Protein AF-A0A521TYH7-F1 (afdb_monomer)

Structure (mmCIF, N/CA/C/O backbone):
data_AF-A0A521TYH7-F1
#
_entry.id   AF-A0A521TYH7-F1
#
loop_
_atom_site.group_PDB
_atom_site.id
_atom_site.type_symbol
_atom_site.label_atom_id
_atom_site.label_alt_id
_atom_site.label_comp_id
_atom_site.label_asym_id
_atom_site.label_entity_id
_atom_site.label_seq_id
_atom_site.pdbx_PDB_ins_code
_atom_site.Cartn_x
_atom_site.Cartn_y
_atom_site.Cartn_z
_atom_site.occupancy
_atom_site.B_iso_or_equiv
_atom_site.auth_seq_id
_atom_site.auth_comp_id
_atom_site.auth_asym_id
_atom_site.auth_atom_id
_atom_site.pdbx_PDB_model_num
ATOM 1 N N . MET A 1 1 ? 21.053 -5.038 -30.350 1.00 89.00 1 MET A N 1
ATOM 2 C CA . MET A 1 1 ? 20.537 -4.756 -28.993 1.00 89.00 1 MET A CA 1
ATOM 3 C C . MET A 1 1 ? 21.560 -4.036 -28.115 1.00 89.00 1 MET A C 1
ATOM 5 O O . MET A 1 1 ? 21.349 -2.858 -27.889 1.00 89.00 1 MET A O 1
ATOM 9 N N . ILE A 1 2 ? 22.668 -4.653 -27.664 1.00 93.81 2 ILE A N 1
ATOM 10 C CA . ILE A 1 2 ? 23.619 -4.005 -26.720 1.00 93.81 2 ILE A CA 1
ATOM 11 C C . ILE A 1 2 ? 24.100 -2.621 -27.196 1.00 93.81 2 ILE A C 1
ATOM 13 O O . ILE A 1 2 ? 23.927 -1.645 -26.471 1.00 93.81 2 ILE A O 1
ATOM 17 N N . ASP A 1 3 ? 24.627 -2.496 -28.419 1.00 93.81 3 ASP A N 1
ATOM 18 C CA . ASP A 1 3 ? 25.134 -1.204 -28.923 1.00 93.81 3 ASP A CA 1
ATOM 19 C C . ASP A 1 3 ? 24.031 -0.153 -29.112 1.00 93.81 3 ASP A C 1
ATOM 21 O O . ASP A 1 3 ? 24.254 1.043 -28.933 1.00 93.81 3 ASP A O 1
ATOM 25 N N . GLU A 1 4 ? 22.816 -0.601 -29.428 1.00 92.62 4 GLU A N 1
ATOM 26 C CA . GLU A 1 4 ? 21.646 0.260 -29.566 1.00 92.62 4 GLU A CA 1
ATOM 27 C C . GLU A 1 4 ? 21.206 0.809 -28.204 1.00 92.62 4 GLU A C 1
ATOM 29 O O . GLU A 1 4 ? 21.008 2.014 -28.060 1.00 92.62 4 GLU A O 1
ATOM 34 N N . VAL A 1 5 ? 21.134 -0.052 -27.188 1.00 94.62 5 VAL A N 1
ATOM 35 C CA . VAL A 1 5 ? 20.897 0.322 -25.788 1.00 94.62 5 VAL A CA 1
ATOM 36 C C . VAL A 1 5 ? 21.992 1.272 -25.296 1.00 94.62 5 VAL A C 1
ATOM 38 O O . VAL A 1 5 ? 21.667 2.321 -24.740 1.00 94.62 5 VAL A O 1
ATOM 41 N N . ARG A 1 6 ? 23.273 0.993 -25.589 1.00 96.69 6 ARG A N 1
ATOM 42 C CA . ARG A 1 6 ? 24.395 1.895 -25.271 1.00 96.69 6 ARG A CA 1
ATOM 43 C C . ARG A 1 6 ? 24.182 3.276 -25.896 1.00 96.69 6 ARG A C 1
ATOM 45 O O . ARG A 1 6 ? 24.292 4.283 -25.205 1.00 96.69 6 ARG A O 1
ATOM 52 N N . ALA A 1 7 ? 23.801 3.338 -27.174 1.00 95.38 7 ALA A N 1
ATOM 53 C CA . ALA A 1 7 ? 23.529 4.596 -27.869 1.00 95.38 7 ALA A CA 1
ATOM 54 C C . ALA A 1 7 ? 22.283 5.334 -27.333 1.00 95.38 7 ALA A C 1
ATOM 56 O O . ALA A 1 7 ? 22.276 6.565 -27.278 1.00 95.38 7 ALA A O 1
ATOM 57 N N . ARG A 1 8 ? 21.228 4.612 -26.927 1.00 95.12 8 ARG A N 1
ATOM 58 C CA . ARG A 1 8 ? 20.015 5.178 -26.302 1.00 95.12 8 ARG A CA 1
ATOM 59 C C . ARG A 1 8 ? 20.307 5.787 -24.925 1.00 95.12 8 ARG A C 1
ATOM 61 O O . ARG A 1 8 ? 19.745 6.838 -24.617 1.00 95.12 8 ARG A O 1
ATOM 68 N N . LEU A 1 9 ? 21.176 5.159 -24.132 1.00 95.94 9 LEU A N 1
ATOM 69 C CA . LEU A 1 9 ? 21.595 5.644 -22.811 1.00 95.94 9 LEU A CA 1
ATOM 70 C C . LEU A 1 9 ? 22.594 6.802 -22.904 1.00 95.94 9 LEU A C 1
ATOM 72 O O . LEU A 1 9 ? 22.399 7.825 -22.251 1.00 95.94 9 LEU A O 1
ATOM 76 N N . ALA A 1 10 ? 23.582 6.713 -23.799 1.00 95.06 10 ALA A N 1
ATOM 77 C CA . ALA A 1 10 ? 24.561 7.778 -24.016 1.00 95.06 10 ALA A CA 1
ATOM 78 C C . ALA A 1 10 ? 23.905 9.108 -24.435 1.00 95.06 10 ALA A C 1
ATOM 80 O O . ALA A 1 10 ? 24.299 10.167 -23.953 1.00 95.06 10 ALA A O 1
ATOM 81 N N . ARG A 1 11 ? 22.840 9.068 -25.256 1.00 94.38 11 ARG A N 1
ATOM 82 C CA . ARG A 1 11 ? 22.033 10.259 -25.608 1.00 94.38 11 ARG A CA 1
ATOM 83 C C . ARG A 1 11 ? 21.328 10.925 -24.419 1.00 94.38 11 ARG A C 1
ATOM 85 O O . ARG A 1 11 ? 20.872 12.052 -24.560 1.00 94.38 11 ARG A O 1
ATOM 92 N N . ARG A 1 12 ? 21.225 10.238 -23.280 1.00 93.25 12 ARG A N 1
ATOM 93 C CA . ARG A 1 12 ? 20.620 10.718 -22.028 1.00 93.25 12 ARG A CA 1
ATOM 94 C C . ARG A 1 12 ? 21.669 10.991 -20.938 1.00 93.25 12 ARG A C 1
ATOM 96 O O . ARG A 1 12 ? 21.305 11.178 -19.788 1.00 93.25 12 ARG A O 1
ATOM 103 N N . GLY A 1 13 ? 22.963 10.983 -21.280 1.00 94.31 13 GLY A N 1
ATOM 104 C CA . GLY A 1 13 ? 24.061 11.168 -20.320 1.00 94.31 13 GLY A CA 1
ATOM 105 C C . GLY A 1 13 ? 24.359 9.946 -19.441 1.00 94.31 13 GLY A C 1
ATOM 106 O O . GLY A 1 13 ? 25.149 10.046 -18.511 1.00 94.31 13 GLY A O 1
ATOM 107 N N . ILE A 1 14 ? 23.759 8.786 -19.727 1.00 95.31 14 ILE A N 1
ATOM 108 C CA . ILE A 1 14 ? 23.849 7.588 -18.884 1.00 95.31 14 ILE A CA 1
ATOM 109 C C . ILE A 1 14 ? 24.878 6.615 -19.476 1.00 95.31 14 ILE A C 1
ATOM 111 O O . ILE A 1 14 ? 24.758 6.188 -20.625 1.00 95.31 14 ILE A O 1
ATOM 115 N N . ALA A 1 15 ? 25.869 6.222 -18.672 1.00 94.19 15 ALA A N 1
ATOM 116 C CA . ALA A 1 15 ? 26.915 5.269 -19.047 1.00 94.19 15 ALA A CA 1
ATOM 117 C C . ALA A 1 15 ? 27.086 4.185 -17.958 1.00 94.19 15 ALA A C 1
ATOM 119 O O . ALA A 1 15 ? 27.878 4.359 -17.028 1.00 94.19 15 ALA A O 1
ATOM 120 N N . PRO A 1 16 ? 26.329 3.071 -18.015 1.00 92.81 16 PRO A N 1
ATOM 121 C CA . PRO A 1 16 ? 26.476 1.977 -17.060 1.00 92.81 16 PRO A CA 1
ATOM 122 C C . PRO A 1 16 ? 27.714 1.116 -17.390 1.00 92.81 16 PRO A C 1
ATOM 124 O O . PRO A 1 16 ? 28.105 1.032 -18.555 1.00 92.81 16 PRO A O 1
ATOM 127 N N . PRO A 1 17 ? 28.306 0.409 -16.407 1.00 92.19 17 PRO A N 1
ATOM 128 C CA . PRO A 1 17 ? 29.342 -0.592 -16.672 1.00 92.19 17 PRO A CA 1
ATOM 129 C C . PRO A 1 17 ? 28.834 -1.718 -17.590 1.00 92.19 17 PRO A C 1
ATOM 131 O O . PRO A 1 17 ? 27.669 -2.107 -17.497 1.00 92.19 17 PRO A O 1
ATOM 134 N N . GLU A 1 18 ? 29.710 -2.294 -18.419 1.00 91.00 18 GLU A N 1
ATOM 135 C CA . GLU A 1 18 ? 29.356 -3.302 -19.445 1.00 91.00 18 GLU A CA 1
ATOM 136 C C . GLU A 1 18 ? 28.600 -4.532 -18.897 1.00 91.00 18 GLU A C 1
ATOM 138 O O . GLU A 1 18 ? 27.664 -5.033 -19.526 1.00 91.00 18 GLU A O 1
ATOM 143 N N . GLU A 1 19 ? 28.929 -4.983 -17.682 1.00 89.88 19 GLU A N 1
ATOM 144 C CA . GLU A 1 19 ? 28.220 -6.079 -17.003 1.00 89.88 19 GLU A CA 1
ATOM 145 C C . GLU A 1 19 ? 26.733 -5.749 -16.758 1.00 89.88 19 GLU A C 1
ATOM 147 O O . GLU A 1 19 ? 25.850 -6.598 -16.909 1.00 89.88 19 GLU A O 1
ATOM 152 N N . ARG A 1 20 ? 26.428 -4.490 -16.421 1.00 92.25 20 ARG A N 1
ATOM 153 C CA . ARG A 1 20 ? 25.047 -4.030 -16.250 1.00 92.25 20 ARG A CA 1
ATOM 154 C C . ARG A 1 20 ? 24.402 -3.691 -17.590 1.00 92.25 20 ARG A C 1
ATOM 156 O O . ARG A 1 20 ? 23.243 -4.036 -17.780 1.00 92.25 20 ARG A O 1
ATOM 163 N N . LEU A 1 21 ? 25.144 -3.112 -18.538 1.00 93.62 21 LEU A N 1
ATOM 164 C CA . LEU A 1 21 ? 24.663 -2.866 -19.903 1.00 93.62 21 LEU A CA 1
ATOM 165 C C . LEU A 1 21 ? 24.142 -4.155 -20.560 1.00 93.62 21 LEU A C 1
ATOM 167 O O . LEU A 1 21 ? 23.082 -4.144 -21.183 1.00 93.62 21 LEU A O 1
ATOM 171 N N . THR A 1 22 ? 24.841 -5.274 -20.358 1.00 93.06 22 THR A N 1
ATOM 172 C CA . THR A 1 22 ? 24.425 -6.602 -20.838 1.00 93.06 22 THR A CA 1
ATOM 173 C C . THR A 1 22 ? 23.082 -7.029 -20.234 1.00 93.06 22 THR A C 1
ATOM 175 O O . THR A 1 22 ? 22.192 -7.474 -20.960 1.00 93.06 22 THR A O 1
ATOM 178 N N . ARG A 1 23 ? 22.892 -6.838 -18.919 1.00 92.12 23 ARG A N 1
ATOM 179 C CA . ARG A 1 23 ? 21.622 -7.133 -18.227 1.00 92.12 23 ARG A CA 1
ATOM 180 C C . ARG A 1 23 ? 20.486 -6.213 -18.676 1.00 92.12 23 ARG A C 1
ATOM 182 O O . ARG A 1 23 ? 19.398 -6.700 -18.966 1.00 92.12 23 ARG A O 1
ATOM 189 N N . ILE A 1 24 ? 20.749 -4.911 -18.800 1.00 94.31 24 ILE A N 1
ATOM 190 C CA . ILE A 1 24 ? 19.788 -3.922 -19.310 1.00 94.31 24 ILE A CA 1
ATOM 191 C C . ILE A 1 24 ? 19.338 -4.305 -20.725 1.00 94.31 24 ILE A C 1
ATOM 193 O O . ILE A 1 24 ? 18.144 -4.332 -21.003 1.00 94.31 24 ILE A O 1
ATOM 197 N N . ALA A 1 25 ? 20.268 -4.663 -21.613 1.00 93.75 25 ALA A N 1
ATOM 198 C CA . ALA A 1 25 ? 19.945 -5.053 -22.983 1.00 93.75 25 ALA A CA 1
ATOM 199 C C . ALA A 1 25 ? 19.078 -6.323 -23.067 1.00 93.75 25 ALA A C 1
ATOM 201 O O . ALA A 1 25 ? 18.212 -6.407 -23.939 1.00 93.75 25 ALA A O 1
ATOM 202 N N . ALA A 1 26 ? 19.275 -7.282 -22.157 1.00 92.06 26 ALA A N 1
ATOM 203 C CA . ALA A 1 26 ? 18.425 -8.465 -22.049 1.00 92.06 26 ALA A CA 1
ATOM 204 C C . ALA A 1 26 ? 17.014 -8.126 -21.528 1.00 92.06 26 ALA A C 1
ATOM 206 O O . ALA A 1 26 ? 16.029 -8.618 -22.076 1.00 92.06 26 ALA A O 1
ATOM 207 N N . GLU A 1 27 ? 16.892 -7.257 -20.517 1.00 91.44 27 GLU A N 1
ATOM 208 C CA . GLU A 1 27 ? 15.585 -6.828 -19.995 1.00 91.44 27 GLU A CA 1
ATOM 209 C C . GLU A 1 27 ? 14.809 -5.957 -20.995 1.00 91.44 27 GLU A C 1
ATOM 211 O O . GLU A 1 27 ? 13.615 -6.179 -21.181 1.00 91.44 27 GLU A O 1
ATOM 216 N N . VAL A 1 28 ? 15.471 -5.040 -21.710 1.00 92.50 28 VAL A N 1
ATOM 217 C CA . VAL A 1 28 ? 14.858 -4.251 -22.796 1.00 92.50 28 VAL A CA 1
ATOM 218 C C . VAL A 1 28 ? 14.318 -5.164 -23.898 1.00 92.50 28 VAL A C 1
ATOM 220 O O . VAL A 1 28 ? 13.176 -4.986 -24.316 1.00 92.50 28 VAL A O 1
ATOM 223 N N . ALA A 1 29 ? 15.082 -6.176 -24.325 1.00 91.81 29 ALA A N 1
ATOM 224 C CA . ALA A 1 29 ? 14.604 -7.162 -25.297 1.00 91.81 29 ALA A CA 1
ATOM 225 C C . ALA A 1 29 ? 13.386 -7.945 -24.771 1.00 91.81 29 ALA A C 1
ATOM 227 O O . ALA A 1 29 ? 12.379 -8.061 -25.465 1.00 91.81 29 ALA A O 1
ATOM 228 N N . ALA A 1 30 ? 13.426 -8.413 -23.519 1.00 89.25 30 ALA A N 1
ATOM 229 C CA . ALA A 1 30 ? 12.314 -9.144 -22.910 1.00 89.25 30 ALA A CA 1
ATOM 230 C C . ALA A 1 30 ? 11.033 -8.294 -22.773 1.00 89.25 30 ALA A C 1
ATOM 232 O O . ALA A 1 30 ? 9.929 -8.812 -22.977 1.00 89.25 30 ALA A O 1
ATOM 233 N N . ILE A 1 31 ? 11.169 -6.999 -22.462 1.00 89.38 31 ILE A N 1
ATOM 234 C CA . ILE A 1 31 ? 10.062 -6.032 -22.437 1.00 89.38 31 ILE A CA 1
ATOM 235 C C . ILE A 1 31 ? 9.525 -5.810 -23.855 1.00 89.38 31 ILE A C 1
ATOM 237 O O . ILE A 1 31 ? 8.318 -5.940 -24.061 1.00 89.38 31 ILE A O 1
ATOM 241 N N . HIS A 1 32 ? 10.396 -5.545 -24.834 1.00 89.56 32 HIS A N 1
ATOM 242 C CA . HIS A 1 32 ? 10.025 -5.334 -26.236 1.00 89.56 32 HIS A CA 1
ATOM 243 C C . HIS A 1 32 ? 9.246 -6.525 -26.805 1.00 89.56 32 HIS A C 1
ATOM 245 O O . HIS A 1 32 ? 8.130 -6.362 -27.304 1.00 89.56 32 HIS A O 1
ATOM 251 N N . ASP A 1 33 ? 9.787 -7.735 -26.658 1.00 87.94 33 ASP A N 1
ATOM 252 C CA . ASP A 1 33 ? 9.161 -8.967 -27.134 1.00 87.94 33 ASP A CA 1
ATOM 253 C C . ASP A 1 33 ? 7.862 -9.268 -26.374 1.00 87.94 33 ASP A C 1
ATOM 255 O O . ASP A 1 33 ? 6.897 -9.762 -26.956 1.00 87.94 33 ASP A O 1
ATOM 259 N N . GLY A 1 34 ? 7.806 -8.967 -25.073 1.00 84.81 34 GLY A N 1
ATOM 260 C CA . GLY A 1 34 ? 6.601 -9.120 -24.260 1.00 84.81 34 GLY A CA 1
ATOM 261 C C . GLY A 1 34 ? 5.471 -8.185 -24.692 1.00 84.81 34 GLY A C 1
ATOM 262 O O . GLY A 1 34 ? 4.345 -8.637 -24.889 1.00 84.81 34 GLY A O 1
ATOM 263 N N . VAL A 1 35 ? 5.779 -6.906 -24.918 1.00 83.19 35 VAL A N 1
ATOM 264 C CA . VAL A 1 35 ? 4.847 -5.912 -25.470 1.00 83.19 35 VAL A CA 1
ATOM 265 C C . VAL A 1 35 ? 4.423 -6.297 -26.894 1.00 83.19 35 VAL A C 1
ATOM 267 O O . VAL A 1 35 ? 3.245 -6.192 -27.232 1.00 83.19 35 VAL A O 1
ATOM 270 N N . ALA A 1 36 ? 5.334 -6.808 -27.727 1.00 83.44 36 ALA A N 1
ATOM 271 C CA . ALA A 1 36 ? 5.003 -7.285 -29.070 1.00 83.44 36 ALA A CA 1
ATOM 272 C C . ALA A 1 36 ? 4.045 -8.493 -29.046 1.00 83.44 36 ALA A C 1
ATOM 274 O O . ALA A 1 36 ? 3.024 -8.467 -29.737 1.00 83.44 36 ALA A O 1
ATOM 275 N N . ARG A 1 37 ? 4.314 -9.511 -28.210 1.00 81.56 37 ARG A N 1
ATOM 276 C CA . ARG A 1 37 ? 3.433 -10.682 -28.026 1.00 81.56 37 ARG A CA 1
ATOM 277 C C . ARG A 1 37 ? 2.049 -10.281 -27.520 1.00 81.56 37 ARG A C 1
ATOM 279 O O . ARG A 1 37 ? 1.054 -10.665 -28.128 1.00 81.56 37 ARG A O 1
ATOM 286 N N . ALA A 1 38 ? 1.981 -9.449 -26.482 1.00 75.62 38 ALA A N 1
ATOM 287 C CA . ALA A 1 38 ? 0.718 -8.935 -25.955 1.00 75.62 38 ALA A CA 1
ATOM 288 C C . ALA A 1 38 ? -0.077 -8.139 -27.012 1.00 75.62 38 ALA A C 1
ATOM 290 O O . ALA A 1 38 ? -1.307 -8.153 -27.014 1.00 75.62 38 ALA A O 1
ATOM 291 N N . GLY A 1 39 ? 0.611 -7.484 -27.955 1.00 70.56 39 GLY A N 1
ATOM 292 C CA . GLY A 1 39 ? -0.008 -6.818 -29.101 1.00 70.56 39 GLY A CA 1
ATOM 293 C C . GLY A 1 39 ? -0.657 -7.754 -30.119 1.00 70.56 39 GLY A C 1
ATOM 294 O O . GLY A 1 39 ? -1.685 -7.385 -30.683 1.00 70.56 39 GLY A O 1
ATOM 295 N N . ALA A 1 40 ? -0.112 -8.955 -30.325 1.00 69.81 40 ALA A N 1
ATOM 296 C CA . ALA A 1 40 ? -0.669 -9.948 -31.246 1.00 69.81 40 ALA A CA 1
ATOM 297 C C . ALA A 1 40 ? -1.965 -10.606 -30.724 1.00 69.81 40 ALA A C 1
ATOM 299 O O . ALA A 1 40 ? -2.751 -11.113 -31.514 1.00 69.81 40 ALA A O 1
ATOM 300 N N . LEU A 1 41 ? -2.219 -10.559 -29.411 1.00 64.06 41 LEU A N 1
ATOM 301 C CA . LEU A 1 41 ? -3.408 -11.133 -28.755 1.00 64.06 41 LEU A CA 1
ATOM 302 C C . LEU A 1 41 ? -4.645 -10.206 -28.776 1.00 64.06 41 LEU A C 1
ATOM 304 O O . LEU A 1 41 ? -5.696 -10.520 -28.198 1.00 64.06 41 LEU A O 1
ATOM 308 N N . LEU A 1 42 ? -4.525 -9.033 -29.405 1.00 60.59 42 LEU A N 1
ATOM 309 C CA . LEU A 1 42 ? -5.556 -7.999 -29.442 1.00 60.59 42 LEU A CA 1
ATOM 310 C C . LEU A 1 42 ? -5.990 -7.705 -30.881 1.00 60.59 42 LEU A C 1
ATOM 312 O O . LEU A 1 42 ? -5.474 -6.776 -31.511 1.00 60.59 42 LEU A O 1
ATOM 316 N N . GLU A 1 43 ? -6.995 -8.455 -31.335 1.00 54.38 43 GLU A N 1
ATOM 317 C CA . GLU A 1 43 ? -7.735 -8.220 -32.581 1.00 54.38 43 GLU A CA 1
ATOM 318 C C . GLU A 1 43 ? -8.009 -6.722 -32.849 1.00 54.38 43 GLU A C 1
ATOM 320 O O . GLU A 1 43 ? -8.282 -5.949 -31.915 1.00 54.38 43 GLU A O 1
ATOM 325 N N . PRO A 1 44 ? -7.964 -6.274 -34.115 1.00 46.56 44 PRO A N 1
ATOM 326 C CA . PRO A 1 44 ? -8.404 -4.942 -34.492 1.00 46.56 44 PRO A CA 1
ATOM 327 C C . PRO A 1 44 ? -9.940 -4.894 -34.508 1.00 46.56 44 PRO A C 1
ATOM 329 O O . PRO A 1 44 ? -10.556 -5.133 -35.538 1.00 46.56 44 PRO A O 1
ATOM 332 N N . SER A 1 45 ? -10.563 -4.579 -33.369 1.00 50.78 45 SER A N 1
ATOM 333 C CA . SER A 1 45 ? -12.013 -4.353 -33.296 1.00 50.78 45 SER A CA 1
ATOM 334 C C . SER A 1 45 ? -12.372 -2.869 -33.221 1.00 50.78 45 SER A C 1
ATOM 336 O O . SER A 1 45 ? -11.792 -2.114 -32.431 1.00 50.78 45 SER A O 1
ATOM 338 N N . ASP A 1 46 ? -13.374 -2.489 -34.008 1.00 41.06 46 ASP A N 1
ATOM 339 C CA . ASP A 1 46 ? -14.014 -1.177 -34.018 1.00 41.06 46 ASP A CA 1
ATOM 340 C C . ASP A 1 46 ? -14.605 -0.775 -32.658 1.00 41.06 46 ASP A C 1
ATOM 342 O O . ASP A 1 46 ? -14.872 -1.607 -31.788 1.00 41.06 46 ASP A O 1
ATOM 346 N N . SER A 1 47 ? -14.854 0.525 -32.488 1.00 35.75 47 SER A N 1
ATOM 347 C CA . SER A 1 47 ? -15.589 1.055 -31.340 1.00 35.75 47 SER A CA 1
ATOM 348 C C . SER A 1 47 ? -16.461 2.242 -31.737 1.00 35.75 47 SER A C 1
ATOM 350 O O . SER A 1 47 ? -15.942 3.297 -32.111 1.00 35.75 47 SER A O 1
ATOM 352 N N . PRO A 1 48 ? -17.783 2.097 -31.584 1.00 43.94 48 PRO A N 1
ATOM 353 C CA . PRO A 1 48 ? -18.673 3.203 -31.292 1.00 43.94 48 PRO A CA 1
ATOM 354 C C . PRO A 1 48 ? -19.402 2.942 -29.963 1.00 43.94 48 PRO A C 1
ATOM 356 O O . PRO A 1 48 ? -20.294 2.101 -29.882 1.00 43.94 48 PRO A O 1
ATOM 359 N N . TRP A 1 49 ? -19.058 3.702 -28.921 1.00 33.22 49 TRP A N 1
ATOM 360 C CA . TRP A 1 49 ? -19.855 3.784 -27.693 1.00 33.22 49 TRP A CA 1
ATOM 361 C C . TRP A 1 49 ? -20.289 5.228 -27.440 1.00 33.22 49 TRP A C 1
ATOM 363 O O . TRP A 1 49 ? -19.530 6.165 -27.690 1.00 33.22 49 TRP A O 1
ATOM 373 N N . THR A 1 50 ? -21.516 5.407 -26.956 1.00 31.64 50 THR A N 1
ATOM 374 C CA . THR A 1 50 ? -22.155 6.709 -26.706 1.00 31.64 50 THR A CA 1
ATOM 375 C C . THR A 1 50 ? -22.707 6.731 -25.272 1.00 31.64 50 THR A C 1
ATOM 377 O O . THR A 1 50 ? -23.275 5.725 -24.846 1.00 31.64 50 THR A O 1
ATOM 380 N N . PRO A 1 51 ? -22.551 7.830 -24.506 1.00 31.33 51 PRO A N 1
ATOM 381 C CA . PRO A 1 51 ? -22.889 7.846 -23.082 1.00 31.33 51 PRO A CA 1
ATOM 382 C C . PRO A 1 51 ? -24.376 8.143 -22.793 1.00 31.33 51 PRO A C 1
ATOM 384 O O . PRO A 1 51 ? -24.991 8.932 -23.516 1.00 31.33 51 PRO A O 1
ATOM 387 N N . PRO A 1 52 ? -24.942 7.602 -21.696 1.00 31.89 52 PRO A N 1
ATOM 388 C CA . PRO A 1 52 ? -26.199 8.074 -21.115 1.00 31.89 52 PRO A CA 1
ATOM 389 C C . PRO A 1 52 ? -26.009 9.329 -20.232 1.00 31.89 52 PRO A C 1
ATOM 391 O O . PRO A 1 52 ? -24.891 9.666 -19.844 1.00 31.89 52 PRO A O 1
ATOM 394 N N . ARG A 1 53 ? -27.115 10.034 -19.944 1.00 34.56 53 ARG A N 1
ATOM 395 C CA . ARG A 1 53 ? -27.172 11.317 -19.207 1.00 34.56 53 ARG A CA 1
ATOM 396 C C . ARG A 1 53 ? -27.574 11.153 -17.730 1.00 34.56 53 ARG A C 1
ATOM 398 O O . ARG A 1 53 ? -28.159 10.142 -17.357 1.00 34.56 53 ARG A O 1
ATOM 405 N N . GLU A 1 54 ? -27.275 12.178 -16.930 1.00 33.81 54 GLU A N 1
ATOM 406 C CA . GLU A 1 54 ? -27.653 12.345 -15.513 1.00 33.81 54 GLU A CA 1
ATOM 407 C C . GLU A 1 54 ? -29.125 12.767 -15.319 1.00 33.81 54 GLU A C 1
ATOM 409 O O . GLU A 1 54 ? -29.695 13.352 -16.236 1.00 33.81 54 GLU A O 1
ATOM 414 N N . GLU A 1 55 ? -29.679 12.589 -14.102 1.00 31.55 55 GLU A N 1
ATOM 415 C CA . GLU A 1 55 ? -30.455 13.641 -13.398 1.00 31.55 55 GLU A CA 1
ATOM 416 C C . GLU A 1 55 ? -30.749 13.337 -11.895 1.00 31.55 55 GLU A C 1
ATOM 418 O O . GLU A 1 55 ? -31.357 12.329 -11.559 1.00 31.55 55 GLU A O 1
ATOM 423 N N . ASN A 1 56 ? -30.314 14.265 -11.023 1.00 30.19 56 ASN A N 1
ATOM 424 C CA . ASN A 1 56 ? -30.872 14.798 -9.751 1.00 30.19 56 ASN A CA 1
ATOM 425 C C . ASN A 1 56 ? -31.468 13.952 -8.581 1.00 30.19 56 ASN A C 1
ATOM 427 O O . ASN A 1 56 ? -32.196 12.980 -8.737 1.00 30.19 56 ASN A O 1
ATOM 431 N N . ALA A 1 57 ? -31.244 14.478 -7.360 1.00 30.50 57 ALA A N 1
ATOM 432 C CA . ALA A 1 57 ? -31.810 14.068 -6.056 1.00 30.50 57 ALA A CA 1
ATOM 433 C C . ALA A 1 57 ? -32.719 15.167 -5.435 1.00 30.50 57 ALA A C 1
ATOM 435 O O . ALA A 1 57 ? -32.776 16.273 -5.977 1.00 30.50 57 ALA A O 1
ATOM 436 N N . PRO A 1 58 ? -33.424 14.909 -4.304 1.00 34.69 58 PRO A N 1
ATOM 437 C CA . PRO A 1 58 ? -33.148 15.676 -3.062 1.00 34.69 58 PRO A CA 1
ATOM 438 C C . PRO A 1 58 ? -33.344 14.891 -1.723 1.00 34.69 58 PRO A C 1
ATOM 440 O O . PRO A 1 58 ? -33.561 13.683 -1.732 1.00 34.69 58 PRO A O 1
ATOM 443 N N . ALA A 1 59 ? -33.234 15.568 -0.560 1.00 29.44 59 ALA A N 1
ATOM 444 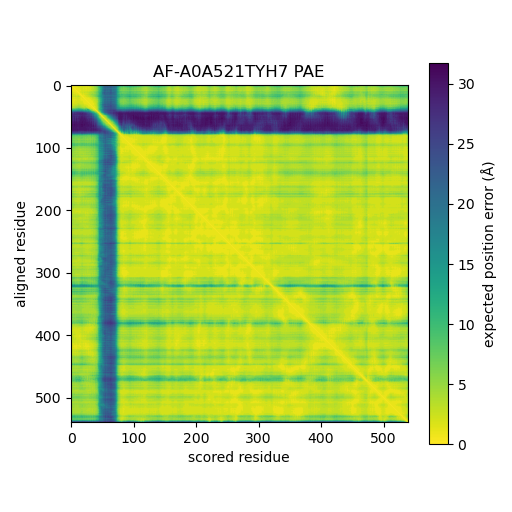C CA . ALA A 1 59 ? -33.044 14.985 0.795 1.00 29.44 59 ALA A CA 1
ATOM 445 C C . ALA A 1 59 ? -33.917 15.606 1.930 1.00 29.44 59 ALA A C 1
ATOM 447 O O . ALA A 1 59 ? -34.452 16.691 1.721 1.00 29.44 59 ALA A O 1
ATOM 448 N N . ALA A 1 60 ? -33.991 14.977 3.133 1.00 28.41 60 ALA A N 1
ATOM 449 C CA . ALA A 1 60 ? -34.257 15.588 4.476 1.00 28.41 60 ALA A CA 1
ATOM 450 C C . ALA A 1 60 ? -34.202 14.569 5.673 1.00 28.41 60 ALA A C 1
ATOM 452 O O . ALA A 1 60 ? -34.172 13.364 5.442 1.00 28.41 60 ALA A O 1
ATOM 453 N N . ALA A 1 61 ? -34.188 15.045 6.940 1.00 27.38 61 ALA A N 1
ATOM 454 C CA . ALA A 1 61 ? -34.025 14.295 8.230 1.00 27.38 61 ALA A CA 1
ATOM 455 C C . ALA 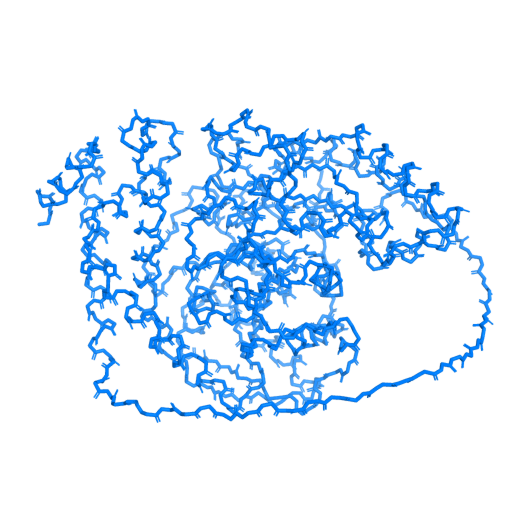A 1 61 ? -35.117 14.709 9.291 1.00 27.38 61 ALA A C 1
ATOM 457 O O . ALA A 1 61 ? -36.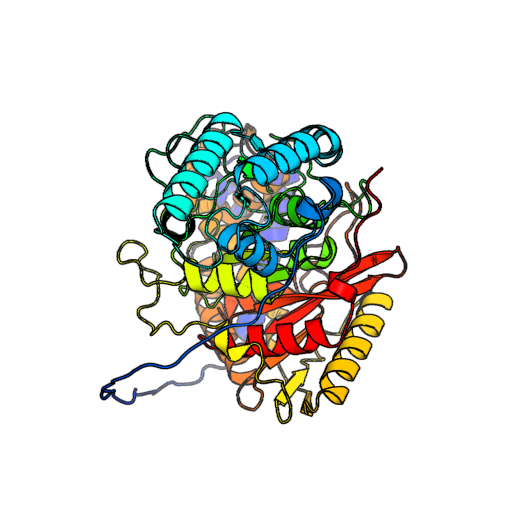121 15.241 8.814 1.00 27.38 61 ALA A O 1
ATOM 458 N N . PRO A 1 62 ? -35.012 14.630 10.664 1.00 44.25 62 PRO A N 1
ATOM 459 C CA . PRO A 1 62 ? -34.120 13.917 11.635 1.00 44.25 62 PRO A CA 1
ATOM 460 C C . PRO A 1 62 ? -34.795 13.353 12.964 1.00 44.25 62 PRO A C 1
ATOM 462 O O . PRO A 1 62 ? -35.999 13.471 13.163 1.00 44.25 62 PRO A O 1
ATOM 465 N N . THR A 1 63 ? -33.971 12.884 13.941 1.00 28.59 63 THR A N 1
ATOM 466 C CA . THR A 1 63 ? -34.132 12.842 15.451 1.00 28.59 63 THR A CA 1
ATOM 467 C C . THR A 1 63 ? -34.592 11.571 16.233 1.00 28.59 63 THR A C 1
ATOM 469 O O . THR A 1 63 ? -35.508 10.870 15.822 1.00 28.59 63 THR A O 1
ATOM 472 N N . GLY A 1 64 ? -33.979 11.321 17.420 1.00 25.45 64 GLY A N 1
ATOM 473 C CA . GLY A 1 64 ? -34.396 10.339 18.466 1.00 25.45 64 GLY A CA 1
ATOM 474 C C . GLY A 1 64 ? -33.244 9.741 19.330 1.00 25.45 64 GLY A C 1
ATOM 475 O O . GLY A 1 64 ? -32.150 9.554 18.814 1.00 25.45 64 GLY A O 1
ATOM 476 N N . THR A 1 65 ? -33.442 9.448 20.632 1.00 27.88 65 THR A N 1
ATOM 477 C CA . THR A 1 65 ? -32.386 9.078 21.640 1.00 27.88 65 THR A CA 1
ATOM 478 C C . THR A 1 65 ? -32.754 7.801 22.464 1.00 27.88 65 THR A C 1
ATOM 480 O O . THR A 1 65 ? -33.802 7.227 22.194 1.00 27.88 65 THR A O 1
ATOM 483 N N . ALA A 1 66 ? -32.006 7.217 23.435 1.00 26.84 66 ALA A N 1
ATOM 484 C CA . ALA A 1 66 ? -30.886 7.668 24.298 1.00 26.84 66 ALA A CA 1
ATOM 485 C C . ALA A 1 66 ? -29.867 6.548 24.729 1.00 26.84 66 ALA A C 1
ATOM 487 O O . ALA A 1 66 ? -29.238 5.953 23.861 1.00 26.84 66 ALA A O 1
ATOM 488 N N . ARG A 1 67 ? -29.621 6.317 26.044 1.00 30.78 67 ARG A N 1
ATOM 489 C CA . ARG A 1 67 ? -28.529 5.483 26.646 1.00 30.78 67 ARG A CA 1
ATOM 490 C C . ARG A 1 67 ? -29.018 4.249 27.443 1.00 30.78 67 ARG A C 1
ATOM 492 O O . ARG A 1 67 ? -30.168 4.233 27.877 1.00 30.78 67 ARG A O 1
ATOM 499 N N . PRO A 1 68 ? -28.120 3.286 27.747 1.00 30.31 68 PRO A N 1
ATOM 500 C CA . PRO A 1 68 ? -27.773 3.030 29.161 1.00 30.31 68 PRO A CA 1
ATOM 501 C C . PRO A 1 68 ? -26.248 2.993 29.449 1.00 30.31 68 PRO A C 1
ATOM 503 O O . PRO A 1 68 ? -25.438 3.334 28.593 1.00 30.31 68 PRO A O 1
ATOM 506 N N . ASP A 1 69 ? -25.877 2.640 30.685 1.00 25.61 69 ASP A N 1
ATOM 507 C CA . ASP A 1 69 ? -24.587 2.902 31.352 1.00 25.61 69 ASP A CA 1
ATOM 508 C C . ASP A 1 69 ? -23.965 1.622 31.964 1.00 25.61 69 ASP A C 1
ATOM 510 O O . ASP A 1 69 ? -24.712 0.811 32.521 1.00 25.61 69 ASP A O 1
ATOM 514 N N . ARG A 1 70 ? -22.624 1.455 31.896 1.00 29.91 70 ARG A N 1
ATOM 515 C CA . ARG A 1 70 ? -21.802 0.801 32.947 1.00 29.91 70 ARG A CA 1
ATOM 516 C C . ARG A 1 70 ? -20.276 0.824 32.710 1.00 29.91 70 ARG A C 1
ATOM 518 O O . ARG A 1 70 ? -19.775 0.210 31.777 1.00 29.91 70 ARG A O 1
ATOM 525 N N . ALA A 1 71 ? -19.572 1.424 33.675 1.00 29.70 71 ALA A N 1
ATOM 526 C CA . ALA A 1 71 ? -18.225 1.123 34.201 1.00 29.70 71 ALA A CA 1
ATOM 527 C C . ALA A 1 71 ? -17.174 0.419 33.302 1.00 29.70 71 ALA A C 1
ATOM 529 O O . ALA A 1 71 ? -17.196 -0.800 33.122 1.00 29.70 71 ALA A O 1
ATOM 530 N N . ALA A 1 72 ? -16.135 1.168 32.915 1.00 33.81 72 ALA A N 1
ATOM 531 C CA . ALA A 1 72 ? -14.881 0.623 32.393 1.00 33.81 72 ALA A CA 1
ATOM 532 C C . ALA A 1 72 ? -13.929 0.165 33.521 1.00 33.81 72 ALA A C 1
ATOM 534 O O . ALA A 1 72 ? -13.855 0.781 34.585 1.00 33.81 72 ALA A O 1
ATOM 535 N N . ARG A 1 73 ? -13.156 -0.898 33.263 1.00 40.97 73 ARG A N 1
ATOM 536 C CA . ARG A 1 73 ? -11.909 -1.196 33.990 1.00 40.97 73 ARG A CA 1
ATOM 537 C C . ARG A 1 73 ? -10.749 -0.479 33.299 1.00 40.97 73 ARG A C 1
ATOM 539 O O . ARG A 1 73 ? -10.799 -0.290 32.086 1.00 40.97 73 ARG A O 1
ATOM 546 N N . ALA A 1 74 ? -9.708 -0.138 34.059 1.00 45.22 74 ALA A N 1
ATOM 547 C CA . ALA A 1 74 ? -8.458 0.364 33.495 1.00 45.22 74 ALA A CA 1
ATOM 548 C C . ALA A 1 74 ? -7.891 -0.639 32.475 1.00 45.22 74 ALA A C 1
ATOM 550 O O . ALA A 1 74 ? -7.864 -1.844 32.738 1.00 45.22 74 ALA A O 1
ATOM 551 N N . VAL A 1 75 ? -7.479 -0.127 31.317 1.00 52.34 75 VAL A N 1
ATOM 552 C CA . VAL A 1 75 ? -6.896 -0.898 30.213 1.00 52.34 75 VAL A CA 1
ATOM 553 C C . VAL A 1 75 ? -5.390 -0.976 30.435 1.00 52.34 75 VAL A C 1
ATOM 555 O O . VAL A 1 75 ? -4.770 0.037 30.757 1.00 52.34 75 VAL A O 1
ATOM 558 N N . ASP A 1 76 ? -4.792 -2.156 30.270 1.00 68.88 76 ASP A N 1
ATOM 559 C CA . ASP A 1 76 ? -3.336 -2.270 30.338 1.00 68.88 76 ASP A CA 1
ATOM 560 C C . ASP A 1 76 ? -2.687 -1.540 29.149 1.00 68.88 76 ASP A C 1
ATOM 562 O O . ASP A 1 76 ? -3.139 -1.624 28.005 1.00 68.88 76 ASP A O 1
ATOM 566 N N . SER A 1 77 ? -1.586 -0.842 29.418 1.00 64.19 77 SER A N 1
ATOM 567 C CA . SER A 1 77 ? -0.806 -0.098 28.427 1.00 64.19 77 SER A CA 1
ATOM 568 C C . SER A 1 77 ? -0.380 -0.950 27.224 1.00 64.19 77 SER A C 1
ATOM 570 O O . SER A 1 77 ? -0.298 -0.423 26.111 1.00 64.19 77 SER A O 1
ATOM 572 N N . SER A 1 78 ? -0.187 -2.263 27.420 1.00 66.94 78 SER A N 1
ATOM 573 C CA . SER A 1 78 ? 0.150 -3.213 26.355 1.00 66.94 78 SER A CA 1
ATOM 574 C C . SER A 1 78 ? -1.019 -3.515 25.404 1.00 66.94 78 SER A C 1
ATOM 576 O O . SER A 1 78 ? -0.786 -3.812 24.230 1.00 66.94 78 SER A O 1
ATOM 578 N N . GLU A 1 79 ? -2.273 -3.393 25.856 1.00 85.06 79 GLU A N 1
ATOM 579 C CA . GLU A 1 79 ? -3.466 -3.642 25.036 1.00 85.06 79 GLU A CA 1
ATOM 580 C C . GLU A 1 79 ? -3.773 -2.482 24.080 1.00 85.06 79 GLU A C 1
ATOM 582 O O . GLU A 1 79 ? -4.286 -2.714 22.983 1.00 85.06 79 GLU A O 1
ATOM 587 N N . ILE A 1 80 ? -3.421 -1.244 24.454 1.00 91.75 80 ILE A N 1
ATOM 588 C CA . ILE A 1 80 ? -3.696 -0.020 23.674 1.00 91.75 80 ILE A CA 1
ATOM 589 C C . ILE A 1 80 ? -3.140 -0.122 22.245 1.00 91.75 80 ILE A C 1
ATOM 591 O O . ILE A 1 80 ? -3.827 0.226 21.280 1.00 91.75 80 ILE A O 1
ATOM 595 N N . ALA A 1 81 ? -1.924 -0.655 22.097 1.00 93.81 81 ALA A N 1
ATOM 596 C CA . ALA A 1 81 ? -1.252 -0.862 20.812 1.00 93.81 81 ALA A CA 1
ATOM 597 C C . ALA A 1 81 ? -2.020 -1.795 19.852 1.00 93.81 81 ALA A C 1
ATOM 599 O O . ALA A 1 81 ? -1.850 -1.715 18.634 1.00 93.81 81 ALA A O 1
ATOM 600 N N . TRP A 1 82 ? -2.878 -2.666 20.391 1.00 95.00 82 TRP A N 1
ATOM 601 C CA . TRP A 1 82 ? -3.591 -3.706 19.649 1.00 95.00 82 TRP A CA 1
ATOM 602 C C . TRP A 1 82 ? -5.074 -3.423 19.421 1.00 95.00 82 TRP A C 1
ATOM 604 O O . TRP A 1 82 ? -5.729 -4.195 18.719 1.00 95.00 82 TRP A O 1
ATOM 614 N N . LEU A 1 83 ? -5.604 -2.323 19.958 1.00 95.81 83 LEU A N 1
ATOM 615 C CA . LEU A 1 83 ? -6.931 -1.844 19.584 1.00 95.81 83 LEU A CA 1
ATOM 616 C C . LEU A 1 83 ? -6.979 -1.579 18.064 1.00 95.81 83 LEU A C 1
ATOM 618 O O . LEU A 1 83 ? -5.997 -1.137 17.458 1.00 95.81 83 LEU A O 1
ATOM 622 N N . SER A 1 84 ? -8.125 -1.850 17.440 1.00 96.81 84 SER A N 1
ATOM 623 C CA . SER A 1 84 ? -8.477 -1.278 16.129 1.00 96.81 84 SER A CA 1
ATOM 624 C C . SER A 1 84 ? -8.620 0.240 16.257 1.00 96.81 84 SER A C 1
ATOM 626 O O . SER A 1 84 ? -9.023 0.713 17.324 1.00 96.81 84 SER A O 1
ATOM 628 N N . ALA A 1 85 ? -8.381 0.996 15.190 1.00 97.62 85 ALA A N 1
ATOM 629 C CA . ALA A 1 85 ? -8.611 2.442 15.177 1.00 97.62 85 ALA A CA 1
ATOM 630 C C . ALA A 1 85 ? -10.073 2.803 15.500 1.00 97.62 85 ALA A C 1
ATOM 632 O O . ALA A 1 85 ? -10.310 3.719 16.284 1.00 97.62 85 ALA A O 1
ATOM 633 N N . ALA A 1 86 ? -11.041 2.032 14.994 1.00 97.06 86 ALA A N 1
ATOM 634 C CA . ALA A 1 86 ? -12.464 2.195 15.290 1.00 97.06 86 ALA A CA 1
ATOM 635 C C . ALA A 1 86 ? -12.775 2.087 16.797 1.00 97.06 86 ALA A C 1
ATOM 637 O O . ALA A 1 86 ? -13.469 2.931 17.364 1.00 97.06 86 ALA A O 1
ATOM 638 N N . GLU A 1 87 ? -12.242 1.059 17.464 1.00 97.06 87 GLU A N 1
ATOM 639 C CA . GLU A 1 87 ? -12.378 0.871 18.917 1.00 97.06 87 GLU A CA 1
ATOM 640 C C . GLU A 1 87 ? -11.626 1.929 19.722 1.00 97.06 87 GLU A C 1
ATOM 642 O O . GLU A 1 87 ? -12.159 2.441 20.706 1.00 97.06 87 GLU A O 1
ATOM 647 N N . LEU A 1 88 ? -10.412 2.288 19.301 1.00 97.69 88 LEU A N 1
ATOM 648 C CA . LEU A 1 88 ? -9.634 3.332 19.955 1.00 97.69 88 LEU A CA 1
ATOM 649 C C . LEU A 1 88 ? -10.375 4.675 19.909 1.00 97.69 88 LEU A C 1
ATOM 651 O O . LEU A 1 88 ? -10.539 5.308 20.947 1.00 97.69 88 LEU A O 1
ATOM 655 N N . GLY A 1 89 ? -10.887 5.071 18.741 1.00 97.44 89 GLY A N 1
ATOM 656 C CA . GLY A 1 89 ? -11.679 6.289 18.577 1.00 97.44 89 GLY A CA 1
ATOM 657 C C . GLY A 1 89 ? -12.934 6.299 19.454 1.00 97.44 89 GLY A C 1
ATOM 658 O O . GLY A 1 89 ? -13.242 7.319 20.068 1.00 97.44 89 GLY A O 1
ATOM 659 N N . ARG A 1 90 ? -13.629 5.159 19.600 1.00 97.12 90 ARG A N 1
ATOM 660 C CA . ARG A 1 90 ? -14.746 5.024 20.558 1.00 97.12 90 ARG A CA 1
ATOM 661 C C . ARG A 1 90 ? -14.289 5.249 22.002 1.00 97.12 90 ARG A C 1
ATOM 663 O O . ARG A 1 90 ? -14.896 6.055 22.699 1.00 97.12 90 ARG A O 1
ATOM 670 N N . ARG A 1 91 ? -13.207 4.595 22.441 1.00 96.94 91 ARG A N 1
ATOM 671 C CA . ARG A 1 91 ? -12.682 4.734 23.814 1.00 96.94 91 ARG A CA 1
ATOM 672 C C . ARG A 1 91 ? -12.177 6.140 24.121 1.00 96.94 91 ARG A C 1
ATOM 674 O O . ARG A 1 91 ? -12.413 6.614 25.227 1.00 96.94 91 ARG A O 1
ATOM 681 N N . ILE A 1 92 ? -11.546 6.806 23.154 1.00 96.81 92 ILE A N 1
ATOM 682 C CA . ILE A 1 92 ? -11.149 8.214 23.259 1.00 96.81 92 ILE A CA 1
ATOM 683 C C . ILE A 1 92 ? -12.392 9.088 23.422 1.00 96.81 92 ILE A C 1
ATOM 685 O O . ILE A 1 92 ? -12.505 9.787 24.423 1.00 96.81 92 ILE A O 1
ATOM 689 N N . ARG A 1 93 ? -13.362 9.000 22.499 1.00 96.88 93 ARG A N 1
ATOM 690 C CA . ARG A 1 93 ? -14.617 9.774 22.546 1.00 96.88 93 ARG A CA 1
ATOM 691 C C . ARG A 1 93 ? -15.356 9.625 23.877 1.00 96.88 93 ARG A C 1
ATOM 693 O O . ARG A 1 93 ? -15.904 10.596 24.388 1.00 96.88 93 ARG A O 1
ATOM 700 N N . ASP A 1 94 ? -15.379 8.408 24.412 1.00 95.00 94 ASP A N 1
ATOM 701 C CA . ASP A 1 94 ? -16.104 8.063 25.636 1.00 95.00 94 ASP A CA 1
ATOM 702 C C . ASP A 1 94 ? -15.282 8.340 26.917 1.00 95.00 94 ASP A C 1
ATOM 704 O O . ASP A 1 94 ? -15.755 8.068 28.020 1.00 95.00 94 ASP A O 1
ATOM 708 N N . GLY A 1 95 ? -14.068 8.899 26.792 1.00 92.25 95 GLY A N 1
ATOM 709 C CA . GLY A 1 95 ? -13.194 9.280 27.909 1.00 92.25 95 GLY A CA 1
ATOM 710 C C . GLY A 1 95 ? -12.539 8.104 28.643 1.00 92.25 95 GLY A C 1
ATOM 711 O O . GLY A 1 95 ? -12.040 8.276 29.751 1.00 92.25 95 GLY A O 1
ATOM 712 N N . ALA A 1 96 ? -12.555 6.907 28.053 1.00 93.38 96 ALA A N 1
ATOM 713 C CA . ALA A 1 96 ? -12.013 5.685 28.648 1.00 93.38 96 ALA A CA 1
ATOM 714 C C . ALA A 1 96 ? -10.497 5.510 28.433 1.00 93.38 96 ALA A C 1
ATOM 716 O O . ALA A 1 96 ? -9.888 4.673 29.097 1.00 93.38 96 ALA A O 1
ATOM 717 N N . VAL A 1 97 ? -9.909 6.252 27.487 1.00 93.56 97 VAL A N 1
ATOM 718 C CA . VAL A 1 97 ? -8.470 6.278 27.169 1.00 93.56 97 VAL A CA 1
ATOM 719 C C . VAL A 1 97 ? -8.105 7.687 26.683 1.00 93.56 97 VAL A C 1
ATOM 721 O O . VAL A 1 97 ? -8.786 8.212 25.802 1.00 93.56 97 VAL A O 1
ATOM 724 N N . SER A 1 98 ? -7.032 8.295 27.196 1.00 95.69 98 SER A N 1
ATOM 725 C CA . SER A 1 98 ? -6.542 9.592 26.704 1.00 95.69 98 SER A CA 1
ATOM 726 C C . SER A 1 98 ? -5.735 9.448 25.401 1.00 95.69 98 SER A C 1
ATOM 728 O O . SER A 1 98 ? -4.879 8.563 25.311 1.00 95.69 98 SER A O 1
ATOM 730 N N . PRO A 1 99 ? -5.885 10.351 24.408 1.00 97.50 99 PRO A N 1
ATOM 731 C CA . PRO A 1 99 ? -4.962 10.433 23.272 1.00 97.50 99 PRO A CA 1
ATOM 732 C C . PRO A 1 99 ? -3.490 10.571 23.700 1.00 97.50 99 PRO A C 1
ATOM 734 O O . PRO A 1 99 ? -2.602 10.032 23.040 1.00 97.50 99 PRO A O 1
ATOM 737 N N . VAL A 1 100 ? -3.217 11.261 24.814 1.00 98.06 100 VAL A N 1
ATOM 738 C CA . VAL A 1 100 ? -1.856 11.486 25.331 1.00 98.06 100 VAL A CA 1
ATOM 739 C C . VAL A 1 100 ? -1.265 10.187 25.883 1.00 98.06 100 VAL A C 1
ATOM 741 O O . VAL A 1 100 ? -0.108 9.871 25.609 1.00 98.06 100 VAL A O 1
ATOM 744 N N . GLU A 1 101 ? -2.060 9.392 26.606 1.00 96.56 101 GLU A N 1
ATOM 745 C CA . GLU A 1 101 ? -1.665 8.051 27.066 1.00 96.56 101 GLU A CA 1
ATOM 746 C C . GLU A 1 101 ? -1.350 7.122 25.887 1.00 96.56 101 GLU A C 1
ATOM 748 O O . GLU A 1 101 ? -0.363 6.385 25.920 1.00 96.56 101 GLU A O 1
ATOM 753 N N . VAL A 1 102 ? -2.150 7.192 24.819 1.00 97.81 102 VAL A N 1
ATOM 754 C CA . VAL A 1 102 ? -1.969 6.379 23.607 1.00 97.81 102 VAL A CA 1
ATOM 755 C C . VAL A 1 102 ? -0.666 6.730 22.901 1.00 97.81 102 VAL A C 1
ATOM 757 O O . VAL A 1 102 ? 0.110 5.828 22.582 1.00 97.81 102 VAL A O 1
ATOM 760 N N . VAL A 1 103 ? -0.399 8.021 22.671 1.00 98.56 103 VAL A N 1
ATOM 761 C CA . VAL A 1 103 ? 0.846 8.454 22.021 1.00 98.56 103 VAL A CA 1
ATOM 762 C C . VAL A 1 103 ? 2.058 8.096 22.882 1.00 98.56 103 VAL A C 1
ATOM 764 O O . VAL A 1 103 ? 3.013 7.535 22.351 1.00 98.56 103 VAL A O 1
ATOM 767 N N . ARG A 1 104 ? 2.015 8.304 24.207 1.00 98.06 104 ARG A N 1
ATOM 768 C CA . ARG A 1 104 ? 3.103 7.881 25.113 1.00 98.06 104 ARG A CA 1
ATOM 769 C C . ARG A 1 104 ? 3.346 6.368 25.070 1.00 98.06 104 ARG A C 1
ATOM 771 O O . ARG A 1 104 ? 4.499 5.954 24.976 1.00 98.06 104 ARG A O 1
ATOM 778 N N . SER A 1 105 ? 2.285 5.556 25.090 1.00 97.00 105 SER A N 1
ATOM 779 C CA . SER A 1 105 ? 2.387 4.092 24.985 1.00 97.00 105 SER A CA 1
ATOM 780 C C . SER A 1 105 ? 3.024 3.660 23.659 1.00 97.00 105 SER A C 1
ATOM 782 O O . SER A 1 105 ? 3.952 2.849 23.654 1.00 97.00 105 SER A O 1
ATOM 784 N N . LEU A 1 106 ? 2.604 4.247 22.532 1.00 98.12 106 LEU A N 1
ATOM 785 C CA . LEU A 1 106 ? 3.202 3.932 21.235 1.00 98.12 106 LEU A CA 1
ATOM 786 C C . LEU A 1 106 ? 4.649 4.404 21.106 1.00 98.12 106 LEU A C 1
ATOM 788 O O . LEU A 1 106 ? 5.455 3.644 20.584 1.00 98.12 106 LEU A O 1
ATOM 792 N N . LEU A 1 107 ? 5.007 5.597 21.586 1.00 98.44 107 LEU A N 1
ATOM 793 C CA . LEU A 1 107 ? 6.393 6.079 21.531 1.00 98.44 107 LEU A CA 1
ATOM 794 C C . LEU A 1 107 ? 7.333 5.165 22.333 1.00 98.44 107 LEU A C 1
ATOM 796 O O . LEU A 1 107 ? 8.363 4.752 21.807 1.00 98.44 107 LEU A O 1
ATOM 800 N N . ALA A 1 108 ? 6.938 4.754 23.543 1.00 97.31 108 ALA A N 1
ATOM 801 C CA . ALA A 1 108 ? 7.693 3.778 24.335 1.00 97.31 108 ALA A CA 1
ATOM 802 C C . ALA A 1 108 ? 7.783 2.398 23.650 1.00 97.31 108 ALA A C 1
ATOM 804 O O . ALA A 1 108 ? 8.803 1.715 23.724 1.00 97.31 108 ALA A O 1
ATOM 805 N N . ARG A 1 109 ? 6.725 1.981 22.944 1.00 96.50 109 ARG A N 1
ATOM 806 C CA . ARG A 1 109 ? 6.707 0.728 22.178 1.00 96.50 109 ARG A CA 1
ATOM 807 C C . ARG A 1 109 ? 7.573 0.784 20.914 1.00 96.50 109 ARG A C 1
ATOM 809 O O . ARG A 1 109 ? 8.162 -0.230 20.549 1.00 96.50 109 ARG A O 1
ATOM 816 N N . ILE A 1 110 ? 7.642 1.938 20.251 1.00 98.31 110 ILE A N 1
ATOM 817 C CA . ILE A 1 110 ? 8.516 2.187 19.098 1.00 98.31 110 ILE A CA 1
ATOM 818 C C . ILE A 1 110 ? 9.980 2.142 19.542 1.00 98.31 110 ILE A C 1
ATOM 820 O O . ILE A 1 110 ? 10.757 1.425 18.923 1.00 98.31 110 ILE A O 1
ATOM 824 N N . ASP A 1 111 ? 10.332 2.813 20.643 1.00 97.69 111 ASP A N 1
ATOM 825 C CA . ASP A 1 111 ? 11.679 2.769 21.234 1.00 97.69 111 ASP A CA 1
ATOM 826 C C . ASP A 1 111 ? 12.127 1.326 21.539 1.00 97.69 111 ASP A C 1
ATOM 828 O O . ASP A 1 111 ? 13.204 0.895 21.128 1.00 97.69 111 ASP A O 1
ATOM 832 N N . ALA A 1 112 ? 11.246 0.528 22.152 1.00 96.88 112 ALA A N 1
ATOM 833 C CA . ALA A 1 112 ? 11.537 -0.861 22.507 1.00 96.88 112 ALA A CA 1
ATOM 834 C C . ALA A 1 112 ? 11.680 -1.826 21.310 1.00 96.88 112 ALA A C 1
ATOM 836 O O . ALA A 1 112 ? 12.395 -2.821 21.422 1.00 96.88 112 ALA A O 1
ATOM 837 N N . LEU A 1 113 ? 10.979 -1.592 20.191 1.00 97.69 113 LEU A N 1
ATOM 838 C CA . LEU A 1 113 ? 10.835 -2.588 19.113 1.00 97.69 113 LEU A CA 1
ATOM 839 C C . LEU A 1 113 ? 11.398 -2.157 17.757 1.00 97.69 113 LEU A C 1
ATOM 841 O O . LEU A 1 113 ? 11.785 -3.018 16.963 1.00 97.69 113 LEU A O 1
ATOM 845 N N . ASP A 1 114 ? 11.442 -0.864 17.437 1.00 98.12 114 ASP A N 1
ATOM 846 C CA . ASP A 1 114 ? 11.758 -0.453 16.069 1.00 98.12 114 ASP A CA 1
ATOM 847 C C . ASP A 1 114 ? 13.252 -0.523 15.749 1.00 98.12 114 ASP A C 1
ATOM 849 O O . ASP A 1 114 ? 13.603 -0.829 14.616 1.00 98.12 114 ASP A O 1
ATOM 853 N N . GLY A 1 115 ? 14.145 -0.434 16.740 1.00 97.44 115 GLY A N 1
ATOM 854 C CA . GLY A 1 115 ? 15.567 -0.758 16.540 1.00 97.44 115 GLY A CA 1
ATOM 855 C C . GLY A 1 115 ? 15.805 -2.195 16.035 1.00 97.44 115 GLY A C 1
ATOM 856 O O . GLY A 1 115 ? 16.833 -2.488 15.426 1.00 97.44 115 GLY A O 1
ATOM 857 N N . ALA A 1 116 ? 14.837 -3.096 16.240 1.00 97.50 116 ALA A N 1
ATOM 858 C CA . ALA A 1 116 ? 14.860 -4.472 15.758 1.00 97.50 116 ALA A CA 1
ATOM 859 C C . ALA A 1 116 ? 14.173 -4.681 14.389 1.00 97.50 116 ALA A C 1
ATOM 861 O O . ALA A 1 116 ? 14.478 -5.673 13.710 1.00 97.50 116 ALA A O 1
ATOM 862 N N . LEU A 1 117 ? 13.262 -3.785 13.990 1.00 98.38 117 LEU A N 1
ATOM 863 C CA . LEU A 1 117 ? 12.390 -3.927 12.814 1.00 98.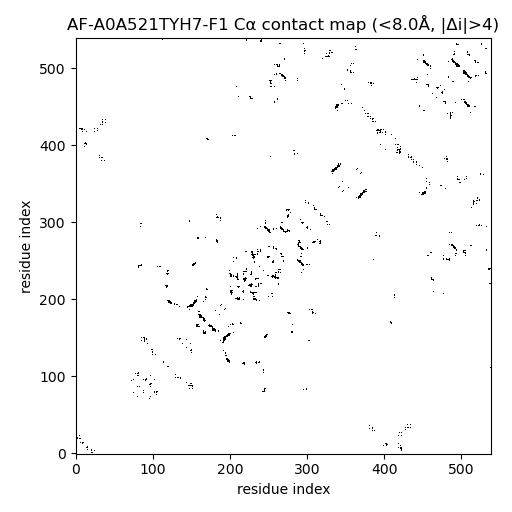38 117 LEU A CA 1
ATOM 864 C C . LEU A 1 117 ? 12.649 -2.889 11.713 1.00 98.38 117 LEU A C 1
ATOM 866 O O . LEU A 1 117 ? 12.422 -3.190 10.542 1.00 98.38 117 LEU A O 1
ATOM 870 N N . ASN A 1 118 ? 13.155 -1.711 12.070 1.00 98.62 118 ASN A N 1
ATOM 871 C CA . ASN A 1 118 ? 13.492 -0.592 11.196 1.00 98.62 118 ASN A CA 1
ATOM 872 C C . ASN A 1 118 ? 12.310 -0.148 10.307 1.00 98.62 118 ASN A C 1
ATOM 874 O O . ASN A 1 118 ? 12.413 -0.067 9.073 1.00 98.62 118 ASN A O 1
ATOM 878 N N . CYS A 1 119 ? 11.148 0.067 10.936 1.00 98.75 119 CYS A N 1
ATOM 879 C CA . CYS A 1 119 ? 9.917 0.500 10.281 1.00 98.75 119 CYS A CA 1
ATOM 880 C C . CYS A 1 119 ? 9.849 2.016 10.106 1.00 98.75 119 CYS A C 1
ATOM 882 O O . CYS A 1 119 ? 9.216 2.449 9.147 1.00 98.75 119 CYS A O 1
ATOM 884 N N . TYR A 1 120 ? 10.453 2.816 10.988 1.00 98.75 120 TYR A N 1
ATOM 885 C CA . TYR A 1 120 ? 10.472 4.279 10.907 1.00 98.75 120 TYR A CA 1
ATOM 886 C C . TYR A 1 120 ? 11.791 4.805 10.320 1.00 98.75 120 TYR A C 1
ATOM 888 O O . TYR A 1 120 ? 12.862 4.266 10.569 1.00 98.75 120 TYR A O 1
ATOM 896 N N . VAL A 1 121 ? 11.712 5.895 9.549 1.00 97.75 121 VAL A N 1
ATOM 897 C CA . VAL A 1 121 ? 12.881 6.709 9.135 1.00 97.75 121 VAL A CA 1
ATOM 898 C C . VAL A 1 121 ? 12.956 8.043 9.876 1.00 97.75 121 VAL A C 1
ATOM 900 O O . VAL A 1 121 ? 14.019 8.654 9.938 1.00 97.75 121 VAL A O 1
ATOM 903 N N . ALA A 1 122 ? 11.835 8.492 10.448 1.00 97.44 122 ALA A N 1
ATOM 904 C CA . ALA A 1 122 ? 11.750 9.663 11.310 1.00 97.44 122 ALA A CA 1
ATOM 905 C C . ALA A 1 122 ? 10.558 9.517 12.265 1.00 97.44 122 ALA A C 1
ATOM 907 O O . ALA A 1 122 ? 9.490 9.061 11.854 1.00 97.44 122 ALA A O 1
ATOM 908 N N . ILE A 1 123 ? 10.729 9.941 13.515 1.00 98.19 123 ILE A N 1
ATOM 909 C CA . ILE A 1 123 ? 9.695 9.997 14.558 1.00 98.19 123 ILE A CA 1
ATOM 910 C C . ILE A 1 123 ? 9.724 11.417 15.126 1.00 98.19 123 ILE A C 1
ATOM 912 O O . ILE A 1 123 ? 10.803 11.981 15.298 1.00 98.19 123 ILE A O 1
ATOM 916 N N . ASP A 1 124 ? 8.560 11.991 15.411 1.00 95.44 124 ASP A N 1
ATOM 917 C CA . ASP A 1 124 ? 8.423 13.344 15.962 1.00 95.44 124 ASP A CA 1
ATOM 918 C C . ASP A 1 124 ? 7.495 13.281 17.176 1.00 95.44 124 ASP A C 1
ATOM 920 O O . ASP A 1 124 ? 6.303 13.590 17.121 1.00 95.44 124 ASP A O 1
ATOM 924 N N . GLY A 1 125 ? 8.053 12.736 18.261 1.00 97.50 125 GLY A N 1
ATOM 925 C CA . GLY A 1 125 ? 7.318 12.452 19.490 1.00 97.50 125 GLY A CA 1
ATOM 926 C C . GLY A 1 125 ? 6.751 13.710 20.140 1.00 97.50 125 GLY A C 1
ATOM 927 O O . GLY A 1 125 ? 5.623 13.677 20.624 1.00 97.50 125 GLY A O 1
ATOM 928 N N . ASP A 1 126 ? 7.482 14.823 20.079 1.00 98.00 126 ASP A N 1
ATOM 929 C CA . ASP A 1 126 ? 7.065 16.091 20.676 1.00 98.00 126 ASP A CA 1
ATOM 930 C C . ASP A 1 126 ? 5.823 16.647 19.964 1.00 98.00 126 ASP A C 1
ATOM 932 O O . ASP A 1 126 ? 4.791 16.846 20.608 1.00 98.00 126 ASP A O 1
ATOM 936 N N . ARG A 1 127 ? 5.831 16.776 18.624 1.00 97.38 127 ARG A N 1
ATOM 937 C CA . ARG A 1 127 ? 4.629 17.221 17.885 1.00 97.38 127 ARG A CA 1
ATOM 938 C C . ARG A 1 127 ? 3.486 16.210 17.959 1.00 97.38 127 ARG A C 1
ATOM 940 O O . ARG A 1 127 ? 2.323 16.612 17.899 1.00 97.38 127 ARG A O 1
ATOM 947 N N . ALA A 1 128 ? 3.778 14.914 18.090 1.00 98.56 128 ALA A N 1
ATOM 948 C CA . ALA A 1 128 ? 2.750 13.899 18.314 1.00 98.56 128 ALA A CA 1
ATOM 949 C C . ALA A 1 128 ? 2.059 14.080 19.679 1.00 98.56 128 ALA A C 1
ATOM 951 O O . ALA A 1 128 ? 0.835 13.964 19.766 1.00 98.56 128 ALA A O 1
ATOM 952 N N . LEU A 1 129 ? 2.815 14.412 20.732 1.00 98.75 129 LEU A N 1
ATOM 953 C CA . LEU A 1 129 ? 2.285 14.708 22.065 1.00 98.75 129 LEU A CA 1
ATOM 954 C C . LEU A 1 129 ? 1.510 16.033 22.090 1.00 98.75 129 LEU A C 1
ATOM 956 O O . LEU A 1 129 ? 0.380 16.052 22.572 1.00 98.75 129 LEU A O 1
ATOM 960 N N . GLU A 1 130 ? 2.030 17.103 21.483 1.00 98.62 130 GLU A N 1
ATOM 961 C CA . GLU A 1 130 ? 1.309 18.380 21.328 1.00 98.62 130 GLU A CA 1
ATOM 962 C C . GLU A 1 130 ? -0.029 18.201 20.585 1.00 98.62 130 GLU A C 1
ATOM 964 O O . GLU A 1 130 ? -1.058 18.785 20.952 1.00 98.62 130 GLU A O 1
ATOM 969 N N . ALA A 1 131 ? -0.048 17.364 19.542 1.00 98.44 131 ALA A N 1
ATOM 970 C CA . ALA A 1 131 ? -1.262 17.016 18.811 1.00 98.44 131 ALA A CA 1
ATOM 971 C C . ALA A 1 131 ? -2.234 16.177 19.662 1.00 98.44 131 ALA A C 1
ATOM 973 O O . ALA A 1 131 ? -3.446 16.383 19.574 1.00 98.44 131 ALA A O 1
ATOM 974 N N . ALA A 1 132 ? -1.732 15.289 20.524 1.00 98.69 132 ALA A N 1
ATOM 975 C CA . ALA A 1 132 ? -2.543 14.523 21.469 1.00 98.69 132 ALA A CA 1
ATOM 976 C C . ALA A 1 132 ? -3.193 15.411 22.543 1.00 98.69 132 ALA A C 1
ATOM 978 O O . ALA A 1 132 ? -4.401 15.324 22.767 1.00 98.69 132 ALA A O 1
ATOM 979 N N . GLU A 1 133 ? -2.430 16.330 23.135 1.00 98.62 133 GLU A N 1
ATOM 980 C CA . GLU A 1 133 ? -2.927 17.328 24.093 1.00 98.62 133 GLU A CA 1
ATOM 981 C C . GLU A 1 133 ? -3.919 18.304 23.440 1.00 98.62 133 GLU A C 1
ATOM 983 O O . GLU A 1 133 ? -4.853 18.793 24.077 1.00 98.62 133 GLU A O 1
ATOM 988 N N . THR A 1 134 ? -3.748 18.594 22.148 1.00 98.50 134 THR A N 1
ATOM 989 C CA . THR A 1 134 ? -4.724 19.362 21.360 1.00 98.50 134 THR A CA 1
ATOM 990 C C . THR A 1 134 ? -6.009 18.563 21.139 1.00 98.50 134 THR A C 1
ATOM 992 O O . THR A 1 134 ? -7.093 19.078 21.403 1.00 98.50 134 THR A O 1
ATOM 995 N N . SER A 1 135 ? -5.902 17.292 20.746 1.00 98.00 135 SER A N 1
ATOM 996 C CA . SER A 1 135 ? -7.039 16.378 20.572 1.00 98.00 135 SER A CA 1
ATOM 997 C C . SER A 1 135 ? -7.866 16.218 21.856 1.00 98.00 135 SER A C 1
ATOM 999 O O . SER A 1 135 ? -9.097 16.199 21.800 1.00 98.00 135 SER A O 1
ATOM 1001 N N . GLU A 1 136 ? -7.219 16.128 23.019 1.00 97.31 136 GLU A N 1
ATOM 1002 C CA . GLU A 1 136 ? -7.883 16.020 24.325 1.00 97.31 136 GLU A CA 1
ATOM 1003 C C . GLU A 1 136 ? -8.585 17.327 24.748 1.00 97.31 136 GLU A C 1
ATOM 1005 O O . GLU A 1 136 ? -9.731 17.308 25.213 1.00 97.31 136 GLU A O 1
ATOM 1010 N N . ARG A 1 137 ? -7.956 18.487 24.506 1.00 98.06 137 ARG A N 1
ATOM 1011 C CA . ARG A 1 137 ? -8.594 19.803 24.707 1.00 98.06 137 ARG A CA 1
ATOM 1012 C C . ARG A 1 137 ? -9.791 20.018 23.783 1.00 98.06 137 ARG A C 1
ATOM 1014 O O . ARG A 1 137 ? -10.799 20.577 24.201 1.00 98.06 137 ARG A O 1
ATOM 1021 N N . GLU A 1 138 ? -9.714 19.554 22.541 1.00 97.44 138 GLU A N 1
ATOM 1022 C CA . GLU A 1 138 ? -10.840 19.617 21.608 1.00 97.44 138 GLU A CA 1
ATOM 1023 C C . GLU A 1 138 ? -11.994 18.713 22.040 1.00 97.44 138 GLU A C 1
ATOM 1025 O O . GLU A 1 138 ? -13.138 19.166 22.065 1.00 97.44 138 GLU A O 1
ATOM 1030 N N . LEU A 1 139 ? -11.703 17.473 22.445 1.00 95.31 139 LEU A N 1
ATOM 1031 C CA . LEU A 1 139 ? -12.713 16.536 22.935 1.00 95.31 139 LEU A CA 1
ATOM 1032 C C . LEU A 1 139 ? -13.433 17.074 24.181 1.00 95.31 139 LEU A C 1
ATOM 1034 O O . LEU A 1 139 ? -14.661 17.056 24.231 1.00 95.31 139 LEU A O 1
ATOM 1038 N N . SER A 1 140 ? -12.690 17.597 25.160 1.00 94.44 140 SER A N 1
ATOM 1039 C CA . SER A 1 140 ? -13.269 18.184 26.380 1.00 94.44 140 SER A CA 1
ATOM 1040 C C . SER A 1 140 ? -14.064 19.473 26.122 1.00 94.44 140 SER A C 1
ATOM 1042 O O . SER A 1 140 ? -15.005 19.764 26.858 1.00 94.44 140 SER A O 1
ATOM 1044 N N . ALA A 1 141 ? -13.768 20.194 25.036 1.00 96.81 141 ALA A N 1
ATOM 1045 C CA . ALA A 1 141 ? -14.583 21.298 24.523 1.00 96.81 141 ALA A CA 1
ATOM 1046 C C . ALA A 1 141 ? -15.782 20.852 23.650 1.00 96.81 141 ALA A C 1
ATOM 1048 O O . ALA A 1 141 ? -16.516 21.702 23.148 1.00 96.81 141 ALA A O 1
ATOM 1049 N N . GLY A 1 142 ? -15.993 19.545 23.448 1.00 95.50 142 GLY A N 1
ATOM 1050 C CA . GLY A 1 142 ? -17.074 18.985 22.625 1.00 95.50 142 GLY A CA 1
ATOM 1051 C C . GLY A 1 142 ? -16.795 18.938 21.115 1.00 95.50 142 GLY A C 1
ATOM 1052 O O . GLY A 1 142 ? -17.661 18.522 20.346 1.00 95.50 142 GLY A O 1
ATOM 1053 N N . ASN A 1 143 ? -15.592 19.313 20.673 1.00 96.81 143 ASN A N 1
ATOM 1054 C CA . ASN A 1 143 ? -15.189 19.398 19.265 1.00 96.81 143 ASN A CA 1
ATOM 1055 C C . ASN A 1 143 ? -14.707 18.041 18.715 1.00 96.81 143 ASN A C 1
ATOM 1057 O O . ASN A 1 143 ? -13.578 17.900 18.250 1.00 96.81 143 ASN A O 1
ATOM 1061 N N . TRP A 1 144 ? -15.565 17.023 18.781 1.00 96.25 144 TRP A N 1
ATOM 1062 C CA . TRP A 1 144 ? -15.278 15.690 18.243 1.00 96.25 144 TRP A CA 1
ATOM 1063 C C . TRP A 1 144 ? -15.248 15.688 16.704 1.00 96.25 144 TRP A C 1
ATOM 1065 O O . TRP A 1 144 ? -16.265 15.959 16.064 1.00 96.25 144 TRP A O 1
ATOM 1075 N N . ARG A 1 145 ? -14.106 15.330 16.096 1.00 97.00 145 ARG A N 1
ATOM 1076 C CA . ARG A 1 145 ? -13.917 15.343 14.627 1.00 97.00 145 ARG A CA 1
ATOM 1077 C C . ARG A 1 145 ? -14.337 14.056 13.901 1.00 97.00 145 ARG A C 1
ATOM 1079 O O . ARG A 1 145 ? -14.282 14.008 12.674 1.00 97.00 145 ARG A O 1
ATOM 1086 N N . GLY A 1 146 ? -14.770 13.023 14.624 1.00 97.06 146 GLY A N 1
ATOM 1087 C CA . GLY A 1 146 ? -15.137 11.717 14.059 1.00 97.06 146 GLY A CA 1
ATOM 1088 C C . GLY A 1 146 ? -14.178 10.587 14.462 1.00 97.06 146 GLY A C 1
ATOM 1089 O O . GLY A 1 146 ? -13.252 10.824 15.228 1.00 97.06 146 GLY A O 1
ATOM 1090 N N . PRO A 1 147 ? -14.382 9.345 13.979 1.00 97.75 147 PRO A N 1
ATOM 1091 C CA . PRO A 1 147 ? -13.753 8.140 14.547 1.00 97.75 147 PRO A CA 1
ATOM 1092 C C . PRO A 1 147 ? -12.218 8.073 14.544 1.00 97.75 147 PRO A C 1
ATOM 1094 O O . PRO A 1 147 ? -11.671 7.212 15.222 1.00 97.75 147 PRO A O 1
ATOM 1097 N N . LEU A 1 148 ? -11.529 8.939 13.792 1.00 98.62 148 LEU A N 1
ATOM 1098 C CA . LEU A 1 148 ? -10.063 9.015 13.759 1.00 98.62 148 LEU A CA 1
ATOM 1099 C C . LEU A 1 148 ? -9.484 10.094 14.694 1.00 98.62 148 LEU A C 1
ATOM 1101 O O . LEU A 1 148 ? -8.266 10.238 14.782 1.00 98.62 148 LEU A O 1
ATOM 1105 N N . HIS A 1 149 ? -10.329 10.840 15.408 1.00 98.62 149 HIS A N 1
ATOM 1106 C CA . HIS A 1 149 ? -9.912 11.892 16.333 1.00 98.62 149 HIS A CA 1
ATOM 1107 C C . HIS A 1 149 ? -9.135 11.298 17.512 1.00 98.62 149 HIS A C 1
ATOM 1109 O O . HIS A 1 149 ? -9.656 10.484 18.275 1.00 98.62 149 HIS A O 1
ATOM 1115 N N . GLY A 1 150 ? -7.872 11.700 17.643 1.00 98.38 150 GLY A N 1
ATOM 1116 C CA . GLY A 1 150 ? -6.935 11.167 18.630 1.00 98.38 150 GLY A CA 1
ATOM 1117 C C . GLY A 1 150 ? -6.297 9.824 18.252 1.00 98.38 150 GLY A C 1
ATOM 1118 O O . GLY A 1 150 ? -5.516 9.291 19.036 1.00 98.38 150 GLY A O 1
ATOM 1119 N N . VAL A 1 151 ? -6.595 9.264 17.073 1.00 98.69 151 VAL A N 1
ATOM 1120 C CA . VAL A 1 151 ? -6.031 7.980 16.623 1.00 98.69 151 VAL A CA 1
ATOM 1121 C C . VAL A 1 151 ? -4.639 8.202 16.003 1.00 98.69 151 VAL A C 1
ATOM 1123 O O . VAL A 1 151 ? -4.510 8.998 15.068 1.00 98.69 151 VAL A O 1
ATOM 1126 N N . PRO A 1 152 ? -3.589 7.494 16.464 1.00 98.69 152 PRO A N 1
ATOM 1127 C CA . PRO A 1 152 ? -2.253 7.602 15.889 1.00 98.69 152 PRO A CA 1
ATOM 1128 C C . PRO A 1 152 ? -2.123 6.992 14.487 1.00 98.69 152 PRO A C 1
ATOM 1130 O O . PRO A 1 152 ? -2.481 5.835 14.240 1.00 98.69 152 PRO A O 1
ATOM 1133 N N . MET A 1 153 ? -1.501 7.754 13.594 1.00 98.62 153 MET A N 1
ATOM 1134 C CA . MET A 1 153 ? -1.100 7.352 12.253 1.00 98.62 153 MET A CA 1
ATOM 1135 C C . MET A 1 153 ? 0.415 7.443 12.066 1.00 98.62 153 MET A C 1
ATOM 1137 O O . MET A 1 153 ? 1.082 8.304 12.640 1.00 98.62 153 MET A O 1
ATOM 1141 N N . ALA A 1 154 ? 0.952 6.605 11.188 1.00 98.75 154 ALA A N 1
ATOM 1142 C CA . ALA A 1 154 ? 2.303 6.756 10.658 1.00 98.75 154 ALA A CA 1
ATOM 1143 C C . ALA A 1 154 ? 2.271 6.610 9.130 1.00 98.75 154 ALA A C 1
ATOM 1145 O O . ALA A 1 154 ? 1.443 5.885 8.581 1.00 98.75 154 ALA A O 1
ATOM 1146 N N . LEU A 1 155 ? 3.111 7.354 8.414 1.00 98.81 155 LEU A N 1
ATOM 1147 C CA . LEU A 1 155 ? 2.962 7.544 6.966 1.00 98.81 155 LEU A CA 1
ATOM 1148 C C . LEU A 1 155 ? 4.184 7.037 6.218 1.00 98.81 155 LEU A C 1
ATOM 1150 O O . LEU A 1 155 ? 5.293 7.429 6.559 1.00 98.81 155 LEU A O 1
ATOM 1154 N N . LYS A 1 156 ? 4.002 6.251 5.151 1.00 98.94 156 LYS A N 1
ATOM 1155 C CA . LYS A 1 156 ? 5.088 5.940 4.205 1.00 98.94 156 LYS A CA 1
ATOM 1156 C C . LYS A 1 156 ? 5.834 7.218 3.807 1.00 98.94 156 LYS A C 1
ATOM 1158 O O . LYS A 1 156 ? 5.200 8.225 3.499 1.00 98.94 156 LYS A O 1
ATOM 1163 N N . ASP A 1 157 ? 7.160 7.180 3.741 1.00 98.81 157 ASP A N 1
ATOM 1164 C CA . ASP A 1 157 ? 7.990 8.371 3.501 1.00 98.81 157 ASP A CA 1
ATOM 1165 C C . ASP A 1 157 ? 7.912 8.981 2.075 1.00 98.81 157 ASP A C 1
ATOM 1167 O O . ASP A 1 157 ? 8.730 9.800 1.670 1.00 98.81 157 ASP A O 1
ATOM 1171 N N . ILE A 1 158 ? 6.886 8.606 1.310 1.00 98.69 158 ILE A N 1
ATOM 1172 C CA . ILE A 1 158 ? 6.517 9.162 0.002 1.00 98.69 158 ILE A CA 1
ATOM 1173 C C . ILE A 1 158 ? 5.522 10.330 0.106 1.00 98.69 158 ILE A C 1
ATOM 1175 O O . ILE A 1 158 ? 5.352 11.072 -0.859 1.00 98.69 158 ILE A O 1
ATOM 1179 N N . TYR A 1 159 ? 4.841 10.459 1.250 1.00 98.81 159 TYR A N 1
ATOM 1180 C CA . TYR A 1 159 ? 3.868 11.517 1.519 1.00 98.81 159 TYR A CA 1
ATOM 1181 C C . TYR A 1 159 ? 4.572 12.754 2.072 1.00 98.81 159 TYR A C 1
ATOM 1183 O O . TYR A 1 159 ? 5.259 12.661 3.096 1.00 98.81 159 TYR A O 1
ATOM 1191 N N . ASP A 1 160 ? 4.369 13.897 1.417 1.00 98.81 160 ASP A N 1
ATOM 1192 C CA . ASP A 1 160 ? 4.814 15.195 1.909 1.00 98.81 160 ASP A CA 1
ATOM 1193 C C . ASP A 1 160 ? 4.107 15.541 3.224 1.00 98.81 160 ASP A C 1
ATOM 1195 O O . ASP A 1 160 ? 2.892 15.365 3.374 1.00 98.81 160 ASP A O 1
ATOM 1199 N N . THR A 1 161 ? 4.889 16.041 4.178 1.00 98.38 161 THR A N 1
ATOM 1200 C CA . THR A 1 161 ? 4.433 16.399 5.522 1.00 98.38 161 THR A CA 1
ATOM 1201 C C . THR A 1 161 ? 5.044 17.741 5.921 1.00 98.38 161 THR A C 1
ATOM 1203 O O . THR A 1 161 ? 6.265 17.878 5.979 1.00 98.38 161 THR A O 1
ATOM 1206 N N . ALA A 1 162 ? 4.209 18.725 6.250 1.00 97.88 162 ALA A N 1
ATOM 1207 C CA . ALA A 1 162 ? 4.631 20.083 6.571 1.00 97.88 162 ALA A CA 1
ATOM 1208 C C . ALA A 1 162 ? 5.551 20.130 7.807 1.00 97.88 162 ALA A C 1
ATOM 1210 O O . ALA A 1 162 ? 5.151 19.798 8.937 1.00 97.88 162 ALA A O 1
ATOM 1211 N N . GLY A 1 163 ? 6.790 20.577 7.596 1.00 95.06 163 GLY A N 1
ATOM 1212 C CA . GLY A 1 163 ? 7.805 20.679 8.647 1.00 95.06 163 GLY A CA 1
ATOM 1213 C C . GLY A 1 163 ? 8.369 19.333 9.117 1.00 95.06 163 GLY A C 1
ATOM 1214 O O . GLY A 1 163 ? 8.840 19.247 10.243 1.00 95.06 163 GLY A O 1
ATOM 1215 N N . MET A 1 164 ? 8.284 18.273 8.308 1.00 96.69 164 MET A N 1
ATOM 1216 C CA . MET A 1 164 ? 8.907 16.971 8.575 1.00 96.69 164 MET A CA 1
ATOM 1217 C C . MET A 1 164 ? 9.580 16.454 7.299 1.00 96.69 164 MET A C 1
ATOM 1219 O O . MET A 1 164 ? 9.029 16.583 6.207 1.00 96.69 164 MET A O 1
ATOM 1223 N N . ALA A 1 165 ? 10.776 15.872 7.413 1.00 97.19 165 ALA A N 1
ATOM 1224 C CA . ALA A 1 165 ? 11.505 15.379 6.246 1.00 97.19 165 ALA A CA 1
ATOM 1225 C C . ALA A 1 165 ? 10.672 14.363 5.436 1.00 97.19 165 ALA A C 1
ATOM 1227 O O . ALA A 1 165 ? 9.886 13.586 5.985 1.00 97.19 165 ALA A O 1
ATOM 1228 N N . THR A 1 166 ? 10.805 14.407 4.112 1.00 98.50 166 THR A N 1
ATOM 1229 C CA . THR A 1 166 ? 10.160 13.465 3.189 1.00 98.50 166 THR A CA 1
ATOM 1230 C C . THR A 1 166 ? 11.180 13.015 2.153 1.00 98.50 166 THR A C 1
ATOM 1232 O O . THR A 1 166 ? 11.335 13.627 1.087 1.00 98.50 166 THR A O 1
ATOM 1235 N N . CYS A 1 167 ? 11.907 11.961 2.521 1.00 98.19 167 CYS A N 1
ATOM 1236 C CA . CYS A 1 167 ? 13.110 11.478 1.851 1.00 98.19 167 CYS A CA 1
ATOM 1237 C C . CYS A 1 167 ? 12.817 10.449 0.757 1.00 98.19 167 CYS A C 1
ATOM 1239 O O . CYS A 1 167 ? 13.699 10.135 -0.040 1.00 98.19 167 CYS A O 1
ATOM 1241 N N . VAL A 1 168 ? 11.593 9.915 0.701 1.00 98.12 168 VAL A N 1
ATOM 1242 C CA . VAL A 1 168 ? 11.154 8.897 -0.268 1.00 98.12 168 VAL A CA 1
ATOM 1243 C C . VAL A 1 168 ? 12.029 7.631 -0.207 1.00 98.12 168 VAL A C 1
ATOM 1245 O O . VAL A 1 168 ? 12.240 6.925 -1.196 1.00 98.12 168 VAL A O 1
ATOM 1248 N N . GLY A 1 169 ? 12.585 7.355 0.979 1.00 97.81 169 GLY A N 1
ATOM 1249 C CA . GLY A 1 169 ? 13.568 6.294 1.187 1.00 97.81 169 GLY A CA 1
ATOM 1250 C C . GLY A 1 169 ? 14.859 6.457 0.369 1.00 97.81 169 GLY A C 1
ATOM 1251 O O . GLY A 1 169 ? 15.523 5.455 0.124 1.00 97.81 169 GLY A O 1
ATOM 1252 N N . SER A 1 170 ? 15.213 7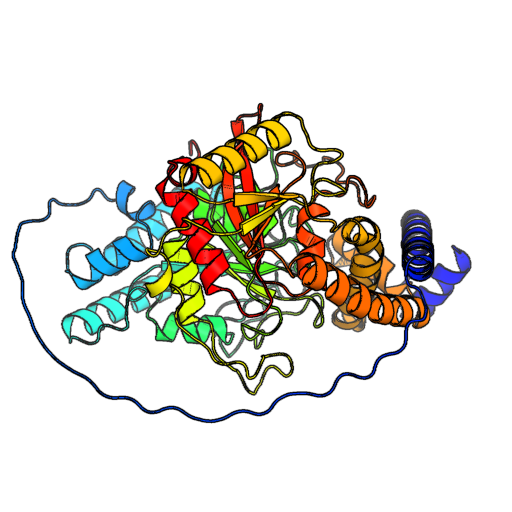.665 -0.079 1.00 98.12 170 SER A N 1
ATOM 1253 C CA . SER A 1 170 ? 16.412 7.936 -0.882 1.00 98.12 170 SER A CA 1
ATOM 1254 C C . SER A 1 170 ? 17.359 8.933 -0.217 1.00 98.12 170 SER A C 1
ATOM 1256 O O . SER A 1 170 ? 16.941 9.844 0.502 1.00 98.12 170 SER A O 1
ATOM 1258 N N . ASP A 1 171 ? 18.650 8.808 -0.523 1.00 94.06 171 ASP A N 1
ATOM 1259 C CA . ASP A 1 171 ? 19.658 9.799 -0.157 1.00 94.06 171 ASP A CA 1
ATOM 1260 C C . ASP A 1 171 ? 19.440 11.161 -0.848 1.00 94.06 171 ASP A C 1
ATOM 1262 O O . ASP A 1 171 ? 19.690 12.209 -0.251 1.00 94.06 171 ASP A O 1
ATOM 1266 N N . PHE A 1 172 ? 18.903 11.174 -2.077 1.00 96.81 172 PHE A N 1
ATOM 1267 C CA . PHE A 1 172 ? 18.650 12.403 -2.846 1.00 96.81 172 PHE A CA 1
ATOM 1268 C C . PHE A 1 172 ? 17.813 13.435 -2.089 1.00 96.81 172 PHE A C 1
ATOM 1270 O O . PHE A 1 172 ? 18.083 14.632 -2.184 1.00 96.81 172 PHE A O 1
ATOM 1277 N N . LEU A 1 173 ? 16.817 12.969 -1.333 1.00 96.50 173 LEU A N 1
ATOM 1278 C CA . LEU A 1 173 ? 15.834 13.804 -0.644 1.00 96.50 173 LEU A CA 1
ATOM 1279 C C . LEU A 1 173 ? 15.964 13.730 0.886 1.00 96.50 173 LEU A C 1
ATOM 1281 O O . LEU A 1 173 ? 15.081 14.213 1.594 1.00 96.50 173 LEU A O 1
ATOM 1285 N N . ARG A 1 174 ? 17.077 13.189 1.410 1.00 93.88 174 ARG A N 1
ATOM 1286 C CA . ARG A 1 174 ? 17.337 12.961 2.849 1.00 93.88 174 ARG A CA 1
ATOM 1287 C C . ARG A 1 174 ? 17.072 14.175 3.752 1.00 93.88 174 ARG A C 1
ATOM 1289 O O . ARG A 1 174 ? 16.733 14.011 4.918 1.00 93.88 174 ARG A O 1
ATOM 1296 N N . HIS A 1 175 ? 17.197 15.387 3.214 1.00 91.88 175 HIS A N 1
ATOM 1297 C CA . HIS A 1 175 ? 16.986 16.642 3.943 1.00 91.88 175 HIS A CA 1
ATOM 1298 C C . HIS A 1 175 ? 15.855 17.516 3.369 1.00 91.88 175 HIS A C 1
ATOM 1300 O O . HIS A 1 175 ? 15.716 18.670 3.769 1.00 91.88 175 HIS A O 1
ATOM 1306 N N . ARG A 1 176 ? 15.032 17.002 2.441 1.00 97.56 176 ARG A N 1
ATOM 1307 C CA . ARG A 1 176 ? 13.892 17.760 1.906 1.00 97.56 176 ARG A CA 1
ATOM 1308 C C . ARG A 1 176 ? 12.766 17.796 2.938 1.00 97.56 176 ARG A C 1
ATOM 1310 O O . ARG A 1 176 ? 12.125 16.778 3.194 1.00 97.56 176 ARG A O 1
ATOM 1317 N N . VAL A 1 177 ? 12.496 18.981 3.471 1.00 97.88 177 VAL A N 1
ATOM 1318 C CA . VAL A 1 177 ? 11.341 19.270 4.328 1.00 97.88 177 VAL A CA 1
ATOM 1319 C C . VAL A 1 177 ? 10.293 20.014 3.490 1.00 97.88 177 VAL A C 1
ATOM 1321 O O . VAL A 1 177 ? 10.593 21.105 3.012 1.00 97.88 177 VAL A O 1
ATOM 1324 N N . PRO A 1 178 ? 9.095 19.448 3.254 1.00 97.19 178 PRO A N 1
ATOM 1325 C CA . PRO A 1 178 ? 8.014 20.143 2.561 1.00 97.19 178 PRO A CA 1
ATOM 1326 C C . PRO A 1 178 ? 7.380 21.246 3.421 1.00 97.19 178 PRO A C 1
ATOM 1328 O O . PRO A 1 178 ? 7.213 21.089 4.633 1.00 97.19 178 PRO A O 1
ATOM 1331 N N . ASP A 1 179 ? 6.921 22.316 2.769 1.00 96.38 179 ASP A N 1
ATOM 1332 C CA . ASP A 1 179 ? 6.144 23.397 3.401 1.00 96.38 179 ASP A CA 1
ATOM 1333 C C . ASP A 1 179 ? 4.644 23.070 3.538 1.00 96.38 179 ASP A C 1
ATOM 1335 O O . ASP A 1 179 ? 3.881 23.827 4.140 1.00 96.38 179 ASP A O 1
ATOM 1339 N N . ARG A 1 180 ? 4.183 21.970 2.928 1.00 97.50 180 ARG A N 1
ATOM 1340 C CA . ARG A 1 180 ? 2.769 21.573 2.866 1.00 97.50 180 ARG A CA 1
ATOM 1341 C C . ARG A 1 180 ? 2.616 20.071 3.069 1.00 97.50 180 ARG A C 1
ATOM 1343 O O . ARG A 1 180 ? 3.468 19.294 2.651 1.00 97.50 180 ARG A O 1
ATOM 1350 N N . ASP A 1 181 ? 1.505 19.686 3.685 1.00 98.62 181 ASP A N 1
ATOM 1351 C CA . ASP A 1 181 ? 1.063 18.296 3.739 1.00 98.62 181 ASP A CA 1
ATOM 1352 C C . ASP A 1 181 ? 0.544 17.850 2.361 1.00 98.62 181 ASP A C 1
ATOM 1354 O O . ASP A 1 181 ? -0.087 18.627 1.637 1.00 98.62 181 ASP A O 1
ATOM 1358 N N . ALA A 1 182 ? 0.724 16.572 2.034 1.00 98.69 182 ALA A N 1
ATOM 1359 C CA . ALA A 1 182 ? 0.001 15.920 0.949 1.00 98.69 182 ALA A CA 1
ATOM 1360 C C . ALA A 1 182 ? -1.521 16.000 1.172 1.00 98.69 182 ALA A C 1
ATOM 1362 O O . ALA A 1 182 ? -2.000 16.143 2.305 1.00 98.69 182 ALA A O 1
ATOM 1363 N N . PHE A 1 183 ? -2.311 15.860 0.104 1.00 98.56 183 PHE A N 1
ATOM 1364 C CA . PHE A 1 183 ? -3.770 15.984 0.195 1.00 98.56 183 PHE A CA 1
ATOM 1365 C C . PHE A 1 183 ? -4.367 14.983 1.197 1.00 98.56 183 PHE A C 1
ATOM 1367 O O . PHE A 1 183 ? -5.076 15.373 2.123 1.00 98.56 183 PHE A O 1
ATOM 1374 N N . SER A 1 184 ? -4.014 13.701 1.083 1.00 98.38 184 SER A N 1
ATOM 1375 C CA . SER A 1 184 ? -4.464 12.644 2.002 1.00 98.38 184 SER A CA 1
ATOM 1376 C C . SER A 1 184 ? -4.031 12.882 3.457 1.00 98.38 184 SER A C 1
ATOM 1378 O O . SER A 1 184 ? -4.793 12.596 4.380 1.00 98.38 184 SER A O 1
ATOM 1380 N N . VAL A 1 185 ? -2.849 13.464 3.680 1.00 98.69 185 VAL A N 1
ATOM 1381 C CA . VAL A 1 185 ? -2.335 13.807 5.017 1.00 98.69 185 VAL A CA 1
ATOM 1382 C C . VAL A 1 185 ? -3.138 14.957 5.625 1.00 98.69 185 VAL A C 1
ATOM 1384 O O . VAL A 1 185 ? -3.601 14.849 6.761 1.00 98.69 185 VAL A O 1
ATOM 1387 N N . THR A 1 186 ? -3.405 16.005 4.841 1.00 98.69 186 THR A N 1
ATOM 1388 C CA . THR A 1 186 ? -4.289 17.117 5.227 1.00 98.69 186 THR A CA 1
ATOM 1389 C C . THR A 1 186 ? -5.664 16.598 5.657 1.00 98.69 186 THR A C 1
ATOM 1391 O O . THR A 1 186 ? -6.181 16.988 6.705 1.00 98.69 186 THR A O 1
ATOM 1394 N N . ARG A 1 187 ? -6.244 15.668 4.885 1.00 98.50 187 ARG A N 1
ATOM 1395 C CA . ARG A 1 187 ? -7.543 15.039 5.177 1.00 98.50 187 ARG A CA 1
ATOM 1396 C C . ARG A 1 187 ? -7.543 14.247 6.489 1.00 98.50 187 ARG A C 1
ATOM 1398 O O . ARG A 1 187 ? -8.484 14.379 7.270 1.00 98.50 187 ARG A O 1
ATOM 1405 N N . LEU A 1 188 ? -6.491 13.479 6.782 1.00 98.69 188 LEU A N 1
ATOM 1406 C CA . LEU A 1 188 ? -6.395 12.727 8.042 1.00 98.69 188 LEU A CA 1
ATOM 1407 C C . LEU A 1 188 ? -6.213 13.637 9.264 1.00 98.69 188 LEU A C 1
ATOM 1409 O O . LEU A 1 188 ? -6.847 13.406 10.292 1.00 98.69 188 LEU A O 1
ATOM 1413 N N . ARG A 1 189 ? -5.442 14.725 9.144 1.00 98.38 189 ARG A N 1
ATOM 1414 C CA . ARG A 1 189 ? -5.327 15.738 10.212 1.00 98.38 189 ARG A CA 1
ATOM 1415 C C . ARG A 1 189 ? -6.647 16.484 10.436 1.00 98.38 189 ARG A C 1
ATOM 1417 O O . ARG A 1 189 ? -7.003 16.768 11.577 1.00 98.38 189 ARG A O 1
ATOM 1424 N N . GLN A 1 190 ? -7.419 16.748 9.377 1.00 98.31 190 GLN A N 1
ATOM 1425 C CA . GLN A 1 190 ? -8.787 17.276 9.491 1.00 98.31 190 GLN A CA 1
ATOM 1426 C C . GLN A 1 190 ? -9.714 16.308 10.244 1.00 98.31 190 GLN A C 1
ATOM 1428 O O . GLN A 1 190 ? -10.465 16.759 11.103 1.00 98.31 190 GLN A O 1
ATOM 1433 N N . ALA A 1 191 ? -9.598 14.997 10.009 1.00 98.38 191 ALA A N 1
ATOM 1434 C CA . ALA A 1 191 ? -10.307 13.957 10.766 1.00 98.38 191 ALA A CA 1
ATOM 1435 C C . ALA A 1 191 ? -9.790 13.756 12.212 1.00 98.38 191 ALA A C 1
ATOM 1437 O O . ALA A 1 191 ? -10.366 12.974 12.965 1.00 98.38 191 ALA A O 1
ATOM 1438 N N . GLY A 1 192 ? -8.724 14.464 12.609 1.00 98.38 192 GLY A N 1
ATOM 1439 C CA . GLY A 1 192 ? -8.154 14.447 13.958 1.00 98.38 192 GLY A CA 1
ATOM 1440 C C . GLY A 1 192 ? -7.117 13.349 14.221 1.00 98.38 192 GLY A C 1
ATOM 1441 O O . GLY A 1 192 ? -6.770 13.132 15.381 1.00 98.38 192 GLY A O 1
ATOM 1442 N N . ALA A 1 193 ? -6.612 12.671 13.185 1.00 98.69 193 ALA A N 1
ATOM 1443 C CA . ALA A 1 193 ? -5.551 11.676 13.337 1.00 98.69 193 ALA A CA 1
ATOM 1444 C C . ALA A 1 193 ? -4.206 12.333 13.703 1.00 98.69 193 ALA A C 1
ATOM 1446 O O . ALA A 1 193 ? -3.841 13.385 13.165 1.00 98.69 193 ALA A O 1
ATOM 1447 N N . ILE A 1 194 ? -3.448 11.689 14.592 1.00 98.81 194 ILE A N 1
ATOM 1448 C CA . ILE A 1 194 ? -2.178 12.196 15.132 1.00 98.81 194 ILE A CA 1
ATOM 1449 C C . ILE A 1 194 ? -1.008 11.536 14.405 1.00 98.81 194 ILE A C 1
ATOM 1451 O O . ILE A 1 194 ? -0.883 10.317 14.424 1.00 98.81 194 ILE A O 1
ATOM 1455 N N . LEU A 1 195 ? -0.126 12.319 13.783 1.00 98.75 195 LEU A N 1
ATOM 1456 C CA . LEU A 1 195 ? 1.058 11.777 13.116 1.00 98.75 195 LEU A CA 1
ATOM 1457 C C . LEU A 1 195 ? 2.171 11.454 14.122 1.00 98.75 195 LEU A C 1
ATOM 1459 O O . LEU A 1 195 ? 2.623 12.350 14.824 1.00 98.75 195 LEU A O 1
ATOM 1463 N N . LEU A 1 196 ? 2.649 10.208 14.124 1.00 98.75 196 LEU A N 1
ATOM 1464 C CA . LEU A 1 196 ? 3.823 9.769 14.893 1.00 98.75 196 LEU A CA 1
ATOM 1465 C C . LEU A 1 196 ? 5.145 10.006 14.148 1.00 98.75 196 LEU A C 1
ATOM 1467 O O . LEU A 1 196 ? 6.162 10.327 14.759 1.00 98.75 196 LEU A O 1
ATOM 1471 N N . GLY A 1 197 ? 5.151 9.804 12.827 1.00 98.56 197 GLY A N 1
ATOM 1472 C CA . GLY A 1 197 ? 6.380 9.831 12.037 1.00 98.56 197 GLY A CA 1
ATOM 1473 C C . GLY A 1 197 ? 6.252 9.261 10.624 1.00 98.56 197 GLY A C 1
ATOM 1474 O O . GLY A 1 197 ? 5.158 8.928 10.149 1.00 98.56 197 GLY A O 1
ATOM 1475 N N . LYS A 1 198 ? 7.403 9.152 9.955 1.00 98.88 198 LYS A N 1
ATOM 1476 C CA . LYS A 1 198 ? 7.557 8.633 8.591 1.00 98.88 198 LYS A CA 1
ATOM 1477 C C . LYS A 1 198 ? 8.082 7.200 8.620 1.00 98.88 198 LYS A C 1
ATOM 1479 O O . LYS A 1 198 ? 9.032 6.890 9.337 1.00 98.88 198 LYS A O 1
ATOM 1484 N N . LEU A 1 199 ? 7.481 6.345 7.804 1.00 98.94 199 LEU A N 1
ATOM 1485 C CA . LEU A 1 199 ? 7.766 4.921 7.702 1.00 98.94 199 LEU A CA 1
ATOM 1486 C C . LEU A 1 199 ? 8.667 4.616 6.507 1.00 98.94 199 LEU A C 1
ATOM 1488 O O . LEU A 1 199 ? 8.461 5.122 5.399 1.00 98.94 199 LEU A O 1
ATOM 1492 N N . ASN A 1 200 ? 9.625 3.731 6.749 1.00 98.81 200 ASN A N 1
ATOM 1493 C CA . ASN A 1 200 ? 10.590 3.224 5.795 1.00 98.81 200 ASN A CA 1
ATOM 1494 C C . ASN A 1 200 ? 9.898 2.518 4.617 1.00 98.81 200 ASN A C 1
ATOM 1496 O O . ASN A 1 200 ? 8.808 1.940 4.7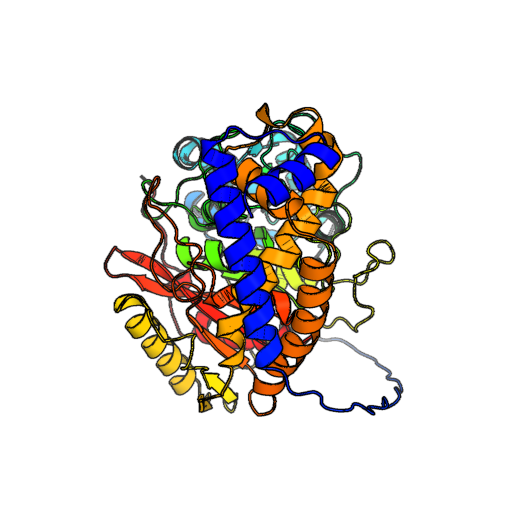07 1.00 98.81 200 ASN A O 1
ATOM 1500 N N . MET A 1 201 ? 10.540 2.600 3.464 1.00 98.75 201 MET A N 1
ATOM 1501 C CA . MET A 1 201 ? 10.010 2.163 2.187 1.00 98.75 201 MET A CA 1
ATOM 1502 C C . MET A 1 201 ? 11.147 1.739 1.275 1.00 98.75 201 MET A C 1
ATOM 1504 O O . MET A 1 201 ? 12.291 2.144 1.454 1.00 98.75 201 MET A O 1
ATOM 1508 N N . HIS A 1 202 ? 10.832 0.952 0.254 1.00 98.62 202 HIS A N 1
ATOM 1509 C CA . HIS A 1 202 ? 11.795 0.747 -0.820 1.00 98.62 202 HIS A CA 1
ATOM 1510 C C . HIS A 1 202 ? 12.032 2.079 -1.556 1.00 98.62 202 HIS A C 1
ATOM 1512 O O . HIS A 1 202 ? 11.063 2.810 -1.794 1.00 98.62 202 HIS A O 1
ATOM 1518 N N . GLU A 1 203 ? 13.289 2.390 -1.886 1.00 98.69 203 GLU A N 1
ATOM 1519 C CA . GLU A 1 203 ? 13.703 3.672 -2.481 1.00 98.69 203 GLU A CA 1
ATOM 1520 C C . GLU A 1 203 ? 12.832 4.048 -3.696 1.00 98.69 203 GLU A C 1
ATOM 1522 O O . GLU A 1 203 ? 12.540 3.203 -4.547 1.00 98.69 203 GLU A O 1
ATOM 1527 N N . PHE A 1 204 ? 12.368 5.305 -3.741 1.00 98.62 204 PHE A N 1
ATOM 1528 C CA . PHE A 1 204 ? 11.479 5.849 -4.785 1.00 98.62 204 PHE A CA 1
ATOM 1529 C C . PHE A 1 204 ? 10.245 4.986 -5.083 1.00 98.62 204 PHE A C 1
ATOM 1531 O O . PHE A 1 204 ? 9.703 4.978 -6.182 1.00 98.62 204 PHE A O 1
ATOM 1538 N N . ALA A 1 205 ? 9.802 4.218 -4.086 1.00 98.38 205 ALA A N 1
ATOM 1539 C CA . ALA A 1 205 ? 8.767 3.201 -4.194 1.00 98.38 205 ALA A CA 1
ATOM 1540 C C . ALA A 1 205 ? 9.053 2.064 -5.202 1.00 98.38 205 ALA A C 1
ATOM 1542 O O . ALA A 1 205 ? 8.180 1.206 -5.381 1.00 98.38 205 ALA A O 1
ATOM 1543 N N . TYR A 1 206 ? 10.246 1.988 -5.806 1.00 97.75 206 TYR A N 1
ATOM 1544 C CA . TYR A 1 206 ? 10.509 1.190 -7.008 1.00 97.75 206 TYR A CA 1
ATOM 1545 C C . TYR A 1 206 ? 11.039 -0.230 -6.740 1.00 97.75 206 TYR A C 1
ATOM 1547 O O . TYR A 1 206 ? 11.901 -0.743 -7.450 1.00 97.75 206 TYR A O 1
ATOM 1555 N N . GLY A 1 207 ? 10.478 -0.929 -5.755 1.00 95.50 207 GLY A N 1
ATOM 1556 C CA . GLY A 1 207 ? 10.835 -2.325 -5.503 1.00 95.50 207 GLY A CA 1
ATOM 1557 C C . GLY A 1 207 ? 9.903 -3.045 -4.540 1.00 95.50 207 GLY A C 1
ATOM 1558 O O . GLY A 1 207 ? 9.017 -2.450 -3.929 1.00 95.50 207 GLY A O 1
ATOM 1559 N N . LEU A 1 208 ? 10.087 -4.363 -4.452 1.00 96.06 208 LEU A N 1
ATOM 1560 C CA . LEU A 1 208 ? 9.132 -5.287 -3.830 1.00 96.06 208 LEU A CA 1
ATOM 1561 C C . LEU A 1 208 ? 9.556 -5.776 -2.438 1.00 96.06 208 LEU A C 1
ATOM 1563 O O . LEU A 1 208 ? 8.858 -6.606 -1.874 1.00 96.06 208 LEU A O 1
ATOM 1567 N N . THR A 1 209 ? 10.675 -5.307 -1.880 1.00 97.38 209 THR A N 1
ATOM 1568 C CA . THR A 1 209 ? 11.262 -5.878 -0.649 1.00 97.38 209 THR A CA 1
ATOM 1569 C C . THR A 1 209 ? 11.310 -4.934 0.548 1.00 97.38 209 THR A C 1
ATOM 1571 O O . THR A 1 209 ? 11.405 -5.415 1.669 1.00 97.38 209 THR A O 1
ATOM 1574 N N . SER A 1 210 ? 11.324 -3.612 0.329 1.00 98.00 210 SER A N 1
ATOM 1575 C CA . SER A 1 210 ? 11.746 -2.634 1.354 1.00 98.00 210 SER A CA 1
ATOM 1576 C C . SER A 1 210 ? 13.119 -2.933 1.992 1.00 98.00 210 SER A C 1
ATOM 1578 O O . SER A 1 210 ? 13.429 -2.455 3.081 1.00 98.00 210 SER A O 1
ATOM 1580 N N . ASP A 1 211 ? 13.972 -3.663 1.269 1.00 96.94 211 ASP A N 1
ATOM 1581 C CA . ASP A 1 211 ? 15.416 -3.691 1.497 1.00 96.94 211 ASP A CA 1
ATOM 1582 C C . ASP A 1 211 ? 15.989 -2.358 0.991 1.00 96.94 211 ASP A C 1
ATOM 1584 O O . ASP A 1 211 ? 16.030 -2.124 -0.218 1.00 96.94 211 ASP A O 1
ATOM 1588 N N . ASN A 1 212 ? 16.266 -1.428 1.908 1.00 97.75 212 ASN A N 1
ATOM 1589 C CA . ASN A 1 212 ? 16.632 -0.050 1.592 1.00 97.75 212 ASN A CA 1
ATOM 1590 C C . ASN A 1 212 ? 18.111 0.202 1.957 1.00 97.75 212 ASN A C 1
ATOM 1592 O O . ASN A 1 212 ? 18.464 0.092 3.132 1.00 97.75 212 ASN A O 1
ATOM 1596 N N . PRO A 1 213 ? 18.985 0.580 1.005 1.00 96.94 213 PRO A N 1
ATOM 1597 C CA . PRO A 1 213 ? 20.411 0.777 1.282 1.00 96.94 213 PRO A CA 1
ATOM 1598 C C . PRO A 1 213 ? 20.728 2.088 2.025 1.00 96.94 213 PRO A C 1
ATOM 1600 O O . PRO A 1 213 ? 21.807 2.220 2.594 1.00 96.94 213 PRO A O 1
ATOM 1603 N N . HIS A 1 214 ? 19.803 3.053 2.036 1.00 97.88 214 HIS A N 1
ATOM 1604 C CA . HIS A 1 214 ? 19.999 4.421 2.542 1.00 97.88 214 HIS A CA 1
ATOM 1605 C C . HIS A 1 214 ? 19.505 4.635 3.973 1.00 97.88 214 HIS A C 1
ATOM 1607 O O . HIS A 1 214 ? 19.954 5.573 4.640 1.00 97.88 214 HIS A O 1
ATOM 1613 N N . PHE A 1 215 ? 18.558 3.799 4.402 1.00 97.81 215 PHE A N 1
ATOM 1614 C CA . PHE A 1 215 ? 17.914 3.807 5.721 1.00 97.81 215 PHE A CA 1
ATOM 1615 C C . PHE A 1 215 ? 17.928 2.422 6.394 1.00 97.81 215 PHE A C 1
ATOM 1617 O O . PHE A 1 215 ? 17.389 2.259 7.483 1.00 97.81 215 PHE A O 1
ATOM 1624 N N . GLY A 1 216 ? 18.542 1.418 5.762 1.00 98.00 216 GLY A N 1
ATOM 1625 C CA . GLY A 1 216 ? 18.546 0.027 6.213 1.00 98.00 216 GLY A CA 1
ATOM 1626 C C . GLY A 1 216 ? 17.262 -0.740 5.846 1.00 98.00 216 GLY A C 1
ATOM 1627 O O . GLY A 1 216 ? 16.203 -0.138 5.640 1.00 98.00 216 GLY A O 1
ATOM 1628 N N . PRO A 1 217 ? 17.316 -2.081 5.776 1.00 97.88 217 PRO A N 1
ATOM 1629 C CA . PRO A 1 217 ? 16.150 -2.912 5.487 1.00 97.88 217 PRO A CA 1
ATOM 1630 C C . PRO A 1 217 ? 15.126 -2.863 6.623 1.00 97.88 217 PRO A C 1
ATOM 1632 O O . PRO A 1 217 ? 15.477 -3.096 7.780 1.00 97.88 217 PRO A O 1
ATOM 1635 N N . THR A 1 218 ? 13.849 -2.653 6.303 1.00 98.75 218 THR A N 1
ATOM 1636 C CA . THR A 1 218 ? 12.761 -3.012 7.229 1.00 98.75 218 THR A CA 1
ATOM 1637 C C . THR A 1 218 ? 12.663 -4.535 7.303 1.00 98.75 218 THR A C 1
ATOM 1639 O O . THR A 1 218 ? 12.711 -5.197 6.268 1.00 98.75 218 THR A O 1
ATOM 1642 N N . ARG A 1 219 ? 12.504 -5.110 8.497 1.00 98.62 219 ARG A N 1
ATOM 1643 C CA . ARG A 1 219 ? 12.355 -6.557 8.731 1.00 98.62 219 ARG A CA 1
ATOM 1644 C C . ARG A 1 219 ? 10.881 -6.951 8.836 1.00 98.62 219 ARG A C 1
ATOM 1646 O O . ARG A 1 219 ? 10.075 -6.188 9.364 1.00 98.62 219 ARG A O 1
ATOM 1653 N N . ASN A 1 220 ? 10.515 -8.146 8.370 1.00 98.62 220 ASN A N 1
ATOM 1654 C CA . ASN A 1 220 ? 9.167 -8.672 8.588 1.00 98.62 220 ASN A CA 1
ATOM 1655 C C . ASN A 1 220 ? 8.981 -9.047 10.077 1.00 98.62 220 ASN A C 1
ATOM 1657 O O . ASN A 1 220 ? 9.787 -9.819 10.600 1.00 98.62 220 ASN A O 1
ATOM 1661 N N . PRO A 1 221 ? 7.938 -8.554 10.774 1.00 98.38 221 PRO A N 1
ATOM 1662 C CA . PRO A 1 221 ? 7.706 -8.894 12.179 1.00 98.38 221 PRO A CA 1
ATOM 1663 C C . PRO A 1 221 ? 7.467 -10.386 12.460 1.00 98.38 221 PRO A C 1
ATOM 1665 O O . PRO A 1 221 ? 7.653 -10.812 13.595 1.00 98.38 221 PRO A O 1
ATOM 1668 N N . TRP A 1 222 ? 7.061 -11.178 11.460 1.00 98.19 222 TRP A N 1
ATOM 1669 C CA . TRP A 1 222 ? 6.802 -12.618 11.610 1.00 98.19 222 TRP A CA 1
ATOM 1670 C C . TRP A 1 222 ? 8.054 -13.497 11.473 1.00 98.19 222 TRP A C 1
ATOM 1672 O O . TRP A 1 222 ? 8.121 -14.560 12.080 1.00 98.19 222 TRP A O 1
ATOM 1682 N N . ASP A 1 223 ? 9.042 -13.059 10.692 1.00 97.62 223 ASP A N 1
ATOM 1683 C CA . ASP A 1 223 ? 10.362 -13.687 10.552 1.00 97.62 223 ASP A CA 1
ATOM 1684 C C . ASP A 1 223 ? 11.340 -12.589 10.118 1.00 97.62 223 ASP A C 1
ATOM 1686 O O . ASP A 1 223 ? 11.290 -12.107 8.983 1.00 97.62 223 ASP A O 1
ATOM 1690 N N . ARG A 1 224 ? 12.225 -12.168 11.027 1.00 97.44 224 ARG A N 1
ATOM 1691 C CA . ARG A 1 224 ? 13.123 -11.023 10.799 1.00 97.44 224 ARG A CA 1
ATOM 1692 C C . ARG A 1 224 ? 14.163 -11.284 9.703 1.00 97.44 224 ARG A C 1
ATOM 1694 O O . ARG A 1 224 ? 14.714 -10.328 9.166 1.00 97.44 224 ARG A O 1
ATOM 1701 N N . GLU A 1 225 ? 14.361 -12.537 9.295 1.00 97.00 225 GLU A N 1
ATOM 1702 C CA . GLU A 1 225 ? 15.208 -12.914 8.158 1.00 97.00 225 GLU A CA 1
ATOM 1703 C C . GLU A 1 225 ? 14.487 -12.800 6.800 1.00 97.00 225 GLU A C 1
ATOM 1705 O O . GLU A 1 225 ? 15.059 -13.127 5.754 1.00 97.00 225 GLU A O 1
ATOM 1710 N N . ARG A 1 226 ? 13.233 -12.326 6.788 1.00 98.00 226 ARG A N 1
ATOM 1711 C CA . ARG A 1 226 ? 12.413 -12.143 5.585 1.00 98.00 226 ARG A CA 1
ATOM 1712 C C . ARG A 1 226 ? 12.028 -10.699 5.337 1.00 98.00 226 ARG A C 1
ATOM 1714 O O . ARG A 1 226 ? 11.892 -9.879 6.249 1.00 98.00 226 ARG A O 1
ATOM 1721 N N . VAL A 1 227 ? 11.790 -10.414 4.062 1.00 98.38 227 VAL A N 1
ATOM 1722 C CA . VAL A 1 227 ? 11.324 -9.103 3.620 1.00 98.38 227 VAL A CA 1
ATOM 1723 C C . VAL A 1 227 ? 9.867 -8.866 4.073 1.00 98.38 227 VAL A C 1
ATOM 1725 O O . VAL A 1 227 ? 9.039 -9.779 3.994 1.00 98.38 227 VAL A O 1
ATOM 1728 N N . PRO A 1 228 ? 9.492 -7.647 4.496 1.00 98.50 228 PRO A N 1
ATOM 1729 C CA . PRO A 1 228 ? 8.103 -7.261 4.787 1.00 98.50 228 PRO A CA 1
ATOM 1730 C C . PRO A 1 228 ? 7.276 -7.005 3.512 1.00 98.50 228 PRO A C 1
ATOM 1732 O O . PRO A 1 228 ? 6.191 -6.427 3.564 1.00 98.50 228 PRO A O 1
ATOM 1735 N N . GLY A 1 229 ? 7.811 -7.369 2.343 1.00 98.25 229 GLY A N 1
ATOM 1736 C CA . GLY A 1 229 ? 7.316 -6.899 1.059 1.00 98.25 229 GLY A CA 1
ATOM 1737 C C . GLY A 1 229 ? 7.618 -5.417 0.829 1.00 98.25 229 GLY A C 1
ATOM 1738 O O . GLY A 1 229 ? 8.170 -4.715 1.673 1.00 98.25 229 GLY A O 1
ATOM 1739 N N . GLY A 1 230 ? 7.252 -4.920 -0.346 1.00 97.38 230 GLY A N 1
ATOM 1740 C CA . GLY A 1 230 ? 7.516 -3.545 -0.735 1.00 97.38 230 GLY A CA 1
ATOM 1741 C C . GLY A 1 230 ? 6.574 -3.037 -1.825 1.00 97.38 230 GLY A C 1
ATOM 1742 O O . GLY A 1 230 ? 5.832 -3.804 -2.432 1.00 97.38 230 GLY A O 1
ATOM 1743 N N . SER A 1 231 ? 6.565 -1.731 -2.078 1.00 98.50 231 SER A N 1
ATOM 1744 C CA . SER A 1 231 ? 7.460 -0.741 -1.454 1.00 98.50 231 SER A CA 1
ATOM 1745 C C . SER A 1 231 ? 6.974 -0.134 -0.135 1.00 98.50 231 SER A C 1
ATOM 1747 O O . SER A 1 231 ? 7.721 0.626 0.471 1.00 98.50 231 SER A O 1
ATOM 1749 N N . SER A 1 232 ? 5.765 -0.453 0.339 1.00 98.88 232 SER A N 1
ATOM 1750 C CA . SER A 1 232 ? 5.227 0.049 1.623 1.00 98.88 232 SER A CA 1
ATOM 1751 C C . SER A 1 232 ? 5.524 -0.905 2.797 1.00 98.88 232 SER A C 1
ATOM 1753 O O . SER A 1 232 ? 4.655 -1.159 3.628 1.00 98.88 232 SER A O 1
ATOM 1755 N N . GLY A 1 233 ? 6.736 -1.473 2.847 1.00 98.75 233 GLY A N 1
ATOM 1756 C CA . GLY A 1 233 ? 7.138 -2.461 3.857 1.00 98.75 233 GLY A CA 1
ATOM 1757 C C . GLY A 1 233 ? 7.106 -1.929 5.293 1.00 98.75 233 GLY A C 1
ATOM 1758 O O . GLY A 1 233 ? 6.548 -2.598 6.158 1.00 98.75 233 GLY A O 1
ATOM 1759 N N . GLY A 1 234 ? 7.594 -0.705 5.544 1.00 98.88 234 GLY A N 1
ATOM 1760 C CA . GLY A 1 234 ? 7.498 -0.054 6.859 1.00 98.88 234 GLY A CA 1
ATOM 1761 C C . GLY A 1 234 ? 6.053 0.171 7.305 1.00 98.88 234 GLY A C 1
ATOM 1762 O O . GLY A 1 234 ? 5.730 -0.106 8.455 1.00 98.88 234 GLY A O 1
ATOM 1763 N N . SER A 1 235 ? 5.154 0.554 6.386 1.00 98.94 235 SER A N 1
ATOM 1764 C CA . SER A 1 235 ? 3.704 0.640 6.643 1.00 98.94 235 SER A CA 1
ATOM 1765 C C . SER A 1 235 ? 3.120 -0.686 7.131 1.00 98.94 235 SER A C 1
ATOM 1767 O O . SER A 1 235 ? 2.401 -0.720 8.128 1.00 98.94 235 SER A O 1
ATOM 1769 N N . ALA A 1 236 ? 3.452 -1.794 6.464 1.00 98.88 236 ALA A N 1
ATOM 1770 C CA . ALA A 1 236 ? 2.946 -3.112 6.836 1.00 98.88 236 ALA A CA 1
ATOM 1771 C C . ALA A 1 236 ? 3.573 -3.646 8.137 1.00 98.88 236 ALA A C 1
ATOM 1773 O O . ALA A 1 236 ? 2.858 -4.160 8.998 1.00 98.88 236 ALA A O 1
ATOM 1774 N N . ALA A 1 237 ? 4.890 -3.495 8.300 1.00 98.88 237 ALA A N 1
ATOM 1775 C CA . ALA A 1 237 ? 5.626 -3.957 9.472 1.00 98.88 237 ALA A CA 1
ATOM 1776 C C . ALA A 1 237 ? 5.229 -3.189 10.746 1.00 98.88 237 ALA A C 1
ATOM 1778 O O . ALA A 1 237 ? 4.931 -3.815 11.763 1.00 98.88 237 ALA A O 1
ATOM 1779 N N . ALA A 1 238 ? 5.110 -1.857 10.680 1.00 98.81 238 ALA A N 1
ATOM 1780 C CA . ALA A 1 238 ? 4.666 -1.039 11.810 1.00 98.81 238 ALA A CA 1
ATOM 1781 C C . ALA A 1 238 ? 3.252 -1.420 12.276 1.00 98.81 238 ALA A C 1
ATOM 1783 O O . ALA A 1 238 ? 3.001 -1.518 13.476 1.00 98.81 238 ALA A O 1
ATOM 1784 N N . LEU A 1 239 ? 2.324 -1.681 11.348 1.00 98.75 239 LEU A N 1
ATOM 1785 C CA . LEU A 1 239 ? 0.970 -2.129 11.688 1.00 98.75 239 LEU A CA 1
ATOM 1786 C C . LEU A 1 239 ? 0.955 -3.516 12.340 1.00 98.75 239 LEU A C 1
ATOM 1788 O O . LEU A 1 239 ? 0.266 -3.695 13.349 1.00 98.75 239 LEU A O 1
ATOM 1792 N N . ALA A 1 240 ? 1.713 -4.467 11.785 1.00 98.50 240 ALA A N 1
ATOM 1793 C CA . ALA A 1 240 ? 1.804 -5.844 12.271 1.00 98.50 240 ALA A CA 1
ATOM 1794 C C . ALA A 1 240 ? 2.478 -5.939 13.650 1.00 98.50 240 ALA A C 1
ATOM 1796 O O . ALA A 1 240 ? 2.068 -6.746 14.481 1.00 98.50 240 ALA A O 1
ATOM 1797 N N . ALA A 1 241 ? 3.466 -5.084 13.926 1.00 98.19 241 ALA A N 1
ATOM 1798 C CA . ALA A 1 241 ? 4.127 -4.994 15.227 1.00 98.19 241 ALA A CA 1
ATOM 1799 C C . ALA A 1 241 ? 3.365 -4.133 16.264 1.00 98.19 241 ALA A C 1
ATOM 1801 O O . ALA A 1 241 ? 3.751 -4.080 17.436 1.00 98.19 241 ALA A O 1
ATOM 1802 N N . GLY A 1 242 ? 2.269 -3.474 15.866 1.00 97.50 242 GLY A N 1
ATOM 1803 C CA . GLY A 1 242 ? 1.475 -2.612 16.748 1.00 97.50 242 GLY A CA 1
ATOM 1804 C C . GLY A 1 242 ? 2.158 -1.280 17.083 1.00 97.50 242 GLY A C 1
ATOM 1805 O O . GLY A 1 242 ? 2.026 -0.797 18.200 1.00 97.50 242 GLY A O 1
ATOM 1806 N N . LEU A 1 243 ? 2.927 -0.712 16.150 1.00 98.50 243 LEU A N 1
ATOM 1807 C CA . LEU A 1 243 ? 3.669 0.552 16.307 1.00 98.50 243 LEU A CA 1
ATOM 1808 C C . LEU A 1 243 ? 2.895 1.786 15.800 1.00 98.50 243 LEU A C 1
ATOM 1810 O O . LEU A 1 243 ? 3.370 2.910 15.921 1.00 98.50 243 LEU A O 1
ATOM 1814 N N . CYS A 1 244 ? 1.727 1.580 15.193 1.00 98.56 244 CYS A N 1
ATOM 1815 C CA . CYS A 1 244 ? 0.736 2.596 14.820 1.00 98.56 244 CYS A CA 1
ATOM 1816 C C . CYS A 1 244 ? -0.646 1.925 14.704 1.00 98.56 244 CYS A C 1
ATOM 1818 O O . CYS A 1 244 ? -0.727 0.691 14.659 1.00 98.56 244 CYS A O 1
ATOM 1820 N N . HIS A 1 245 ? -1.739 2.692 14.646 1.00 98.69 245 HIS A N 1
ATOM 1821 C CA . HIS A 1 245 ? -3.093 2.135 14.463 1.00 98.69 245 HIS A CA 1
ATOM 1822 C C . HIS A 1 245 ? -3.524 2.121 12.997 1.00 98.69 245 HIS A C 1
ATOM 1824 O O . HIS A 1 245 ? -4.162 1.165 12.558 1.00 98.69 245 HIS A O 1
ATOM 1830 N N . ILE A 1 246 ? -3.124 3.141 12.238 1.00 98.81 246 ILE A N 1
ATOM 1831 C CA . ILE A 1 246 ? -3.382 3.278 10.799 1.00 98.81 246 ILE A CA 1
ATOM 1832 C C . ILE A 1 246 ? -2.128 3.762 10.065 1.00 98.81 246 ILE A C 1
ATOM 1834 O O . ILE A 1 246 ? -1.286 4.461 10.634 1.00 98.81 246 ILE A O 1
ATOM 1838 N N . SER A 1 247 ? -2.012 3.433 8.780 1.00 98.88 247 SER A N 1
ATOM 1839 C CA . SER A 1 247 ? -1.007 4.033 7.903 1.00 98.88 247 SER A CA 1
ATOM 1840 C C . SER A 1 247 ? -1.517 4.239 6.479 1.00 98.88 247 SER A C 1
ATOM 1842 O O . SER A 1 247 ? -2.558 3.714 6.076 1.00 98.88 247 SER A O 1
ATOM 1844 N N . LEU A 1 248 ? -0.771 5.026 5.704 1.00 98.88 248 LEU A N 1
ATOM 1845 C CA . LEU A 1 248 ? -0.929 5.104 4.254 1.00 98.88 248 LEU A CA 1
ATOM 1846 C C . LEU A 1 248 ? 0.253 4.414 3.564 1.00 98.88 248 LEU A C 1
ATOM 1848 O O . LEU A 1 248 ? 1.407 4.552 3.986 1.00 98.88 248 LEU A O 1
ATOM 1852 N N . GLY A 1 249 ? -0.038 3.711 2.473 1.00 98.69 249 GLY A N 1
ATOM 1853 C CA . GLY A 1 249 ? 0.944 3.187 1.523 1.00 98.69 249 GLY A CA 1
ATOM 1854 C C . GLY A 1 249 ? 0.683 3.732 0.119 1.00 98.69 249 GLY A C 1
ATOM 1855 O O . GLY A 1 249 ? -0.256 4.498 -0.087 1.00 98.69 249 GLY A O 1
ATOM 1856 N N . THR A 1 250 ? 1.493 3.340 -0.861 1.00 98.81 250 THR A N 1
ATOM 1857 C CA . THR A 1 250 ? 1.207 3.596 -2.289 1.00 98.81 250 THR A CA 1
ATOM 1858 C C . THR A 1 250 ? 1.352 2.313 -3.088 1.00 98.81 250 THR A C 1
ATOM 1860 O O . THR A 1 250 ? 2.152 1.459 -2.705 1.00 98.81 250 THR A O 1
ATOM 1863 N N . ASP A 1 251 ? 0.572 2.149 -4.160 1.00 98.69 251 ASP A N 1
ATOM 1864 C CA . ASP A 1 251 ? 0.489 0.913 -4.949 1.00 98.69 251 ASP A CA 1
ATOM 1865 C C . ASP A 1 251 ? 0.487 1.186 -6.462 1.00 98.69 251 ASP A C 1
ATOM 1867 O O . ASP A 1 251 ? -0.541 1.491 -7.062 1.00 98.69 251 ASP A O 1
ATOM 1871 N N . THR A 1 252 ? 1.665 1.050 -7.069 1.00 97.19 252 THR A N 1
ATOM 1872 C CA . THR A 1 252 ? 1.900 1.214 -8.517 1.00 97.19 252 THR A CA 1
ATOM 1873 C C . THR A 1 252 ? 1.812 -0.110 -9.281 1.00 97.19 252 THR A C 1
ATOM 1875 O O . THR A 1 252 ? 1.413 -0.154 -10.439 1.00 97.19 252 THR A O 1
ATOM 1878 N N . GLY A 1 253 ? 2.166 -1.219 -8.623 1.00 91.81 253 GLY A N 1
ATOM 1879 C CA . GLY A 1 253 ? 2.162 -2.562 -9.216 1.00 91.81 253 GLY A CA 1
ATOM 1880 C C . GLY A 1 253 ? 2.020 -3.713 -8.213 1.00 91.81 253 GLY A C 1
ATOM 1881 O O . GLY A 1 253 ? 2.156 -4.866 -8.620 1.00 91.81 253 GLY A O 1
ATOM 1882 N N . ALA A 1 254 ? 1.840 -3.407 -6.920 1.00 93.75 254 ALA A N 1
ATOM 1883 C CA . ALA A 1 254 ? 1.827 -4.342 -5.781 1.00 93.75 254 ALA A CA 1
ATOM 1884 C C . ALA A 1 254 ? 1.756 -3.628 -4.417 1.00 93.75 254 ALA A C 1
ATOM 1886 O O . ALA A 1 254 ? 1.345 -4.219 -3.419 1.00 93.75 254 ALA A O 1
ATOM 1887 N N . SER A 1 255 ? 2.280 -2.401 -4.360 1.00 97.94 255 SER A N 1
ATOM 1888 C CA . SER A 1 255 ? 3.005 -1.885 -3.197 1.00 97.94 255 SER A CA 1
ATOM 1889 C C . SER A 1 255 ? 2.188 -1.546 -1.939 1.00 97.94 255 SER A C 1
ATOM 1891 O O . SER A 1 255 ? 2.806 -1.191 -0.939 1.00 97.94 255 SER A O 1
ATOM 1893 N N . ILE A 1 256 ? 0.857 -1.696 -1.926 1.00 98.88 256 ILE A N 1
ATOM 1894 C CA . ILE A 1 256 ? 0.037 -1.758 -0.694 1.00 98.88 256 ILE A CA 1
ATOM 1895 C C . ILE A 1 256 ? -0.301 -3.215 -0.368 1.00 98.88 256 ILE A C 1
ATOM 1897 O O . ILE A 1 256 ? -0.067 -3.686 0.745 1.00 98.88 256 ILE A O 1
ATOM 1901 N N . ARG A 1 257 ? -0.848 -3.937 -1.351 1.00 98.81 257 ARG A N 1
ATOM 1902 C CA . ARG A 1 257 ? -1.447 -5.267 -1.163 1.00 98.81 257 ARG A CA 1
ATOM 1903 C C . ARG A 1 257 ? -0.420 -6.354 -0.858 1.00 98.81 257 ARG A C 1
ATOM 1905 O O . ARG A 1 257 ? -0.682 -7.194 -0.001 1.00 98.81 257 ARG A O 1
ATOM 1912 N N . LEU A 1 258 ? 0.737 -6.329 -1.524 1.00 98.56 258 LEU A N 1
ATOM 1913 C CA . LEU A 1 258 ? 1.806 -7.313 -1.328 1.00 98.56 258 LEU A CA 1
ATOM 1914 C C . LEU A 1 258 ? 2.431 -7.203 0.076 1.00 98.56 258 LEU A C 1
ATOM 1916 O O . LEU A 1 258 ? 2.432 -8.223 0.762 1.00 98.56 258 LEU A O 1
ATOM 1920 N N . PRO A 1 259 ? 2.867 -6.019 0.569 1.00 98.81 259 PRO A N 1
ATOM 1921 C CA . PRO A 1 259 ? 3.279 -5.868 1.968 1.00 98.81 259 PRO A CA 1
ATOM 1922 C C . PRO A 1 259 ? 2.198 -6.297 2.965 1.00 98.81 259 PRO A C 1
ATOM 1924 O O . PRO A 1 259 ? 2.482 -7.007 3.926 1.00 98.81 259 PRO A O 1
ATOM 1927 N N . ALA A 1 260 ? 0.940 -5.914 2.715 1.00 98.88 260 ALA A N 1
ATOM 1928 C CA . ALA A 1 260 ? -0.170 -6.273 3.590 1.00 98.88 260 ALA A CA 1
ATOM 1929 C C . ALA A 1 260 ? -0.355 -7.797 3.709 1.00 98.88 260 ALA A C 1
ATOM 1931 O O . ALA A 1 260 ? -0.450 -8.321 4.818 1.00 98.88 260 ALA A O 1
ATOM 1932 N N . ALA A 1 261 ? -0.307 -8.515 2.581 1.00 98.75 261 ALA A N 1
ATOM 1933 C CA . ALA A 1 261 ? -0.429 -9.970 2.546 1.00 98.75 261 ALA A CA 1
ATOM 1934 C C . ALA A 1 261 ? 0.637 -10.685 3.387 1.00 98.75 261 ALA A C 1
ATOM 1936 O O . ALA A 1 261 ? 0.305 -11.632 4.093 1.00 98.75 261 ALA A O 1
ATOM 1937 N N . VAL A 1 262 ? 1.895 -10.237 3.317 1.00 98.56 262 VAL A N 1
ATOM 1938 C CA . VAL A 1 262 ? 3.042 -10.973 3.884 1.00 98.56 262 VAL A CA 1
ATOM 1939 C C . VAL A 1 262 ? 3.462 -10.515 5.281 1.00 98.56 262 VAL A C 1
ATOM 1941 O O . VAL A 1 262 ? 4.210 -11.219 5.954 1.00 98.56 262 VAL A O 1
ATOM 1944 N N . CYS A 1 263 ? 2.951 -9.373 5.744 1.00 98.75 263 CYS A N 1
ATOM 1945 C CA . CYS A 1 263 ? 3.001 -8.963 7.151 1.00 98.75 263 CYS A CA 1
ATOM 1946 C C . CYS A 1 263 ? 1.706 -9.293 7.915 1.00 98.75 263 CYS A C 1
ATOM 1948 O O . CYS A 1 263 ? 1.636 -9.046 9.118 1.00 98.75 263 CYS A O 1
ATOM 1950 N N . GLY A 1 264 ? 0.683 -9.849 7.255 1.00 98.38 264 GLY A N 1
ATOM 1951 C CA . GLY A 1 264 ? -0.565 -10.254 7.906 1.00 98.38 264 GLY A CA 1
ATOM 1952 C C . GLY A 1 264 ? -1.435 -9.078 8.351 1.00 98.38 264 GLY A C 1
ATOM 1953 O O . GLY A 1 264 ? -2.026 -9.125 9.425 1.00 98.38 264 GLY A O 1
ATOM 1954 N N . VAL A 1 265 ? -1.526 -8.031 7.529 1.00 98.81 265 VAL A N 1
ATOM 1955 C CA . VAL A 1 265 ? -2.363 -6.844 7.777 1.00 98.81 265 VAL A CA 1
ATOM 1956 C C . VAL A 1 265 ? -3.301 -6.572 6.597 1.00 98.81 265 VAL A C 1
ATOM 1958 O O . VAL A 1 265 ? -3.243 -7.244 5.567 1.00 98.81 265 VAL A O 1
ATOM 1961 N N . VAL A 1 266 ? -4.190 -5.593 6.741 1.00 98.88 266 VAL A N 1
ATOM 1962 C CA . VAL A 1 266 ? -5.118 -5.166 5.692 1.00 98.88 266 VAL A CA 1
ATOM 1963 C C . VAL A 1 266 ? -4.497 -4.031 4.880 1.00 98.88 266 VAL A C 1
ATOM 1965 O O . VAL A 1 266 ? -3.987 -3.055 5.432 1.00 98.88 266 VAL A O 1
ATOM 1968 N N . GLY A 1 267 ? -4.554 -4.140 3.554 1.00 98.88 267 GLY A N 1
ATOM 1969 C CA . GLY A 1 267 ? -4.085 -3.109 2.630 1.00 98.88 267 GLY A CA 1
ATOM 1970 C C . GLY A 1 267 ? -5.072 -2.913 1.492 1.00 98.88 267 GLY A C 1
ATOM 1971 O O . GLY A 1 267 ? -5.321 -3.840 0.720 1.00 98.88 267 GLY A O 1
ATOM 1972 N N . PHE A 1 268 ? -5.619 -1.706 1.369 1.00 98.88 268 PHE A N 1
ATOM 1973 C CA . PHE A 1 268 ? -6.616 -1.374 0.360 1.00 98.88 268 PHE A CA 1
ATOM 1974 C C . PHE A 1 268 ? -6.041 -0.428 -0.694 1.00 98.88 268 PHE A C 1
ATOM 1976 O O . PHE A 1 268 ? -5.545 0.652 -0.379 1.00 98.88 268 PHE A O 1
ATOM 1983 N N . LYS A 1 269 ? -6.136 -0.825 -1.963 1.00 98.81 269 LYS A N 1
ATOM 1984 C CA . LYS A 1 269 ? -5.876 0.027 -3.122 1.00 98.81 269 LYS A CA 1
ATOM 1985 C C . LYS A 1 269 ? -7.226 0.456 -3.717 1.00 98.81 269 LYS A C 1
ATOM 1987 O O . LYS A 1 269 ? -7.880 -0.392 -4.321 1.00 98.81 269 LYS A O 1
ATOM 1992 N N . PRO A 1 270 ? -7.642 1.728 -3.604 1.00 98.25 270 PRO A N 1
ATOM 1993 C CA . PRO A 1 270 ? -8.851 2.245 -4.253 1.00 98.25 270 PRO A CA 1
ATOM 1994 C C . PRO A 1 270 ? -8.822 2.147 -5.789 1.00 98.25 270 PRO A C 1
ATOM 1996 O O . PRO A 1 270 ? -7.840 1.683 -6.385 1.00 98.25 270 PRO A O 1
ATOM 1999 N N . THR A 1 271 ? -9.891 2.613 -6.444 1.00 98.06 271 THR A N 1
ATOM 2000 C CA . THR A 1 271 ? -9.892 2.811 -7.904 1.00 98.06 271 THR A CA 1
ATOM 2001 C C . THR A 1 271 ? -8.820 3.834 -8.302 1.00 98.06 271 THR A C 1
ATOM 2003 O O . THR A 1 271 ? -8.523 4.763 -7.545 1.00 98.06 271 THR A O 1
ATOM 2006 N N . PHE A 1 272 ? -8.229 3.694 -9.488 1.00 97.00 272 PHE A N 1
ATOM 2007 C CA . PHE A 1 272 ? -7.307 4.690 -10.034 1.00 97.00 272 PHE A CA 1
ATOM 2008 C C . PHE A 1 272 ? -7.973 6.073 -10.089 1.00 97.00 272 PHE A C 1
ATOM 2010 O O . PHE A 1 272 ? -9.137 6.201 -10.469 1.00 97.00 272 PHE A O 1
ATOM 2017 N N . GLY A 1 273 ? -7.248 7.105 -9.651 1.00 95.50 273 GLY A N 1
ATOM 2018 C CA . GLY A 1 273 ? -7.772 8.467 -9.537 1.00 95.50 273 GLY A CA 1
ATOM 2019 C C . GLY A 1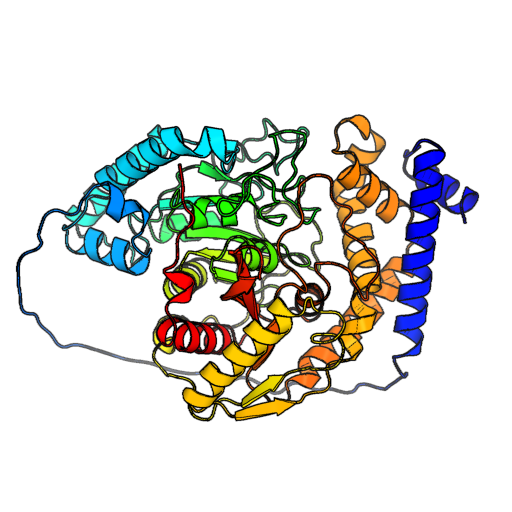 273 ? -8.801 8.691 -8.418 1.00 95.50 273 GLY A C 1
ATOM 2020 O O . GLY A 1 273 ? -9.279 9.809 -8.271 1.00 95.50 273 GLY A O 1
ATOM 2021 N N . ARG A 1 274 ? -9.172 7.688 -7.605 1.00 96.06 274 ARG A N 1
ATOM 2022 C CA . ARG A 1 274 ? -10.177 7.876 -6.536 1.00 96.06 274 ARG A CA 1
ATOM 2023 C C . ARG A 1 274 ? -9.679 8.734 -5.370 1.00 96.06 274 ARG A C 1
ATOM 2025 O O . ARG A 1 274 ? -10.479 9.420 -4.738 1.00 96.06 274 ARG A O 1
ATOM 2032 N N . VAL A 1 275 ? -8.386 8.665 -5.064 1.00 97.44 275 VAL A N 1
ATOM 2033 C CA . VAL A 1 275 ? -7.742 9.450 -4.004 1.00 97.44 275 VAL A CA 1
ATOM 2034 C C . VAL A 1 275 ? -6.608 10.256 -4.624 1.00 97.44 275 VAL A C 1
ATOM 2036 O O . VAL A 1 275 ? -5.801 9.700 -5.369 1.00 97.44 275 VAL A O 1
ATOM 2039 N N . SER A 1 276 ? -6.565 11.552 -4.307 1.00 97.69 276 SER A N 1
ATOM 2040 C CA . SER A 1 276 ? -5.550 12.482 -4.809 1.00 97.69 276 SER A CA 1
ATOM 2041 C C . SER A 1 276 ? -4.127 12.059 -4.450 1.00 97.69 276 SER A C 1
ATOM 2043 O O . SER A 1 276 ? -3.859 11.545 -3.359 1.00 97.69 276 SER A O 1
ATOM 2045 N N . ARG A 1 277 ? -3.212 12.343 -5.376 1.00 97.25 277 ARG A N 1
ATOM 2046 C CA . ARG A 1 277 ? -1.768 12.114 -5.276 1.00 97.25 277 ARG A CA 1
ATOM 2047 C C . ARG A 1 277 ? -0.986 13.427 -5.139 1.00 97.25 277 ARG A C 1
ATOM 2049 O O . ARG A 1 277 ? 0.240 13.413 -5.158 1.00 97.25 277 ARG A O 1
ATOM 2056 N N . THR A 1 278 ? -1.669 14.560 -4.952 1.00 98.44 278 THR A N 1
ATOM 2057 C CA . THR A 1 278 ? -1.038 15.850 -4.628 1.00 98.44 278 THR A CA 1
ATOM 2058 C C . THR A 1 278 ? -0.177 15.722 -3.368 1.00 98.44 278 THR A C 1
ATOM 2060 O O . THR A 1 278 ? -0.678 15.365 -2.299 1.00 98.44 278 THR A O 1
ATOM 2063 N N . GLY A 1 279 ? 1.117 16.033 -3.493 1.00 97.88 279 GLY A N 1
ATOM 2064 C CA . GLY A 1 279 ? 2.113 15.877 -2.423 1.00 97.88 279 GLY A CA 1
ATOM 2065 C C . GLY A 1 279 ? 2.600 14.438 -2.213 1.00 97.88 279 GLY A C 1
ATOM 2066 O O . GLY A 1 279 ? 3.121 14.119 -1.150 1.00 97.88 279 GLY A O 1
ATOM 2067 N N . VAL A 1 280 ? 2.422 13.552 -3.194 1.00 98.50 280 VAL A N 1
ATOM 2068 C CA . VAL A 1 280 ? 3.002 12.203 -3.204 1.00 98.50 280 VAL A CA 1
ATOM 2069 C C . VAL A 1 280 ? 4.058 12.145 -4.301 1.00 98.50 280 VAL A C 1
ATOM 2071 O O . VAL A 1 280 ? 3.765 12.476 -5.449 1.00 98.50 280 VAL A O 1
ATOM 2074 N N . PHE A 1 281 ? 5.285 11.736 -3.967 1.00 97.94 281 PHE A N 1
ATOM 2075 C CA . PHE A 1 281 ? 6.341 11.604 -4.976 1.00 97.94 281 PHE A CA 1
ATOM 2076 C C . PHE A 1 281 ? 5.957 10.524 -6.012 1.00 97.94 281 PHE A C 1
ATOM 2078 O O . PHE A 1 281 ? 5.615 9.409 -5.605 1.00 97.94 281 PHE A O 1
ATOM 2085 N N . PRO A 1 282 ? 5.985 10.819 -7.326 1.00 97.12 282 PRO A N 1
ATOM 2086 C CA . PRO A 1 282 ? 5.531 9.887 -8.353 1.00 97.12 282 PRO A CA 1
ATOM 2087 C C . PRO A 1 282 ? 6.560 8.783 -8.626 1.00 97.12 282 PRO A C 1
ATOM 2089 O O . PRO A 1 282 ? 7.759 9.040 -8.690 1.00 97.12 282 PRO A O 1
ATOM 2092 N N . LEU A 1 283 ? 6.074 7.566 -8.871 1.00 97.75 283 LEU A N 1
ATOM 2093 C CA . LEU A 1 283 ? 6.833 6.488 -9.513 1.00 97.75 283 LEU A CA 1
ATOM 2094 C C . LEU A 1 283 ? 6.344 6.260 -10.952 1.00 97.75 283 LEU A C 1
ATOM 2096 O O . LEU A 1 283 ? 7.142 6.048 -11.859 1.00 97.75 283 LEU A O 1
ATOM 2100 N N . SER A 1 284 ? 5.031 6.293 -11.169 1.00 97.12 284 SER A N 1
ATOM 2101 C CA . SER A 1 284 ? 4.394 6.188 -12.483 1.00 97.12 284 SER A CA 1
ATOM 2102 C C . SER A 1 284 ? 3.042 6.883 -12.410 1.00 97.12 284 SER A C 1
ATOM 2104 O O . SER A 1 284 ? 2.067 6.356 -11.867 1.00 97.12 284 SER A O 1
ATOM 2106 N N . TRP A 1 285 ? 2.965 8.093 -12.960 1.00 94.00 285 TRP A N 1
ATOM 2107 C CA . TRP A 1 285 ? 1.777 8.943 -12.875 1.00 94.00 285 TRP A CA 1
ATOM 2108 C C . TRP A 1 285 ? 0.525 8.305 -13.500 1.00 94.00 285 TRP A C 1
ATOM 2110 O O . TRP A 1 285 ? -0.588 8.694 -13.132 1.00 94.00 285 TRP A O 1
ATOM 2120 N N . SER A 1 286 ? 0.671 7.317 -14.393 1.00 94.12 286 SER A N 1
ATOM 2121 C CA . SER A 1 286 ? -0.453 6.568 -14.973 1.00 94.12 286 SER A CA 1
ATOM 2122 C C . SER A 1 286 ? -0.868 5.307 -14.197 1.00 94.12 286 SER A C 1
ATOM 2124 O O . SER A 1 286 ? -1.924 4.754 -14.497 1.00 94.12 286 SER A O 1
ATOM 2126 N N . LEU A 1 287 ? -0.102 4.873 -13.183 1.00 95.75 287 LEU A N 1
ATOM 2127 C CA . LEU A 1 287 ? -0.354 3.637 -12.415 1.00 95.75 287 LEU A CA 1
ATOM 2128 C C . LEU A 1 287 ? -0.343 3.811 -10.884 1.00 95.75 287 LEU A C 1
ATOM 2130 O O . LEU A 1 287 ? -0.814 2.925 -10.165 1.00 95.75 287 LEU A O 1
ATOM 2134 N N . ASP A 1 288 ? 0.171 4.924 -10.361 1.00 97.81 288 ASP A N 1
ATOM 2135 C CA . ASP A 1 288 ? 0.258 5.187 -8.922 1.00 97.81 288 ASP A CA 1
ATOM 2136 C C . ASP A 1 288 ? -1.121 5.332 -8.273 1.00 97.81 288 ASP A C 1
ATOM 2138 O O . ASP A 1 288 ? -1.960 6.111 -8.732 1.00 97.81 288 ASP A O 1
ATOM 2142 N N . HIS A 1 289 ? -1.312 4.634 -7.152 1.00 98.44 289 HIS A N 1
ATOM 2143 C CA . HIS A 1 289 ? -2.475 4.753 -6.274 1.00 98.44 289 HIS A CA 1
ATOM 2144 C C . HIS A 1 289 ? -2.047 5.118 -4.846 1.00 98.44 289 HIS A C 1
ATOM 2146 O O . HIS A 1 289 ? -1.086 4.555 -4.317 1.00 98.44 289 HIS A O 1
ATOM 2152 N N . VAL A 1 290 ? -2.823 5.989 -4.202 1.00 98.25 290 VAL A N 1
ATOM 2153 C CA . VAL A 1 290 ? -2.809 6.252 -2.753 1.00 98.25 290 VAL A CA 1
ATOM 2154 C C . VAL A 1 290 ? -3.871 5.376 -2.095 1.00 98.25 290 VAL A C 1
ATOM 2156 O O . VAL A 1 290 ? -4.987 5.283 -2.607 1.00 98.25 290 VAL A O 1
ATOM 2159 N N . GLY A 1 291 ? -3.556 4.738 -0.967 1.00 98.50 291 GLY A N 1
ATOM 2160 C CA . GLY A 1 291 ? -4.520 3.883 -0.276 1.00 98.50 291 GLY A CA 1
ATOM 2161 C C . GLY A 1 291 ? -4.153 3.554 1.174 1.00 98.50 291 GLY A C 1
ATOM 2162 O O . GLY A 1 291 ? -2.978 3.648 1.556 1.00 98.50 291 GLY A O 1
ATOM 2163 N N . PRO A 1 292 ? -5.156 3.206 1.999 1.00 98.81 292 PRO A N 1
ATOM 2164 C CA . PRO A 1 292 ? -4.964 2.955 3.417 1.00 98.81 292 PRO A CA 1
ATOM 2165 C C . PRO A 1 292 ? -4.461 1.542 3.712 1.00 98.81 292 PRO A C 1
ATOM 2167 O O . PRO A 1 292 ? -4.721 0.577 2.986 1.00 98.81 292 PRO A O 1
ATOM 2170 N N . MET A 1 293 ? -3.770 1.427 4.839 1.00 98.94 293 MET A N 1
ATOM 2171 C CA . MET A 1 293 ? -3.325 0.177 5.437 1.00 98.94 293 MET A CA 1
ATOM 2172 C C . MET A 1 293 ? -3.689 0.196 6.926 1.00 98.94 293 MET A C 1
ATOM 2174 O O . MET A 1 293 ? -3.535 1.219 7.599 1.00 98.94 293 MET A O 1
ATOM 2178 N N . ALA A 1 294 ? -4.187 -0.922 7.447 1.00 98.75 294 ALA A N 1
ATOM 2179 C CA . ALA A 1 294 ? -4.610 -1.053 8.841 1.00 98.75 294 ALA A CA 1
ATOM 2180 C C . ALA A 1 294 ? -4.579 -2.521 9.304 1.00 98.75 294 ALA A C 1
ATOM 2182 O O . ALA A 1 294 ? -4.244 -3.414 8.530 1.00 98.75 294 ALA A O 1
ATOM 2183 N N . ARG A 1 295 ? -4.942 -2.799 10.563 1.00 98.06 295 ARG A N 1
ATOM 2184 C CA . ARG A 1 295 ? -5.099 -4.181 11.067 1.00 98.06 295 ARG A CA 1
ATOM 2185 C C . ARG A 1 295 ? -6.476 -4.799 10.804 1.00 98.06 295 ARG A C 1
ATOM 2187 O O . ARG A 1 295 ? -6.607 -6.007 10.957 1.00 98.06 295 ARG A O 1
ATOM 2194 N N . SER A 1 296 ? -7.473 -4.000 10.423 1.00 98.44 296 SER A N 1
ATOM 2195 C CA . SER A 1 296 ? -8.829 -4.471 10.116 1.00 98.44 296 SER A CA 1
ATOM 2196 C C . SER A 1 296 ? -9.405 -3.803 8.865 1.00 98.44 296 SER A C 1
ATOM 2198 O O . SER A 1 296 ? -8.938 -2.737 8.444 1.00 98.44 296 SER A O 1
ATOM 2200 N N . VAL A 1 297 ? -10.437 -4.405 8.270 1.00 98.75 297 VAL A N 1
ATOM 2201 C CA . VAL A 1 297 ? -11.161 -3.825 7.128 1.00 98.75 297 VAL A CA 1
ATOM 2202 C C . VAL A 1 297 ? -12.001 -2.618 7.557 1.00 98.75 297 VAL A C 1
ATOM 2204 O O . VAL A 1 297 ? -12.114 -1.669 6.784 1.00 98.75 297 VAL A O 1
ATOM 2207 N N . GLU A 1 298 ? -12.530 -2.598 8.789 1.00 98.62 298 GLU A N 1
ATOM 2208 C CA . GLU A 1 298 ? -13.220 -1.420 9.351 1.00 98.62 298 GLU A CA 1
ATOM 2209 C C . GLU A 1 298 ? -12.274 -0.214 9.439 1.00 98.62 298 GLU A C 1
ATOM 2211 O O . GLU A 1 298 ? -12.613 0.872 8.970 1.00 98.62 298 GLU A O 1
ATOM 2216 N N . ASP A 1 299 ? -11.057 -0.413 9.950 1.00 98.75 299 ASP A N 1
ATOM 2217 C CA . ASP A 1 299 ? -10.056 0.652 10.046 1.00 98.75 299 ASP A CA 1
ATOM 2218 C C . ASP A 1 299 ? -9.607 1.133 8.656 1.00 98.75 299 ASP A C 1
ATOM 2220 O O . ASP A 1 299 ? -9.502 2.336 8.420 1.00 98.75 299 ASP A O 1
ATOM 2224 N N . ALA A 1 300 ? -9.390 0.219 7.702 1.00 98.81 300 ALA A N 1
ATOM 2225 C CA . ALA A 1 300 ? -9.046 0.588 6.328 1.00 98.81 300 ALA A CA 1
ATOM 2226 C C . ALA A 1 300 ? -10.169 1.396 5.643 1.00 98.81 300 ALA A C 1
ATOM 2228 O O . ALA A 1 300 ? -9.882 2.360 4.930 1.00 98.81 300 ALA A O 1
ATOM 2229 N N . ALA A 1 301 ? -11.437 1.050 5.893 1.00 98.75 301 ALA A N 1
ATOM 2230 C CA . ALA A 1 301 ? -12.601 1.785 5.400 1.00 98.75 301 ALA A CA 1
ATOM 2231 C C . ALA A 1 301 ? -12.731 3.178 6.044 1.00 98.75 301 ALA A C 1
ATOM 2233 O O . ALA A 1 301 ? -12.979 4.149 5.335 1.00 98.75 301 ALA A O 1
ATOM 2234 N N . LEU A 1 302 ? -12.486 3.312 7.354 1.00 98.62 302 LEU A N 1
ATOM 2235 C CA . LEU A 1 302 ? -12.478 4.608 8.048 1.00 98.62 302 LEU A CA 1
ATOM 2236 C C . LEU A 1 302 ? -11.422 5.568 7.484 1.00 98.62 302 LEU A C 1
ATOM 2238 O O . LEU A 1 302 ? -11.698 6.750 7.279 1.00 98.62 302 LEU A O 1
ATOM 2242 N N . VAL A 1 303 ? -10.214 5.066 7.213 1.00 98.81 303 VAL A N 1
ATOM 2243 C CA . VAL A 1 303 ? -9.135 5.869 6.616 1.00 98.81 303 VAL A CA 1
ATOM 2244 C C . VAL A 1 303 ? -9.454 6.203 5.159 1.00 98.81 303 VAL A C 1
ATOM 2246 O O . VAL A 1 303 ? -9.226 7.339 4.748 1.00 98.81 303 VAL A O 1
ATOM 2249 N N . TYR A 1 304 ? -10.024 5.262 4.392 1.00 98.75 304 TYR A N 1
ATOM 2250 C CA . TYR A 1 304 ? -10.504 5.525 3.032 1.00 98.75 304 TYR A CA 1
ATOM 2251 C C . TYR A 1 304 ? -11.550 6.647 3.013 1.00 98.75 304 TYR A C 1
ATOM 2253 O O . TYR A 1 304 ? -11.333 7.644 2.327 1.00 98.75 304 TYR A O 1
ATOM 2261 N N . ASP A 1 305 ? -12.618 6.530 3.811 1.00 98.44 305 ASP A N 1
ATOM 2262 C CA . ASP A 1 305 ? -13.721 7.498 3.897 1.00 98.44 305 ASP A CA 1
ATOM 2263 C C . ASP A 1 305 ? -13.238 8.905 4.314 1.00 98.44 305 ASP A C 1
ATOM 2265 O O . ASP A 1 305 ? -13.822 9.910 3.906 1.00 98.44 305 ASP A O 1
ATOM 2269 N N . ALA A 1 306 ? -12.142 9.007 5.077 1.00 98.19 306 ALA A N 1
ATOM 2270 C CA . ALA A 1 306 ? -11.521 10.286 5.419 1.00 98.19 306 ALA A CA 1
ATOM 2271 C C . ALA A 1 306 ? -10.753 10.922 4.239 1.00 98.19 306 ALA A C 1
ATOM 2273 O O . ALA A 1 306 ? -10.900 12.123 3.975 1.00 98.19 306 ALA A O 1
ATOM 2274 N N . ILE A 1 307 ? -9.928 10.142 3.525 1.00 97.94 307 ILE A N 1
ATOM 2275 C CA . ILE A 1 307 ? -9.031 10.654 2.467 1.00 97.94 307 ILE A CA 1
ATOM 2276 C C . ILE A 1 307 ? -9.700 10.805 1.099 1.00 97.94 307 ILE A C 1
ATOM 2278 O O . ILE A 1 307 ? -9.210 11.578 0.274 1.00 97.94 307 ILE A O 1
ATOM 2282 N N . VAL A 1 308 ? -10.796 10.091 0.842 1.00 96.50 308 VAL A N 1
ATOM 2283 C CA . VAL A 1 308 ? -11.499 10.130 -0.442 1.00 96.50 308 VAL A CA 1
ATOM 2284 C C . VAL A 1 308 ? -12.216 11.470 -0.649 1.00 96.50 308 VAL A C 1
ATOM 2286 O O . VAL A 1 308 ? -13.123 11.856 0.084 1.00 96.50 308 VAL A O 1
ATOM 2289 N N . SER A 1 309 ? -11.779 12.208 -1.666 1.00 92.31 309 SER A N 1
ATOM 2290 C CA . SER A 1 309 ? -12.370 13.465 -2.128 1.00 92.31 309 SER A CA 1
ATOM 2291 C C . SER A 1 309 ? -11.776 13.811 -3.489 1.00 92.31 309 SER A C 1
ATOM 2293 O O . SER A 1 309 ? -10.611 13.508 -3.747 1.00 92.31 309 SER A O 1
ATOM 2295 N N . HIS A 1 310 ? -12.541 14.515 -4.325 1.00 94.44 310 HIS A N 1
ATOM 2296 C CA . HIS A 1 310 ? -11.969 15.199 -5.481 1.00 94.44 310 HIS A CA 1
ATOM 2297 C C . HIS A 1 310 ? -10.967 16.270 -5.015 1.00 94.44 310 HIS A C 1
ATOM 2299 O O . HIS A 1 310 ? -11.230 16.994 -4.049 1.00 94.44 310 HIS A O 1
ATOM 2305 N N . ASP A 1 311 ? -9.852 16.390 -5.732 1.00 95.56 311 ASP A N 1
ATOM 2306 C CA . ASP A 1 311 ? -8.838 17.429 -5.563 1.00 95.56 311 ASP A CA 1
ATOM 2307 C C . ASP A 1 311 ? -8.604 18.098 -6.924 1.00 95.56 311 ASP A C 1
ATOM 2309 O O . ASP A 1 311 ? -8.150 17.422 -7.846 1.00 95.56 311 ASP A O 1
ATOM 2313 N N . PRO A 1 312 ? -8.893 19.402 -7.091 1.00 93.31 312 PRO A N 1
ATOM 2314 C CA . PRO A 1 312 ? -8.676 20.091 -8.361 1.00 93.31 312 PRO A CA 1
ATOM 2315 C C . PRO A 1 312 ? -7.194 20.236 -8.747 1.00 93.31 312 PRO A C 1
ATOM 2317 O O . PRO A 1 312 ? -6.923 20.636 -9.878 1.00 93.31 312 PRO A O 1
ATOM 2320 N N . ASN A 1 313 ? -6.251 19.948 -7.840 1.00 93.31 313 ASN A N 1
ATOM 2321 C CA . ASN A 1 313 ? -4.811 20.068 -8.088 1.00 93.31 313 ASN A CA 1
ATOM 2322 C C . ASN A 1 313 ? -4.168 18.776 -8.628 1.00 93.31 313 ASN A C 1
ATOM 2324 O O . ASN A 1 313 ? -3.085 18.852 -9.204 1.00 93.31 313 ASN A O 1
ATOM 2328 N N . ASP A 1 314 ? -4.823 17.615 -8.492 1.00 95.75 314 ASP A N 1
ATOM 2329 C CA . ASP A 1 314 ? -4.392 16.371 -9.143 1.00 95.75 314 ASP A CA 1
ATOM 2330 C C . ASP A 1 314 ? -5.214 16.171 -10.431 1.00 95.75 314 ASP A C 1
ATOM 2332 O O . ASP A 1 314 ? -6.400 15.839 -10.353 1.00 95.75 314 ASP A O 1
ATOM 2336 N N . PRO A 1 315 ? -4.621 16.340 -11.632 1.00 91.06 315 PRO A N 1
ATOM 2337 C CA . PRO A 1 315 ? -5.344 16.224 -12.900 1.00 91.06 315 PRO A CA 1
ATOM 2338 C C . PRO A 1 315 ? -5.855 14.804 -13.194 1.00 91.06 315 PRO A C 1
ATOM 2340 O O . PRO A 1 315 ? -6.625 14.618 -14.136 1.00 91.06 315 PRO A O 1
ATOM 2343 N N . TRP A 1 316 ? -5.450 13.808 -12.402 1.00 90.88 316 TRP A N 1
ATOM 2344 C CA . TRP A 1 316 ? -5.924 12.429 -12.485 1.00 90.88 316 TRP A CA 1
ATOM 2345 C C . TRP A 1 316 ? -6.987 12.093 -11.432 1.00 90.88 316 TRP A C 1
ATOM 2347 O O . TRP A 1 316 ? -7.535 10.990 -11.460 1.00 90.88 316 TRP A O 1
ATOM 2357 N N . CYS A 1 317 ? -7.294 13.011 -10.510 1.00 94.31 317 CYS A N 1
ATOM 2358 C CA . CYS A 1 317 ? -8.312 12.790 -9.494 1.00 94.31 317 CYS A CA 1
ATOM 2359 C C . CYS A 1 317 ? -9.715 12.816 -10.123 1.00 94.31 317 CYS A C 1
ATOM 2361 O O . CYS A 1 317 ? -10.132 13.777 -10.776 1.00 94.31 317 CYS A O 1
ATOM 2363 N N . ALA A 1 318 ? -10.454 11.723 -9.956 1.00 92.62 318 ALA A N 1
ATOM 2364 C CA . ALA A 1 318 ? -11.726 11.505 -10.619 1.00 92.62 318 ALA A CA 1
ATOM 2365 C C . ALA A 1 318 ? -12.823 12.409 -10.037 1.00 92.62 318 ALA A C 1
ATOM 2367 O O . ALA A 1 318 ? -13.060 12.442 -8.831 1.00 92.62 318 ALA A O 1
ATOM 2368 N N . ARG A 1 319 ? -13.595 13.059 -10.915 1.00 90.12 319 ARG A N 1
ATOM 2369 C CA . ARG A 1 319 ? -14.828 13.799 -10.567 1.00 90.12 319 ARG A CA 1
ATOM 2370 C C . ARG A 1 319 ? -16.028 12.871 -10.316 1.00 90.12 319 ARG A C 1
ATOM 2372 O O . ARG A 1 319 ? -17.156 13.201 -10.659 1.00 90.12 319 ARG A O 1
ATOM 2379 N N . ALA A 1 320 ? -15.775 11.689 -9.762 1.00 86.56 320 ALA A N 1
ATOM 2380 C CA . ALA A 1 320 ? -16.804 10.712 -9.432 1.00 86.56 320 ALA A CA 1
ATOM 2381 C C . ALA A 1 320 ? -17.433 11.036 -8.070 1.00 86.56 320 ALA A C 1
ATOM 2383 O O . ALA A 1 320 ? -16.745 11.484 -7.151 1.00 86.56 320 ALA A O 1
ATOM 2384 N N . SER A 1 321 ? -18.728 10.752 -7.913 1.00 85.19 321 SER A N 1
ATOM 2385 C CA . SER A 1 321 ? -19.403 10.859 -6.618 1.00 85.19 321 SER A CA 1
ATOM 2386 C C . SER A 1 321 ? -18.723 9.980 -5.566 1.00 85.19 321 SER A C 1
ATOM 2388 O O . SER A 1 321 ? -18.311 8.847 -5.843 1.00 85.19 321 SER A O 1
ATOM 2390 N N . VAL A 1 322 ? -18.635 10.504 -4.348 1.00 86.12 322 VAL A N 1
ATOM 2391 C CA . VAL A 1 322 ? -18.033 9.842 -3.191 1.00 86.12 322 VAL A CA 1
ATOM 2392 C C . VAL A 1 322 ? -19.143 9.497 -2.205 1.00 86.12 322 VAL A C 1
ATOM 2394 O O . VAL A 1 322 ? -19.870 10.383 -1.761 1.00 86.12 322 VAL A O 1
ATOM 2397 N N . ALA A 1 323 ? -19.265 8.215 -1.869 1.00 86.94 323 ALA A N 1
ATOM 2398 C CA . ALA A 1 323 ? -20.162 7.714 -0.834 1.00 86.94 323 ALA A CA 1
ATOM 2399 C C . ALA A 1 323 ? -19.324 7.044 0.273 1.00 86.94 323 ALA A C 1
ATOM 2401 O O . ALA A 1 323 ? -18.383 6.321 -0.069 1.00 86.94 323 ALA A O 1
ATOM 2402 N N . PRO A 1 324 ? -19.636 7.259 1.567 1.00 91.81 324 PRO A N 1
ATOM 2403 C CA . PRO A 1 324 ? -18.972 6.559 2.664 1.00 91.81 324 PRO A CA 1
ATOM 2404 C C . PRO A 1 324 ? -19.151 5.042 2.557 1.00 91.81 324 PRO A C 1
ATOM 2406 O O . PRO A 1 324 ? -20.245 4.557 2.275 1.00 91.81 324 PRO A O 1
ATOM 2409 N N . THR A 1 325 ? -18.093 4.287 2.817 1.00 96.56 325 THR A N 1
ATOM 2410 C CA . THR A 1 325 ? -18.056 2.823 2.711 1.00 96.56 325 THR A CA 1
ATOM 2411 C C . THR A 1 325 ? -18.353 2.129 4.035 1.00 96.56 325 THR A C 1
ATOM 2413 O O . THR A 1 325 ? -18.957 1.053 4.037 1.00 96.56 325 THR A O 1
ATOM 2416 N N . VAL A 1 326 ? -18.019 2.757 5.168 1.00 97.38 326 VAL A N 1
ATOM 2417 C CA . VAL A 1 326 ? -18.207 2.192 6.518 1.00 97.38 326 VAL A CA 1
ATOM 2418 C C . VAL A 1 326 ? -19.653 1.740 6.812 1.00 97.38 326 VAL A C 1
ATOM 2420 O O . VAL A 1 326 ? -19.817 0.643 7.356 1.00 97.38 326 VAL A O 1
ATOM 2423 N N . PRO A 1 327 ? -20.722 2.465 6.412 1.00 96.12 327 PRO A N 1
ATOM 2424 C CA . PRO A 1 327 ? -22.101 2.006 6.616 1.00 96.12 327 PRO A CA 1
ATOM 2425 C C . PRO A 1 327 ? -22.438 0.673 5.923 1.00 96.12 327 PRO A C 1
ATOM 2427 O O . PRO A 1 327 ? -23.331 -0.046 6.370 1.00 96.12 327 PRO A O 1
ATOM 2430 N N . HIS A 1 328 ? -21.726 0.312 4.851 1.00 94.94 328 HIS A N 1
ATOM 2431 C CA . HIS A 1 328 ? -22.006 -0.886 4.053 1.00 94.94 328 HIS A CA 1
ATOM 2432 C C . HIS A 1 328 ? -21.324 -2.156 4.586 1.00 94.94 328 HIS A C 1
ATOM 2434 O O . HIS A 1 328 ? -21.702 -3.263 4.191 1.00 94.94 328 HIS A O 1
ATOM 2440 N N . LEU A 1 329 ? -20.359 -2.037 5.508 1.00 97.31 329 LEU A N 1
ATOM 2441 C CA . LEU A 1 329 ? -19.543 -3.167 5.979 1.00 97.31 329 LEU A CA 1
ATOM 2442 C C . LEU A 1 329 ? -20.359 -4.274 6.660 1.00 97.31 329 LEU A C 1
ATOM 2444 O O . LEU A 1 329 ? -19.940 -5.433 6.660 1.00 97.31 329 LEU A O 1
ATOM 2448 N N . GLN A 1 330 ? -21.514 -3.937 7.241 1.00 94.56 330 GLN A N 1
ATOM 2449 C CA . GLN A 1 330 ? -22.370 -4.874 7.978 1.00 94.56 330 GLN A CA 1
ATOM 2450 C C . GLN A 1 330 ? -23.434 -5.564 7.107 1.00 94.56 330 GLN A C 1
ATOM 2452 O O . GLN A 1 330 ? -24.097 -6.482 7.579 1.00 94.56 330 GLN A O 1
ATOM 2457 N N . ALA A 1 331 ? -23.576 -5.194 5.828 1.00 94.56 331 ALA A N 1
ATOM 2458 C CA . ALA A 1 331 ? -24.657 -5.683 4.960 1.00 94.56 331 ALA A CA 1
ATOM 2459 C C . ALA A 1 331 ? -24.514 -7.151 4.486 1.00 94.56 331 ALA A C 1
ATOM 2461 O O . ALA A 1 331 ? -25.384 -7.655 3.779 1.00 94.56 331 ALA A O 1
ATOM 2462 N N . GLY A 1 332 ? -23.434 -7.847 4.862 1.00 96.00 332 GLY A N 1
ATOM 2463 C CA . GLY A 1 332 ? -23.201 -9.252 4.504 1.00 96.00 332 GLY A CA 1
ATOM 2464 C C . GLY A 1 332 ? -22.962 -9.493 3.005 1.00 96.00 332 GLY A C 1
ATOM 2465 O O . GLY A 1 332 ? -22.810 -8.552 2.218 1.00 96.00 332 GLY A O 1
ATOM 2466 N N . ILE A 1 333 ? -22.888 -10.773 2.615 1.00 98.38 333 ILE A N 1
ATOM 2467 C CA . ILE A 1 333 ? -22.576 -11.207 1.236 1.00 98.38 333 ILE A CA 1
ATOM 2468 C C . ILE A 1 333 ? -23.471 -12.336 0.698 1.00 98.38 333 ILE A C 1
ATOM 2470 O O . ILE A 1 333 ? -23.150 -12.924 -0.333 1.00 98.38 333 ILE A O 1
ATOM 2474 N N . ALA A 1 334 ? -24.603 -12.624 1.343 1.00 98.19 334 ALA A N 1
ATOM 2475 C CA . ALA A 1 334 ? -25.567 -13.584 0.811 1.00 98.19 334 ALA A CA 1
ATOM 2476 C C . ALA A 1 334 ? -26.045 -13.145 -0.589 1.00 98.19 334 ALA A C 1
ATOM 2478 O O . ALA A 1 334 ? -26.440 -11.996 -0.782 1.00 98.19 334 ALA A O 1
ATOM 2479 N N . GLY A 1 335 ? -25.963 -14.044 -1.572 1.00 96.75 335 GLY A N 1
ATOM 2480 C CA . GLY A 1 335 ? -26.276 -13.762 -2.978 1.00 96.75 335 GLY A CA 1
ATOM 2481 C C . GLY A 1 335 ? -25.175 -13.045 -3.774 1.00 96.75 335 GLY A C 1
ATOM 2482 O O . GLY A 1 335 ? -25.321 -12.906 -4.985 1.00 96.75 335 GLY A O 1
ATOM 2483 N N . CYS A 1 336 ? -24.067 -12.631 -3.144 1.00 98.19 336 CYS A N 1
ATOM 2484 C CA . CYS A 1 336 ? -22.918 -12.033 -3.834 1.00 98.19 336 CYS A CA 1
ATOM 2485 C C . CYS A 1 336 ? -22.305 -13.031 -4.826 1.00 98.19 336 CYS A C 1
ATOM 2487 O O . CYS A 1 336 ? -22.068 -14.190 -4.470 1.00 98.19 336 CYS A O 1
ATOM 2489 N N . ARG A 1 337 ? -22.020 -12.596 -6.056 1.00 98.75 337 ARG A N 1
ATOM 2490 C CA . ARG A 1 337 ? -21.385 -13.431 -7.084 1.00 98.75 337 ARG A CA 1
ATOM 2491 C C . ARG A 1 337 ? -19.880 -13.180 -7.095 1.00 98.75 337 ARG A C 1
ATOM 2493 O O . ARG A 1 337 ? -19.430 -12.095 -7.447 1.00 98.75 337 ARG A O 1
ATOM 2500 N N . VAL A 1 338 ? -19.104 -14.187 -6.709 1.00 98.81 338 VAL A N 1
ATOM 2501 C CA . VAL A 1 338 ? -17.643 -14.118 -6.581 1.00 98.81 338 VAL A CA 1
ATOM 2502 C C . VAL A 1 338 ? -16.997 -14.848 -7.754 1.00 98.81 338 VAL A C 1
ATOM 2504 O O . VAL A 1 338 ? -17.110 -16.068 -7.866 1.00 98.81 338 VAL A O 1
ATOM 2507 N N . GLY A 1 339 ? -16.310 -14.104 -8.614 1.00 98.50 339 GLY A N 1
ATOM 2508 C CA . GLY A 1 339 ? -15.515 -14.644 -9.711 1.00 98.50 339 GLY A CA 1
ATOM 2509 C C . GLY A 1 339 ? -14.164 -15.168 -9.236 1.00 98.50 339 GLY A C 1
ATOM 2510 O O . GLY A 1 339 ? -13.468 -14.503 -8.472 1.00 98.50 339 GLY A O 1
ATOM 2511 N N . VAL A 1 340 ? -13.764 -16.337 -9.719 1.00 98.25 340 VAL A N 1
ATOM 2512 C CA . VAL A 1 340 ? -12.451 -16.935 -9.455 1.00 98.25 340 VAL A CA 1
ATOM 2513 C C . VAL A 1 340 ? -11.742 -17.153 -10.791 1.00 98.25 340 VAL A C 1
ATOM 2515 O O . VAL A 1 340 ? -12.072 -18.101 -11.504 1.00 98.25 340 VAL A O 1
ATOM 2518 N N . PRO A 1 341 ? -10.784 -16.290 -11.173 1.00 96.06 341 PRO A N 1
ATOM 2519 C CA . PRO A 1 341 ? -10.031 -16.459 -12.407 1.00 96.06 341 PRO A CA 1
ATOM 2520 C C . PRO A 1 341 ? -8.934 -17.512 -12.222 1.00 96.06 341 PRO A C 1
ATOM 2522 O O . PRO A 1 341 ? -7.798 -17.184 -11.891 1.00 96.06 341 PRO A O 1
ATOM 2525 N N . ARG A 1 342 ? -9.266 -18.799 -12.400 1.00 93.62 342 ARG A N 1
ATOM 2526 C CA . ARG A 1 342 ? -8.327 -19.915 -12.165 1.00 93.62 342 ARG A CA 1
ATOM 2527 C C . ARG A 1 342 ? -7.064 -19.809 -13.031 1.00 93.62 342 ARG A C 1
ATOM 2529 O O . ARG A 1 342 ? -5.952 -19.850 -12.501 1.00 93.62 342 ARG A O 1
ATOM 2536 N N . ARG A 1 343 ? -7.227 -19.604 -14.343 1.00 90.12 343 ARG A N 1
ATOM 2537 C CA . ARG A 1 343 ? -6.115 -19.397 -15.288 1.00 90.12 343 ARG A CA 1
ATOM 2538 C C . ARG A 1 343 ? -5.285 -18.164 -14.903 1.00 90.12 343 ARG A C 1
ATOM 2540 O O . ARG A 1 343 ? -5.844 -17.140 -14.515 1.00 90.12 343 ARG A O 1
ATOM 2547 N N . HIS A 1 344 ? -3.958 -18.253 -15.025 1.00 88.81 344 HIS A N 1
ATOM 2548 C CA . HIS A 1 344 ? -2.954 -17.313 -14.482 1.00 88.81 344 HIS A CA 1
ATOM 2549 C C . HIS A 1 344 ? -2.936 -17.198 -12.949 1.00 88.81 344 HIS A C 1
ATOM 2551 O O . HIS A 1 344 ? -1.887 -17.435 -12.348 1.00 88.81 344 HIS A O 1
ATOM 2557 N N . PHE A 1 345 ? -4.043 -16.844 -12.286 1.00 94.81 345 PHE A N 1
ATOM 2558 C CA . PHE A 1 345 ? -3.992 -16.473 -10.863 1.00 94.81 345 PHE A CA 1
ATOM 2559 C C . PHE A 1 345 ? -3.845 -17.655 -9.894 1.00 94.81 345 PHE A C 1
ATOM 2561 O O . PHE A 1 345 ? -3.369 -17.442 -8.781 1.00 94.81 345 PHE A O 1
ATOM 2568 N N . TYR A 1 346 ? -4.206 -18.875 -10.305 1.00 95.00 346 TYR A N 1
ATOM 2569 C CA . TYR A 1 346 ? -4.044 -20.097 -9.502 1.00 95.00 346 TYR A CA 1
ATOM 2570 C C . TYR A 1 346 ? -2.994 -21.070 -10.064 1.00 95.00 346 TYR A C 1
ATOM 2572 O O . TYR A 1 346 ? -2.638 -22.050 -9.420 1.00 95.00 346 TYR A O 1
ATOM 2580 N N . GLU A 1 347 ? -2.424 -20.783 -11.233 1.00 93.12 347 GLU A N 1
ATOM 2581 C CA . GLU A 1 347 ? -1.271 -21.522 -11.753 1.00 93.12 347 GLU A CA 1
ATOM 2582 C C . GLU A 1 347 ? 0.003 -21.147 -10.993 1.00 93.12 347 GLU A C 1
ATOM 2584 O O . GLU A 1 347 ? 0.173 -19.984 -10.632 1.00 93.12 347 GLU A O 1
ATOM 2589 N N . ARG A 1 348 ? 0.945 -22.087 -10.819 1.00 92.81 348 ARG A N 1
ATOM 2590 C CA . ARG A 1 348 ? 2.278 -21.838 -10.219 1.00 92.81 348 ARG A CA 1
ATOM 2591 C C . ARG A 1 348 ? 2.212 -21.102 -8.868 1.00 92.81 348 ARG A C 1
ATOM 2593 O O . ARG A 1 348 ? 2.963 -20.150 -8.628 1.00 92.81 348 ARG A O 1
ATOM 2600 N N . LEU A 1 349 ? 1.278 -21.514 -8.015 1.00 96.50 349 LEU A N 1
ATOM 2601 C CA . LEU A 1 349 ? 1.265 -21.170 -6.596 1.00 96.50 349 LEU A CA 1
ATOM 2602 C C . LEU A 1 349 ? 2.172 -22.132 -5.818 1.00 96.50 349 LEU A C 1
ATOM 2604 O O . LEU A 1 349 ? 2.423 -23.256 -6.257 1.00 96.50 349 LEU A O 1
ATOM 2608 N N . ALA A 1 350 ? 2.641 -21.707 -4.649 1.00 96.94 350 ALA A N 1
ATOM 2609 C CA . ALA A 1 350 ? 3.089 -22.643 -3.628 1.00 96.94 350 ALA A CA 1
ATOM 2610 C C . ALA A 1 350 ? 1.870 -23.441 -3.091 1.00 96.94 350 ALA A C 1
ATOM 2612 O O . ALA A 1 350 ? 0.776 -22.872 -2.995 1.00 96.94 350 ALA A O 1
ATOM 2613 N N . PRO A 1 351 ? 2.010 -24.740 -2.751 1.00 97.44 351 PRO A N 1
ATOM 2614 C CA . PRO A 1 351 ? 0.865 -25.582 -2.373 1.00 97.44 351 PRO A CA 1
ATOM 2615 C C . PRO A 1 351 ? 0.103 -25.105 -1.128 1.00 97.44 351 PRO A C 1
ATOM 2617 O O . PRO A 1 351 ? -1.095 -25.349 -0.992 1.00 97.44 351 PRO A O 1
ATOM 2620 N N . ASP A 1 352 ? 0.785 -24.415 -0.215 1.00 97.00 352 ASP A N 1
ATOM 2621 C CA . ASP A 1 352 ? 0.187 -23.797 0.966 1.00 97.00 352 ASP A CA 1
ATOM 2622 C C . ASP A 1 352 ? -0.696 -22.592 0.609 1.00 97.00 352 ASP A C 1
ATOM 2624 O O . ASP A 1 352 ? -1.800 -22.470 1.141 1.00 97.00 352 ASP A O 1
ATOM 2628 N N . VAL A 1 353 ? -0.271 -21.759 -0.346 1.00 98.12 353 VAL A N 1
ATOM 2629 C CA . VAL A 1 353 ? -1.059 -20.641 -0.888 1.00 98.12 353 VAL A CA 1
ATOM 2630 C C . VAL A 1 353 ? -2.345 -21.124 -1.543 1.00 98.12 353 VAL A C 1
ATOM 2632 O O . VAL A 1 353 ? -3.408 -20.569 -1.260 1.00 98.12 353 VAL A O 1
ATOM 2635 N N . GLU A 1 354 ? -2.276 -22.149 -2.392 1.00 97.31 354 GLU A N 1
ATOM 2636 C CA . GLU A 1 354 ? -3.458 -22.720 -3.049 1.00 97.31 354 GLU A CA 1
ATOM 2637 C C . GLU A 1 354 ? -4.458 -23.241 -2.006 1.00 97.31 354 GLU A C 1
ATOM 2639 O O . GLU A 1 354 ? -5.601 -22.781 -1.948 1.00 97.31 354 GLU A O 1
ATOM 2644 N N . ARG A 1 355 ? -3.983 -24.093 -1.090 1.00 97.94 355 ARG A N 1
ATOM 2645 C CA . ARG A 1 355 ? -4.764 -24.691 0.003 1.00 97.94 355 ARG A CA 1
ATOM 2646 C C . ARG A 1 355 ? -5.422 -23.651 0.917 1.00 97.94 355 ARG A C 1
ATOM 2648 O O . ARG A 1 355 ? -6.589 -23.798 1.274 1.00 97.94 355 ARG A O 1
ATOM 2655 N N . VAL A 1 356 ? -4.695 -22.601 1.306 1.00 97.75 356 VAL A N 1
ATOM 2656 C CA . VAL A 1 356 ? -5.227 -21.513 2.147 1.00 97.75 356 VAL A CA 1
ATOM 2657 C C . VAL A 1 356 ? -6.241 -20.657 1.381 1.00 97.75 356 VAL A C 1
ATOM 2659 O O . VAL A 1 356 ? -7.245 -20.240 1.959 1.00 97.75 356 VAL A O 1
ATOM 2662 N N . THR A 1 357 ? -6.023 -20.425 0.085 1.00 97.94 357 THR A N 1
ATOM 2663 C CA . THR A 1 357 ? -6.930 -19.620 -0.747 1.00 97.94 357 THR A CA 1
ATOM 2664 C C . THR A 1 357 ? -8.236 -20.355 -1.044 1.00 97.94 357 THR A C 1
ATOM 2666 O O . THR A 1 357 ? -9.302 -19.748 -0.958 1.00 97.94 357 THR A O 1
ATOM 2669 N N . ASP A 1 358 ? -8.200 -21.657 -1.339 1.00 97.81 358 ASP A N 1
ATOM 2670 C CA . ASP A 1 358 ? -9.425 -22.444 -1.531 1.00 97.81 358 ASP A CA 1
ATOM 2671 C C . ASP A 1 358 ? -10.236 -22.557 -0.228 1.00 97.81 358 ASP A C 1
ATOM 2673 O O . ASP A 1 358 ? -11.451 -22.350 -0.251 1.00 97.81 358 ASP A O 1
ATOM 2677 N N . ALA A 1 359 ? -9.581 -22.733 0.926 1.00 98.38 359 ALA A N 1
ATOM 2678 C CA . ALA A 1 359 ? -10.254 -22.666 2.227 1.00 98.38 359 ALA A CA 1
ATOM 2679 C C . ALA A 1 359 ? -10.909 -21.291 2.487 1.00 98.38 359 ALA A C 1
ATOM 2681 O O . ALA A 1 359 ? -11.966 -21.209 3.115 1.00 98.38 359 ALA A O 1
ATOM 2682 N N . ALA A 1 360 ? -10.325 -20.201 1.977 1.00 98.38 360 ALA A N 1
ATOM 2683 C CA . ALA A 1 360 ? -10.933 -18.875 2.049 1.00 98.38 360 ALA A CA 1
ATOM 2684 C C . ALA A 1 360 ? -12.171 -18.738 1.135 1.00 98.38 360 ALA A C 1
ATOM 2686 O O . ALA A 1 360 ? -13.155 -18.103 1.523 1.00 98.38 360 ALA A O 1
ATOM 2687 N N . LEU A 1 361 ? -12.171 -19.378 -0.043 1.00 98.56 361 LEU A N 1
ATOM 2688 C CA . LEU A 1 361 ? -13.355 -19.467 -0.909 1.00 98.56 361 LEU A CA 1
ATOM 2689 C C . LEU A 1 361 ? -14.493 -20.260 -0.242 1.00 98.56 361 LEU A C 1
ATOM 2691 O O . LEU A 1 361 ? -15.656 -19.884 -0.392 1.00 98.56 361 LEU A O 1
ATOM 2695 N N . ASP A 1 362 ? -14.186 -21.300 0.536 1.00 98.62 362 ASP A N 1
ATOM 2696 C CA . ASP A 1 362 ? -15.191 -22.050 1.305 1.00 98.62 362 ASP A CA 1
ATOM 2697 C C . ASP A 1 362 ? -15.833 -21.220 2.427 1.00 98.62 362 ASP A C 1
ATOM 2699 O O . ASP A 1 362 ? -17.045 -21.310 2.643 1.00 98.62 362 ASP A O 1
ATOM 2703 N N . VAL A 1 363 ? -15.076 -20.328 3.076 1.00 98.69 363 VAL A N 1
ATOM 2704 C CA . VAL A 1 363 ? -15.655 -19.343 4.009 1.00 98.69 363 VAL A CA 1
ATOM 2705 C C . VAL A 1 363 ? -16.634 -18.422 3.274 1.00 98.69 363 VAL A C 1
ATOM 2707 O O . VAL A 1 363 ? -17.759 -18.241 3.742 1.00 98.69 363 VAL A O 1
ATOM 2710 N N . LEU A 1 364 ? -16.276 -17.900 2.094 1.00 98.75 364 LEU A N 1
ATOM 2711 C CA . LEU A 1 364 ? -17.185 -17.069 1.292 1.00 98.75 364 LEU A CA 1
ATOM 2712 C C . LEU A 1 364 ? -18.457 -17.834 0.869 1.00 98.75 364 LEU A C 1
ATOM 2714 O O . LEU A 1 364 ? -19.552 -17.274 0.955 1.00 98.75 364 LEU A O 1
ATOM 2718 N N . ARG A 1 365 ? -18.346 -19.123 0.503 1.00 98.69 365 ARG A N 1
ATOM 2719 C CA . ARG A 1 365 ? -19.504 -20.009 0.249 1.00 98.69 365 ARG A CA 1
ATOM 2720 C C . ARG A 1 365 ? -20.406 -20.134 1.475 1.00 98.69 365 ARG A C 1
ATOM 2722 O O . ARG A 1 365 ? -21.618 -19.977 1.353 1.00 98.69 365 ARG A O 1
ATOM 2729 N N . SER A 1 366 ? -19.831 -20.377 2.655 1.00 98.62 366 SER A N 1
ATOM 2730 C CA . S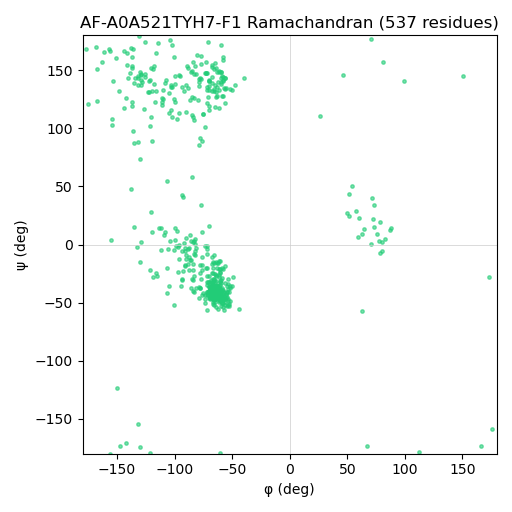ER A 1 366 ? -20.595 -20.542 3.904 1.00 98.62 366 SER A CA 1
ATOM 2731 C C . SER A 1 366 ? -21.358 -19.277 4.325 1.00 98.62 366 SER A C 1
ATOM 2733 O O . SER A 1 366 ? -22.411 -19.367 4.950 1.00 98.62 366 SER A O 1
ATOM 2735 N N . LEU A 1 367 ? -20.878 -18.101 3.904 1.00 98.56 367 LEU A N 1
ATOM 2736 C CA . LEU A 1 367 ? -21.536 -16.801 4.073 1.00 98.56 367 LEU A CA 1
ATOM 2737 C C . LEU A 1 367 ? -22.613 -16.504 3.006 1.00 98.56 367 LEU A C 1
ATOM 2739 O O . LEU A 1 367 ? -23.176 -15.407 2.985 1.00 98.56 367 LEU A O 1
ATOM 2743 N N . GLY A 1 368 ? -22.908 -17.463 2.125 1.00 98.50 368 GLY A N 1
ATOM 2744 C CA . GLY A 1 368 ? -23.957 -17.374 1.109 1.00 98.50 368 GLY A CA 1
ATOM 2745 C C . GLY A 1 368 ? -23.529 -16.744 -0.218 1.00 98.50 368 GLY A C 1
ATOM 2746 O O . GLY A 1 368 ? -24.403 -16.391 -1.013 1.00 98.50 368 GLY A O 1
ATOM 2747 N N . ALA A 1 369 ? -22.227 -16.585 -0.481 1.00 98.62 369 ALA A N 1
ATOM 2748 C CA . ALA A 1 369 ? -21.748 -16.143 -1.789 1.00 98.62 369 ALA A CA 1
ATOM 2749 C C . ALA A 1 369 ? -21.755 -17.294 -2.813 1.00 98.62 369 ALA A C 1
ATOM 2751 O O . ALA A 1 369 ? -21.406 -18.436 -2.506 1.00 98.62 369 ALA A O 1
ATOM 2752 N N . THR A 1 370 ? -22.108 -16.985 -4.061 1.00 98.56 370 THR A N 1
ATOM 2753 C CA . THR A 1 370 ? -22.013 -17.923 -5.187 1.00 98.56 370 THR A CA 1
ATOM 2754 C C . THR A 1 370 ? -20.646 -17.778 -5.844 1.00 98.56 370 THR A C 1
ATOM 2756 O O . THR A 1 370 ? -20.356 -16.737 -6.431 1.00 98.56 370 THR A O 1
ATOM 2759 N N . ILE A 1 371 ? -19.814 -18.816 -5.763 1.00 98.25 371 ILE A N 1
ATOM 2760 C CA . ILE A 1 371 ? -18.505 -18.843 -6.427 1.00 98.25 371 ILE A CA 1
ATOM 2761 C C . ILE A 1 371 ? -18.679 -19.322 -7.871 1.00 98.25 371 ILE A C 1
ATOM 2763 O O . ILE A 1 371 ? -19.236 -20.397 -8.092 1.00 98.25 371 ILE A O 1
ATOM 2767 N N . VAL A 1 372 ? -18.177 -18.557 -8.838 1.00 97.56 372 VAL A N 1
ATOM 2768 C CA . VAL A 1 372 ? -18.170 -18.903 -10.268 1.00 97.56 372 VAL A CA 1
ATOM 2769 C C . VAL A 1 372 ? -16.767 -18.733 -10.847 1.00 97.56 372 VAL A C 1
ATOM 2771 O O . VAL A 1 372 ? -16.017 -17.857 -10.423 1.00 97.56 372 VAL A O 1
ATOM 2774 N N . GLU A 1 373 ? -16.392 -19.561 -11.816 1.00 97.19 373 GLU A N 1
ATOM 2775 C CA . GLU A 1 373 ? -15.149 -19.358 -12.566 1.00 97.19 373 GLU A CA 1
ATOM 2776 C C . GLU A 1 373 ? -15.340 -18.250 -13.615 1.00 97.19 373 GLU A C 1
ATOM 2778 O O . GLU A 1 373 ? -16.419 -18.127 -14.195 1.00 97.19 373 GLU A O 1
ATOM 2783 N N . VAL A 1 374 ? -14.310 -17.429 -13.843 1.00 96.50 374 VAL A N 1
ATOM 2784 C CA . VAL A 1 374 ? -14.322 -16.344 -14.844 1.00 96.50 374 VAL A CA 1
ATOM 2785 C C . VAL A 1 374 ? -13.033 -16.356 -15.667 1.00 96.50 374 VAL A C 1
ATOM 2787 O O . VAL A 1 374 ? -11.956 -16.610 -15.130 1.00 96.50 374 VAL A O 1
ATOM 2790 N N . ASP A 1 375 ? -13.106 -16.052 -16.965 1.00 93.38 375 ASP A N 1
ATOM 2791 C CA . ASP A 1 375 ? -11.896 -15.912 -17.785 1.00 93.38 375 ASP A CA 1
ATOM 2792 C C . ASP A 1 375 ? -11.301 -14.505 -17.637 1.00 93.38 375 ASP A C 1
ATOM 2794 O O . ASP A 1 375 ? -11.815 -13.525 -18.172 1.00 93.38 375 ASP A O 1
ATOM 2798 N N . CYS A 1 376 ? -10.176 -14.421 -16.927 1.00 91.62 376 CYS A N 1
ATOM 2799 C CA . CYS A 1 376 ? -9.328 -13.231 -16.866 1.00 91.62 376 CYS A CA 1
ATOM 2800 C C . CYS A 1 376 ? -7.900 -13.533 -17.373 1.00 91.62 376 CYS A C 1
ATOM 2802 O O . CYS A 1 376 ? -6.925 -12.902 -16.960 1.00 91.62 376 CYS A O 1
ATOM 2804 N N . SER A 1 377 ? -7.748 -14.509 -18.274 1.00 86.94 377 SER A N 1
ATOM 2805 C CA . SER A 1 377 ? -6.443 -15.012 -18.726 1.00 86.94 377 SER A CA 1
ATOM 2806 C C . SER A 1 377 ? -5.574 -13.983 -19.455 1.00 86.94 377 SER A C 1
ATOM 2808 O O . SER A 1 377 ? -4.351 -14.103 -19.439 1.00 86.94 377 SER A O 1
ATOM 2810 N N . ILE A 1 378 ? -6.177 -12.907 -19.972 1.00 84.31 378 ILE A N 1
ATOM 2811 C CA . ILE A 1 378 ? -5.487 -11.717 -20.504 1.00 84.31 378 ILE A CA 1
ATOM 2812 C C . ILE A 1 378 ? -4.536 -11.046 -19.486 1.00 84.31 378 ILE A C 1
ATOM 2814 O O . ILE A 1 378 ? -3.648 -10.288 -19.870 1.00 84.31 378 ILE A O 1
ATOM 2818 N N . ALA A 1 379 ? -4.694 -11.325 -18.187 1.00 85.69 379 ALA A N 1
ATOM 2819 C CA . ALA A 1 379 ? -3.799 -10.851 -17.135 1.00 85.69 379 ALA A CA 1
ATOM 2820 C C . ALA A 1 379 ? -2.379 -11.456 -17.203 1.00 85.69 379 ALA A C 1
ATOM 2822 O O . ALA A 1 379 ? -1.449 -10.857 -16.661 1.00 85.69 379 ALA A O 1
ATOM 2823 N N . ALA A 1 380 ? -2.190 -12.598 -17.877 1.00 80.94 380 ALA A N 1
ATOM 2824 C CA . ALA A 1 380 ? -0.886 -13.255 -18.008 1.00 80.94 380 ALA A CA 1
ATOM 2825 C C . ALA A 1 380 ? 0.149 -12.392 -18.752 1.00 80.94 380 ALA A C 1
ATOM 2827 O O . ALA A 1 380 ? 1.317 -12.326 -18.363 1.00 80.94 380 ALA A O 1
ATOM 2828 N N . ASP A 1 381 ? -0.289 -11.671 -19.785 1.00 74.62 381 ASP A N 1
ATOM 2829 C CA . ASP A 1 381 ? 0.571 -10.874 -20.667 1.00 74.62 381 ASP A CA 1
ATOM 2830 C C . ASP A 1 381 ? 0.828 -9.446 -20.156 1.00 74.62 381 ASP A C 1
ATOM 2832 O O . ASP A 1 381 ? 1.410 -8.612 -20.853 1.00 74.62 381 ASP A O 1
ATOM 2836 N N . ILE A 1 382 ? 0.399 -9.135 -18.928 1.00 81.00 382 ILE A N 1
ATOM 2837 C CA . ILE A 1 382 ? 0.389 -7.759 -18.427 1.00 81.00 382 ILE A CA 1
ATOM 2838 C C . ILE A 1 382 ? 1.731 -7.287 -17.867 1.00 81.00 382 ILE A C 1
ATOM 2840 O O . ILE A 1 382 ? 2.016 -6.092 -17.885 1.00 81.00 382 ILE A O 1
ATOM 2844 N N . VAL A 1 383 ? 2.571 -8.201 -17.373 1.00 82.12 383 VAL A N 1
ATOM 2845 C CA . VAL A 1 383 ? 3.828 -7.839 -16.694 1.00 82.12 383 VAL A CA 1
ATOM 2846 C C . VAL A 1 383 ? 4.778 -7.051 -17.615 1.00 82.12 383 VAL A C 1
ATOM 2848 O O . VAL A 1 383 ? 5.256 -6.008 -17.173 1.00 82.12 383 VAL A O 1
ATOM 2851 N N . PRO A 1 384 ? 5.005 -7.421 -18.895 1.00 82.88 384 PRO A N 1
ATOM 2852 C CA . PRO A 1 384 ? 5.801 -6.601 -19.814 1.00 82.88 384 PRO A CA 1
ATOM 2853 C C . PRO A 1 384 ? 5.208 -5.209 -20.077 1.00 82.88 384 PRO A C 1
ATOM 2855 O O . PRO A 1 384 ? 5.958 -4.244 -20.184 1.00 82.88 384 PRO A O 1
ATOM 2858 N N . ILE A 1 385 ? 3.874 -5.084 -20.135 1.00 86.00 385 ILE A N 1
ATOM 2859 C CA . ILE A 1 385 ? 3.183 -3.793 -20.305 1.00 86.00 385 ILE A CA 1
ATOM 2860 C C . ILE A 1 385 ? 3.437 -2.897 -19.083 1.00 86.00 385 ILE A C 1
ATOM 2862 O O . ILE A 1 385 ? 3.812 -1.736 -19.237 1.00 86.00 385 ILE A O 1
ATOM 2866 N N . VAL A 1 386 ? 3.291 -3.448 -17.874 1.00 87.88 386 VAL A N 1
ATOM 2867 C CA . VAL A 1 386 ? 3.566 -2.749 -16.607 1.00 87.88 386 VAL A CA 1
ATOM 2868 C C . VAL A 1 386 ? 5.031 -2.324 -16.516 1.00 87.88 386 VAL A C 1
ATOM 2870 O O . VAL A 1 386 ? 5.308 -1.183 -16.161 1.00 87.88 386 VAL A O 1
ATOM 2873 N N . LEU A 1 387 ? 5.973 -3.207 -16.864 1.00 89.19 387 LEU A N 1
ATOM 2874 C CA . LEU A 1 387 ? 7.406 -2.895 -16.834 1.00 89.19 387 LEU A CA 1
ATOM 2875 C C . LEU A 1 387 ? 7.792 -1.816 -17.855 1.00 89.19 387 LEU A C 1
ATOM 2877 O O . LEU A 1 387 ? 8.602 -0.954 -17.528 1.00 89.19 387 LEU A O 1
ATOM 2881 N N . ALA A 1 388 ? 7.193 -1.816 -19.050 1.00 92.12 388 ALA A N 1
ATOM 2882 C CA . ALA A 1 388 ? 7.409 -0.764 -20.043 1.00 92.12 388 ALA A CA 1
ATOM 2883 C C . ALA A 1 388 ? 6.892 0.606 -19.569 1.00 92.12 388 ALA A C 1
ATOM 2885 O O . ALA A 1 388 ? 7.577 1.611 -19.746 1.00 92.12 388 ALA A O 1
ATOM 2886 N N . ILE A 1 389 ? 5.703 0.649 -18.955 1.00 94.94 389 ILE A N 1
ATOM 2887 C CA . ILE A 1 389 ? 5.089 1.895 -18.472 1.00 94.94 389 ILE A CA 1
ATOM 2888 C C . ILE A 1 389 ? 5.833 2.427 -17.247 1.00 94.94 389 ILE A C 1
ATOM 2890 O O . ILE A 1 389 ? 6.353 3.537 -17.308 1.00 94.94 389 ILE A O 1
ATOM 2894 N N . ILE A 1 390 ? 5.963 1.636 -16.173 1.00 95.62 390 ILE A N 1
ATOM 2895 C CA . ILE A 1 390 ? 6.677 2.073 -14.960 1.00 95.62 390 ILE A CA 1
ATOM 2896 C C . ILE A 1 390 ? 8.138 2.396 -15.292 1.00 95.62 390 ILE A C 1
ATOM 2898 O O . ILE A 1 390 ? 8.666 3.384 -14.799 1.00 95.62 390 ILE A O 1
ATOM 2902 N N . GLY A 1 391 ? 8.786 1.603 -16.152 1.00 95.62 391 GLY A N 1
ATOM 2903 C CA . GLY A 1 391 ? 10.148 1.863 -16.609 1.00 95.62 391 GLY A CA 1
ATOM 2904 C C . GLY A 1 391 ? 10.286 3.231 -17.269 1.00 95.62 391 GLY A C 1
ATOM 2905 O O . GLY A 1 391 ? 11.095 4.035 -16.820 1.00 95.62 391 GLY A O 1
ATOM 2906 N N . ALA A 1 392 ? 9.492 3.511 -18.303 1.00 96.62 392 ALA A N 1
ATOM 2907 C CA . ALA A 1 392 ? 9.570 4.780 -19.021 1.00 96.62 392 ALA A CA 1
ATOM 2908 C C . ALA A 1 392 ? 9.207 5.987 -18.136 1.00 96.62 392 ALA A C 1
ATOM 2910 O O . ALA A 1 392 ? 9.923 6.984 -18.161 1.00 96.62 392 ALA A O 1
ATOM 2911 N N . GLU A 1 393 ? 8.136 5.894 -17.339 1.00 97.69 393 GLU A N 1
ATOM 2912 C CA . GLU A 1 393 ? 7.660 7.007 -16.503 1.00 97.69 393 GLU A CA 1
ATOM 2913 C C . GLU A 1 393 ? 8.608 7.296 -15.329 1.00 97.69 393 GLU A C 1
ATOM 2915 O O . GLU A 1 393 ? 8.967 8.450 -15.105 1.00 97.69 393 GLU A O 1
ATOM 2920 N N . ALA A 1 394 ? 9.106 6.268 -14.633 1.00 97.94 394 ALA A N 1
ATOM 2921 C CA . ALA A 1 394 ? 10.073 6.457 -13.550 1.00 97.94 394 ALA A CA 1
ATOM 2922 C C . ALA A 1 394 ? 11.395 7.049 -14.066 1.00 97.94 394 ALA A C 1
ATOM 2924 O O . ALA A 1 394 ? 11.976 7.933 -13.440 1.00 97.94 394 ALA A O 1
ATOM 2925 N N . SER A 1 395 ? 11.877 6.594 -15.226 1.00 96.94 395 SER A N 1
ATOM 2926 C CA . SER A 1 395 ? 13.101 7.130 -15.831 1.00 96.94 395 SER A CA 1
ATOM 2927 C C . SER A 1 395 ? 12.965 8.577 -16.310 1.00 96.94 395 SER A C 1
ATOM 2929 O O . SER A 1 395 ? 13.983 9.260 -16.387 1.00 96.94 395 SER A O 1
ATOM 2931 N N . ASP A 1 396 ? 11.750 9.046 -16.607 1.00 96.62 396 ASP A N 1
ATOM 2932 C CA . ASP A 1 396 ? 11.460 10.454 -16.906 1.00 96.62 396 ASP A CA 1
ATOM 2933 C C . ASP A 1 396 ? 11.500 11.309 -15.627 1.00 96.62 396 ASP A C 1
ATOM 2935 O O . ASP A 1 396 ? 12.277 12.262 -15.560 1.00 96.62 396 ASP A O 1
ATOM 2939 N N . VAL A 1 397 ? 10.800 10.886 -14.559 1.00 96.88 397 VAL A N 1
ATOM 2940 C CA . VAL A 1 397 ? 10.855 11.520 -13.216 1.00 96.88 397 VAL A CA 1
ATOM 2941 C C . VAL A 1 397 ? 12.297 11.684 -12.719 1.00 96.88 397 VAL A C 1
ATOM 2943 O O . VAL A 1 397 ? 12.634 12.679 -12.080 1.00 96.88 397 VAL A O 1
ATOM 2946 N N . HIS A 1 398 ? 13.155 10.707 -13.012 1.00 98.12 398 HIS A N 1
ATOM 2947 C CA . HIS A 1 398 ? 14.534 10.650 -12.532 1.00 98.12 398 HIS A CA 1
ATOM 2948 C C . HIS A 1 398 ? 15.596 11.114 -13.542 1.00 98.12 398 HIS A C 1
ATOM 2950 O O . HIS A 1 398 ? 16.783 11.022 -13.224 1.00 98.12 398 HIS A O 1
ATOM 2956 N N . ALA A 1 399 ? 15.221 11.606 -14.730 1.00 95.81 399 ALA A N 1
ATOM 2957 C CA . ALA A 1 399 ? 16.141 11.789 -15.859 1.00 95.81 399 ALA A CA 1
ATOM 2958 C C . ALA A 1 399 ? 17.399 12.615 -15.517 1.00 95.81 399 ALA A C 1
ATOM 2960 O O . ALA A 1 399 ? 18.519 12.176 -15.783 1.00 95.81 399 ALA A O 1
ATOM 2961 N N . GLU A 1 400 ? 17.230 13.776 -14.877 1.00 96.50 400 GLU A N 1
ATOM 2962 C CA . GLU A 1 400 ? 18.342 14.665 -14.507 1.00 96.50 400 GLU A CA 1
ATOM 2963 C C . GLU A 1 400 ? 19.253 14.042 -13.437 1.00 96.50 400 GLU A C 1
ATOM 2965 O O . GLU A 1 400 ? 20.477 14.020 -13.579 1.00 96.50 400 GLU A O 1
ATOM 2970 N N . TRP A 1 401 ? 18.666 13.480 -12.377 1.00 97.44 401 TRP A N 1
ATOM 2971 C CA . TRP A 1 401 ? 19.405 12.854 -11.276 1.00 97.44 401 TRP A CA 1
ATOM 2972 C C . TRP A 1 401 ? 20.136 11.580 -11.708 1.00 97.44 401 TRP A C 1
ATOM 2974 O O . TRP A 1 401 ? 21.224 11.298 -11.211 1.00 97.44 401 TRP A O 1
ATOM 2984 N N . LEU A 1 402 ? 19.554 10.807 -12.628 1.00 97.00 402 LEU A N 1
ATOM 2985 C CA . LEU A 1 402 ? 20.153 9.594 -13.181 1.00 97.00 402 LEU A CA 1
ATOM 2986 C C . LEU A 1 402 ? 21.324 9.903 -14.124 1.00 97.00 402 LEU A C 1
ATOM 2988 O O . LEU A 1 402 ? 22.272 9.126 -14.182 1.00 97.00 402 LEU A O 1
ATOM 2992 N N . ALA A 1 403 ? 21.284 11.027 -14.841 1.00 95.50 403 ALA A N 1
ATOM 2993 C CA . ALA A 1 403 ? 22.410 11.481 -15.652 1.00 95.50 403 ALA A CA 1
ATOM 2994 C C . ALA A 1 403 ? 23.541 12.076 -14.791 1.00 95.50 403 ALA A C 1
ATOM 2996 O O . ALA A 1 403 ? 24.712 11.800 -15.042 1.00 95.50 403 ALA A O 1
ATOM 2997 N N . ALA A 1 404 ? 23.202 12.879 -13.775 1.00 96.12 404 ALA A N 1
ATOM 2998 C CA . ALA A 1 404 ? 24.181 13.621 -12.978 1.00 96.12 404 ALA A CA 1
ATOM 2999 C C . ALA A 1 404 ? 24.813 12.814 -11.829 1.00 96.12 404 ALA A C 1
ATOM 3001 O O . ALA A 1 404 ? 26.009 12.952 -11.584 1.00 96.12 404 ALA A O 1
ATOM 3002 N N . HIS A 1 405 ? 24.018 11.999 -11.123 1.00 96.38 405 HIS A N 1
ATOM 3003 C CA . HIS A 1 405 ? 24.408 11.338 -9.867 1.00 96.38 405 HIS A CA 1
ATOM 3004 C C . HIS A 1 405 ? 23.954 9.865 -9.765 1.00 96.38 405 HIS A C 1
ATOM 3006 O O . HIS A 1 405 ? 23.375 9.453 -8.750 1.00 96.38 405 HIS A O 1
ATOM 3012 N N . PRO A 1 406 ? 24.175 9.023 -10.793 1.00 95.31 406 PRO A N 1
ATOM 3013 C CA . PRO A 1 406 ? 23.693 7.643 -10.793 1.00 95.31 406 PRO A CA 1
ATOM 3014 C C . PRO A 1 406 ? 24.313 6.764 -9.688 1.00 95.31 406 PRO A C 1
ATOM 3016 O O . PRO A 1 406 ? 23.823 5.668 -9.422 1.00 95.31 406 PRO A O 1
ATOM 3019 N N . GLU A 1 407 ? 25.405 7.184 -9.054 1.00 95.06 407 GLU A N 1
ATOM 3020 C CA . GLU A 1 407 ? 26.033 6.548 -7.888 1.00 95.06 407 GLU A CA 1
ATOM 3021 C C . GLU A 1 407 ? 25.244 6.691 -6.578 1.00 95.06 407 GLU A C 1
ATOM 3023 O O . GLU A 1 407 ? 25.456 5.888 -5.674 1.00 95.06 407 GLU A O 1
ATOM 3028 N N . ARG A 1 408 ? 24.327 7.663 -6.474 1.00 96.75 408 ARG A N 1
ATOM 3029 C CA . ARG A 1 408 ? 23.521 7.901 -5.260 1.00 96.75 408 ARG A CA 1
ATOM 3030 C C . ARG A 1 408 ? 22.279 7.012 -5.146 1.00 96.75 408 ARG A C 1
ATOM 3032 O O . ARG A 1 408 ? 21.629 7.019 -4.107 1.00 96.75 408 ARG A O 1
ATOM 3039 N N . TYR A 1 409 ? 21.944 6.254 -6.188 1.00 98.06 409 TYR A N 1
ATOM 3040 C CA . TYR A 1 409 ? 20.838 5.294 -6.174 1.00 98.06 409 TYR A CA 1
ATOM 3041 C C . TYR A 1 409 ? 21.270 3.933 -5.619 1.00 98.06 409 TYR A C 1
ATOM 3043 O O . TYR A 1 409 ? 22.381 3.463 -5.879 1.00 98.06 409 TYR A O 1
ATOM 3051 N N . GLY A 1 410 ? 20.342 3.234 -4.968 1.00 97.25 410 GLY A N 1
ATOM 3052 C CA . GLY A 1 410 ? 20.447 1.805 -4.705 1.00 97.25 410 GLY A CA 1
ATOM 3053 C C . GLY A 1 410 ? 20.633 1.014 -6.002 1.00 97.25 410 GLY A C 1
ATOM 3054 O O . GLY A 1 410 ? 20.080 1.353 -7.050 1.00 97.25 410 GLY A O 1
ATOM 3055 N N . ALA A 1 411 ? 21.438 -0.049 -5.951 1.00 95.12 411 ALA A N 1
ATOM 3056 C CA . ALA A 1 411 ? 21.897 -0.744 -7.155 1.00 95.12 411 ALA A CA 1
ATOM 3057 C C . ALA A 1 411 ? 20.760 -1.335 -8.014 1.00 95.12 411 ALA A C 1
ATOM 3059 O O . ALA A 1 411 ? 20.894 -1.395 -9.239 1.00 95.12 411 ALA A O 1
ATOM 3060 N N . ASP A 1 412 ? 19.649 -1.761 -7.403 1.00 94.81 412 ASP A N 1
ATOM 3061 C CA . ASP A 1 412 ? 18.509 -2.334 -8.120 1.00 94.81 412 ASP A CA 1
ATOM 3062 C C . ASP A 1 412 ? 17.561 -1.256 -8.678 1.00 94.81 412 ASP A C 1
ATOM 3064 O O . ASP A 1 412 ? 17.142 -1.376 -9.831 1.00 94.81 412 ASP A O 1
ATOM 3068 N N . VAL A 1 413 ? 17.286 -0.182 -7.924 1.00 97.12 413 VAL A N 1
ATOM 3069 C CA . VAL A 1 413 ? 16.551 1.005 -8.400 1.00 97.12 413 VAL A CA 1
ATOM 3070 C C . VAL A 1 413 ? 17.290 1.646 -9.568 1.00 97.12 413 VAL A C 1
ATOM 3072 O O . VAL A 1 413 ? 16.700 1.831 -10.632 1.00 97.12 413 VAL A O 1
ATOM 3075 N N . ARG A 1 414 ? 18.604 1.862 -9.436 1.00 97.25 414 ARG A N 1
ATOM 3076 C CA . ARG A 1 414 ? 19.465 2.333 -10.526 1.00 97.25 414 ARG A CA 1
ATOM 3077 C C . ARG A 1 414 ? 19.323 1.462 -11.772 1.00 97.25 414 ARG A C 1
ATOM 3079 O O . ARG A 1 414 ? 19.074 1.980 -12.853 1.00 97.25 414 ARG A O 1
ATOM 3086 N N . HIS A 1 415 ? 19.442 0.141 -11.629 1.00 95.88 415 HIS A N 1
ATOM 3087 C CA . HIS A 1 415 ? 19.326 -0.798 -12.749 1.00 95.88 415 HIS A CA 1
ATOM 3088 C C . HIS A 1 415 ? 17.944 -0.742 -13.422 1.00 95.88 415 HIS A C 1
ATOM 3090 O O . HIS A 1 415 ? 17.856 -0.789 -14.648 1.00 95.88 415 HIS A O 1
ATOM 3096 N N . ARG A 1 416 ? 16.859 -0.583 -12.652 1.00 95.75 416 ARG A N 1
ATOM 3097 C CA . ARG A 1 416 ? 15.502 -0.390 -13.198 1.00 95.75 416 ARG A CA 1
ATOM 3098 C C . ARG A 1 416 ? 15.375 0.926 -13.969 1.00 95.75 416 ARG A C 1
ATOM 3100 O O . ARG A 1 416 ? 14.814 0.921 -15.060 1.00 95.75 416 ARG A O 1
ATOM 3107 N N . LEU A 1 417 ? 15.910 2.025 -13.435 1.00 97.81 417 LEU A N 1
ATOM 3108 C CA . LEU A 1 417 ? 15.877 3.347 -14.070 1.00 97.81 417 LEU A CA 1
ATOM 3109 C C . LEU A 1 417 ? 16.770 3.418 -15.321 1.00 97.81 417 LEU A C 1
ATOM 3111 O O . LEU A 1 417 ? 16.370 3.996 -16.329 1.00 97.81 417 LEU A O 1
ATOM 3115 N N . GLU A 1 418 ? 17.941 2.780 -15.311 1.00 97.56 418 GLU A N 1
ATOM 3116 C CA . GLU A 1 418 ? 18.781 2.620 -16.506 1.00 97.56 418 GLU A CA 1
ATOM 3117 C C . GLU A 1 418 ? 18.091 1.705 -17.544 1.00 97.56 418 GLU A C 1
ATOM 3119 O O . GLU A 1 418 ? 18.199 1.947 -18.742 1.00 97.56 418 GLU A O 1
ATOM 3124 N N . THR A 1 419 ? 17.303 0.708 -17.118 1.00 96.62 419 THR A N 1
ATOM 3125 C CA . THR A 1 419 ? 16.497 -0.128 -18.033 1.00 96.62 419 THR A CA 1
ATOM 3126 C C . THR A 1 419 ? 15.342 0.649 -18.667 1.00 96.62 419 THR A C 1
ATOM 3128 O O . THR A 1 419 ? 15.175 0.603 -19.885 1.00 96.62 419 THR A O 1
ATOM 3131 N N . GLY A 1 420 ? 14.585 1.420 -17.883 1.00 96.81 420 GLY A N 1
ATOM 3132 C CA . GLY A 1 420 ? 13.518 2.284 -18.395 1.00 96.81 420 GLY A CA 1
ATOM 3133 C C . GLY A 1 420 ? 14.032 3.360 -19.357 1.00 96.81 420 GLY A C 1
ATOM 3134 O O . GLY A 1 420 ? 13.463 3.564 -20.428 1.00 96.81 420 GLY A O 1
ATOM 3135 N N . ALA A 1 421 ? 15.188 3.960 -19.055 1.00 96.81 421 ALA A N 1
ATOM 3136 C CA . ALA A 1 421 ? 15.839 4.950 -19.912 1.00 96.81 421 ALA A CA 1
ATOM 3137 C C . ALA A 1 421 ? 16.364 4.357 -21.235 1.00 96.81 421 ALA A C 1
ATOM 3139 O O . ALA A 1 421 ? 16.633 5.102 -22.177 1.00 96.81 421 ALA A O 1
ATOM 3140 N N . ALA A 1 422 ? 16.508 3.034 -21.341 1.00 96.75 422 ALA A N 1
ATOM 3141 C CA . ALA A 1 422 ? 16.895 2.350 -22.572 1.00 96.75 422 ALA A CA 1
ATOM 3142 C C . ALA A 1 422 ? 15.707 1.993 -23.491 1.00 96.75 422 ALA A C 1
ATOM 3144 O O . ALA A 1 422 ? 15.927 1.642 -24.656 1.00 96.75 422 ALA A O 1
ATOM 3145 N N . LEU A 1 423 ? 14.463 2.123 -23.021 1.00 95.00 423 LEU A N 1
ATOM 3146 C CA . LEU A 1 423 ? 13.269 1.980 -23.857 1.00 95.00 423 LEU A CA 1
ATOM 3147 C C . LEU A 1 423 ? 13.174 3.123 -24.887 1.00 95.00 423 LEU A C 1
ATOM 3149 O O . LEU A 1 423 ? 13.722 4.223 -24.699 1.00 95.00 423 LEU A O 1
ATOM 3153 N N . ASP A 1 424 ? 12.495 2.857 -26.002 1.00 90.75 424 ASP A N 1
ATOM 3154 C CA . ASP A 1 424 ? 12.143 3.873 -26.995 1.00 90.75 424 ASP A CA 1
ATOM 3155 C C . ASP A 1 424 ? 10.672 4.315 -26.907 1.00 90.75 424 ASP A C 1
ATOM 3157 O O . ASP A 1 424 ? 9.850 3.776 -26.162 1.00 90.75 424 ASP A O 1
ATOM 3161 N N . ALA A 1 425 ? 10.339 5.354 -27.675 1.00 91.50 425 ALA A N 1
ATOM 3162 C CA . ALA A 1 425 ? 8.994 5.917 -27.702 1.00 91.50 425 ALA A CA 1
ATOM 3163 C C . ALA A 1 425 ? 7.940 4.945 -28.268 1.00 91.50 425 ALA A C 1
ATOM 3165 O O . ALA A 1 425 ? 6.763 5.072 -27.933 1.00 91.50 425 ALA A O 1
ATOM 3166 N N . LEU A 1 426 ? 8.327 3.978 -29.108 1.00 89.00 426 LEU A N 1
ATOM 3167 C CA . LEU A 1 426 ? 7.423 2.955 -29.631 1.00 89.00 426 LEU A CA 1
ATOM 3168 C C . LEU A 1 426 ? 7.166 1.866 -28.590 1.00 89.00 426 LEU A C 1
ATOM 3170 O O . LEU A 1 426 ? 6.026 1.419 -28.503 1.00 89.00 426 LEU A O 1
ATOM 3174 N N . ASP A 1 427 ? 8.158 1.476 -27.786 1.00 90.56 427 ASP A N 1
ATOM 3175 C CA . ASP A 1 427 ? 7.971 0.568 -26.645 1.00 90.56 427 ASP A CA 1
ATOM 3176 C C . ASP A 1 427 ? 6.886 1.116 -25.701 1.00 90.56 427 ASP A C 1
ATOM 3178 O O . ASP A 1 427 ? 5.878 0.447 -25.450 1.00 90.56 427 ASP A O 1
ATOM 3182 N N . TYR A 1 428 ? 7.029 2.377 -25.273 1.00 93.50 428 TYR A N 1
ATOM 3183 C CA . TYR A 1 428 ? 6.060 3.056 -24.405 1.00 93.50 428 TYR A CA 1
ATOM 3184 C C . TYR A 1 428 ? 4.697 3.276 -25.085 1.00 93.50 428 TYR A C 1
ATOM 3186 O O . TYR A 1 428 ? 3.660 2.930 -24.516 1.00 93.50 428 TYR A O 1
ATOM 3194 N N . ALA A 1 429 ? 4.661 3.783 -26.324 1.00 89.56 429 ALA A N 1
ATOM 3195 C CA . ALA A 1 429 ? 3.401 4.028 -27.035 1.00 89.56 429 ALA A CA 1
ATOM 3196 C C . ALA A 1 429 ? 2.624 2.732 -27.331 1.00 89.56 429 ALA A C 1
ATOM 3198 O O . ALA A 1 429 ? 1.390 2.712 -27.264 1.00 89.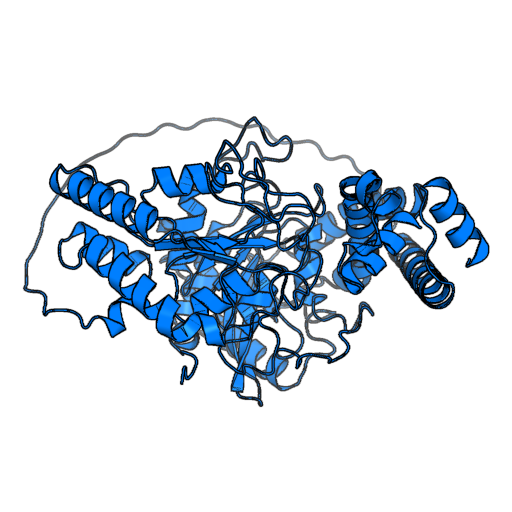56 429 ALA A O 1
ATOM 3199 N N . ARG A 1 430 ? 3.326 1.627 -27.624 1.00 88.56 430 ARG A N 1
ATOM 3200 C CA . ARG A 1 430 ? 2.715 0.295 -27.723 1.00 88.56 430 ARG A CA 1
ATOM 3201 C C . ARG A 1 430 ? 2.168 -0.114 -26.364 1.00 88.56 430 ARG A C 1
ATOM 3203 O O . ARG A 1 430 ? 0.977 -0.400 -26.293 1.00 88.56 430 ARG A O 1
ATOM 3210 N N . ALA A 1 431 ? 2.977 -0.079 -25.304 1.00 91.69 431 ALA A N 1
ATOM 3211 C CA . ALA A 1 431 ? 2.546 -0.455 -23.961 1.00 91.69 431 ALA A CA 1
ATOM 3212 C C . ALA A 1 431 ? 1.289 0.316 -23.519 1.00 91.69 431 ALA A C 1
ATOM 3214 O O . ALA A 1 431 ? 0.314 -0.319 -23.128 1.00 91.69 431 ALA A O 1
ATOM 3215 N N . GLN A 1 432 ? 1.231 1.638 -23.708 1.00 90.94 432 GLN A N 1
ATOM 3216 C CA . GLN A 1 432 ? 0.046 2.448 -23.388 1.00 90.94 432 GLN A CA 1
ATOM 3217 C C . GLN A 1 432 ? -1.199 2.082 -24.219 1.00 90.94 432 GLN A C 1
ATOM 3219 O O . GLN A 1 432 ? -2.323 2.068 -23.707 1.00 90.94 432 GLN A O 1
ATOM 3224 N N . ARG A 1 433 ? -1.034 1.715 -25.498 1.00 85.62 433 ARG A N 1
ATOM 3225 C CA . ARG A 1 433 ? -2.144 1.218 -26.332 1.00 85.62 433 ARG A CA 1
ATOM 3226 C C . ARG A 1 433 ? -2.673 -0.135 -25.844 1.00 85.62 433 ARG A C 1
ATOM 3228 O O . ARG A 1 433 ? -3.880 -0.373 -25.906 1.00 85.62 433 ARG A O 1
ATOM 3235 N N . LEU A 1 434 ? -1.790 -1.022 -25.384 1.00 86.12 434 LEU A N 1
ATOM 3236 C CA . LEU A 1 434 ? -2.167 -2.332 -24.843 1.00 86.12 434 LEU A CA 1
ATOM 3237 C C . LEU A 1 434 ? -2.799 -2.197 -23.456 1.00 86.12 434 LEU A C 1
ATOM 3239 O O . LEU A 1 434 ? -3.848 -2.785 -23.224 1.00 86.12 434 LEU A O 1
ATOM 3243 N N . HIS A 1 435 ? -2.219 -1.364 -22.591 1.00 87.69 435 HIS A N 1
ATOM 3244 C CA . HIS A 1 435 ? -2.694 -1.018 -21.252 1.00 87.69 435 HIS A CA 1
ATOM 3245 C C . HIS A 1 435 ? -4.200 -0.737 -21.237 1.00 87.69 435 HIS A C 1
ATOM 3247 O O . HIS A 1 435 ? -4.948 -1.459 -20.580 1.00 87.69 435 HIS A O 1
ATOM 3253 N N . ARG A 1 436 ? -4.677 0.205 -22.065 1.00 84.31 436 ARG A N 1
ATOM 3254 C CA . ARG A 1 436 ? -6.110 0.537 -22.157 1.00 84.31 436 ARG A CA 1
ATOM 3255 C C . ARG A 1 436 ? -6.987 -0.647 -22.588 1.00 84.31 436 ARG A C 1
ATOM 3257 O O . ARG A 1 436 ? -8.070 -0.829 -22.041 1.00 84.31 436 ARG A O 1
ATOM 3264 N N . ARG A 1 437 ? -6.537 -1.450 -23.558 1.00 84.69 437 ARG A N 1
ATOM 3265 C CA . ARG A 1 437 ? -7.294 -2.605 -24.079 1.00 84.69 437 ARG A CA 1
ATOM 3266 C C . ARG A 1 437 ? -7.340 -3.766 -23.080 1.00 84.69 437 ARG A C 1
ATOM 3268 O O . ARG A 1 437 ? -8.385 -4.391 -22.916 1.00 84.69 437 ARG A O 1
ATOM 3275 N N . VAL A 1 438 ? -6.227 -4.047 -22.402 1.00 87.12 438 VAL A N 1
ATOM 3276 C CA . VAL A 1 438 ? -6.146 -5.082 -21.362 1.00 87.12 438 VAL A CA 1
ATOM 3277 C C . VAL A 1 438 ? -6.968 -4.668 -20.143 1.00 87.12 438 VAL A C 1
ATOM 3279 O O . VAL A 1 438 ? -7.772 -5.467 -19.677 1.00 87.12 438 VAL A O 1
ATOM 3282 N N . ALA A 1 439 ? -6.872 -3.409 -19.702 1.00 90.19 439 ALA A N 1
ATOM 3283 C CA . ALA A 1 439 ? -7.721 -2.844 -18.653 1.00 90.19 439 ALA A CA 1
ATOM 3284 C C . ALA A 1 439 ? -9.217 -3.068 -18.934 1.00 90.19 439 ALA A C 1
ATOM 3286 O O . ALA A 1 439 ? -9.936 -3.592 -18.084 1.00 90.19 439 ALA A O 1
ATOM 3287 N N . GLN A 1 440 ? -9.670 -2.753 -20.154 1.00 90.00 440 GLN A N 1
ATOM 3288 C CA . GLN A 1 440 ? -11.051 -2.989 -20.589 1.00 90.00 440 GLN A CA 1
ATOM 3289 C C . GLN A 1 440 ? -11.445 -4.473 -20.545 1.00 90.00 440 GLN A C 1
ATOM 3291 O O . GLN A 1 440 ? -12.540 -4.785 -20.085 1.00 90.00 440 GLN A O 1
ATOM 3296 N N . ARG A 1 441 ? -10.569 -5.395 -20.975 1.00 91.06 441 ARG A N 1
ATOM 3297 C CA . ARG A 1 441 ? -10.843 -6.844 -20.919 1.00 91.06 441 ARG A CA 1
ATOM 3298 C C . ARG A 1 441 ? -10.885 -7.390 -19.485 1.00 91.06 441 ARG A C 1
ATOM 3300 O O . ARG A 1 441 ? -11.753 -8.202 -19.195 1.00 91.06 441 ARG A O 1
ATOM 3307 N N . ILE A 1 442 ? -10.016 -6.924 -18.583 1.00 92.44 442 ILE A N 1
ATOM 3308 C CA . ILE A 1 442 ? -10.037 -7.324 -17.161 1.00 92.44 442 ILE A CA 1
ATOM 3309 C C . ILE A 1 442 ? -11.319 -6.819 -16.477 1.00 92.44 442 ILE A C 1
ATOM 3311 O O . ILE A 1 442 ? -11.956 -7.568 -15.743 1.00 92.44 442 ILE A O 1
ATOM 3315 N N . VAL A 1 443 ? -11.757 -5.586 -16.761 1.00 94.00 443 VAL A N 1
ATOM 3316 C CA . VAL A 1 443 ? -13.049 -5.079 -16.261 1.00 94.00 443 VAL A CA 1
ATOM 3317 C C . VAL A 1 443 ? -14.225 -5.865 -16.860 1.00 94.00 443 VAL A C 1
ATOM 3319 O O . VAL A 1 443 ? -15.169 -6.183 -16.143 1.00 94.00 443 VAL A O 1
ATOM 3322 N N . ALA A 1 444 ? -14.166 -6.239 -18.143 1.00 93.25 444 ALA A N 1
ATOM 3323 C CA . ALA A 1 444 ? -15.201 -7.052 -18.788 1.00 93.25 444 ALA A CA 1
ATOM 3324 C C . ALA A 1 444 ? -15.308 -8.478 -18.212 1.00 93.25 444 ALA A C 1
ATOM 3326 O O . ALA A 1 444 ? -16.411 -9.015 -18.152 1.00 93.25 444 ALA A O 1
ATOM 3327 N N . ALA A 1 445 ? -14.215 -9.059 -17.700 1.00 93.62 445 ALA A N 1
ATOM 3328 C CA . ALA A 1 445 ? -14.246 -10.329 -16.963 1.00 93.62 445 ALA A CA 1
ATOM 3329 C C . ALA A 1 445 ? -15.094 -10.267 -15.670 1.00 93.62 445 ALA A C 1
ATOM 3331 O O . ALA A 1 445 ? -15.453 -11.303 -15.114 1.00 93.62 445 ALA A O 1
ATOM 3332 N N . MET A 1 446 ? -15.455 -9.059 -15.211 1.00 95.12 446 MET A N 1
ATOM 3333 C CA . MET A 1 446 ? -16.364 -8.812 -14.086 1.00 95.12 446 MET A CA 1
ATOM 3334 C C . MET A 1 446 ? -17.807 -8.460 -14.483 1.00 95.12 446 MET A C 1
ATOM 3336 O O . MET A 1 446 ? -18.576 -7.990 -13.639 1.00 95.12 446 MET A O 1
ATOM 3340 N N . ALA A 1 447 ? -18.206 -8.678 -15.740 1.00 93.50 447 ALA A N 1
ATOM 3341 C CA . ALA A 1 447 ? -19.583 -8.431 -16.177 1.00 93.50 447 ALA A CA 1
ATOM 3342 C C . ALA A 1 447 ? -20.598 -9.172 -15.284 1.00 93.50 447 ALA A C 1
ATOM 3344 O O . ALA A 1 447 ? -21.475 -8.550 -14.684 1.00 93.50 447 ALA A O 1
ATOM 3345 N N . ASP A 1 448 ? -20.392 -10.477 -15.096 1.00 94.56 448 ASP A N 1
ATOM 3346 C CA . ASP A 1 448 ? -21.321 -11.359 -14.385 1.00 94.56 448 ASP A CA 1
ATOM 3347 C C . ASP A 1 448 ? -20.959 -11.613 -12.908 1.00 94.56 448 ASP A C 1
ATOM 3349 O O . ASP A 1 448 ? -21.529 -12.523 -12.300 1.00 94.56 448 ASP A O 1
ATOM 3353 N N . VAL A 1 449 ? -20.016 -10.869 -12.311 1.00 98.38 449 VAL A N 1
ATOM 3354 C CA . VAL A 1 449 ? -19.566 -11.064 -10.912 1.00 98.38 449 VAL A CA 1
ATOM 3355 C C . VAL A 1 449 ? -19.317 -9.752 -10.174 1.00 98.38 449 VAL A C 1
ATOM 3357 O O . VAL A 1 449 ? -18.811 -8.788 -10.741 1.00 98.38 449 VAL A O 1
ATOM 3360 N N . ASP A 1 450 ? -19.657 -9.721 -8.889 1.00 98.38 450 ASP A N 1
ATOM 3361 C CA . ASP A 1 450 ? -19.573 -8.528 -8.044 1.00 98.38 450 ASP A CA 1
ATOM 3362 C C . ASP A 1 450 ? -18.151 -8.235 -7.578 1.00 98.38 450 ASP A C 1
ATOM 3364 O O . ASP A 1 450 ? -17.724 -7.080 -7.548 1.00 98.38 450 ASP A O 1
ATOM 3368 N N . VAL A 1 451 ? -17.399 -9.294 -7.280 1.00 98.69 451 VAL A N 1
ATOM 3369 C CA . VAL A 1 451 ? -15.963 -9.238 -6.997 1.00 98.69 451 VAL A CA 1
ATOM 3370 C C . VAL A 1 451 ? -15.237 -10.376 -7.703 1.00 98.69 451 VAL A C 1
ATOM 3372 O O . VAL A 1 451 ? -15.811 -11.447 -7.891 1.00 98.69 451 VAL A O 1
ATOM 3375 N N . MET A 1 452 ? -13.964 -10.177 -8.040 1.00 98.56 452 MET A N 1
ATOM 3376 C CA . MET A 1 452 ? -13.035 -11.288 -8.259 1.00 98.56 452 MET A CA 1
ATOM 3377 C C . MET A 1 452 ? -12.243 -11.571 -6.987 1.00 98.56 452 MET A C 1
ATOM 3379 O O . MET A 1 452 ? -11.885 -10.646 -6.257 1.00 98.56 452 MET A O 1
ATOM 3383 N N . VAL A 1 453 ? -11.940 -12.842 -6.740 1.00 98.62 453 VAL A N 1
ATOM 3384 C CA . VAL A 1 453 ? -11.102 -13.291 -5.627 1.00 98.62 453 VAL A CA 1
ATOM 3385 C C . VAL A 1 453 ? -9.913 -14.086 -6.157 1.00 98.62 453 VAL A C 1
ATOM 3387 O O . VAL A 1 453 ? -10.068 -14.972 -6.995 1.00 98.62 453 VAL A O 1
ATOM 3390 N N . THR A 1 454 ? -8.719 -13.744 -5.673 1.00 98.44 454 THR A N 1
ATOM 3391 C CA . THR A 1 454 ? -7.441 -14.381 -6.029 1.00 98.44 454 THR A CA 1
ATOM 3392 C C . THR A 1 454 ? -6.558 -14.494 -4.778 1.00 98.44 454 THR A C 1
ATOM 3394 O O . THR A 1 454 ? -6.798 -13.774 -3.805 1.00 98.44 454 THR A O 1
ATOM 3397 N N . PRO A 1 455 ? -5.485 -15.303 -4.771 1.00 98.44 455 PRO A N 1
ATOM 3398 C CA . PRO A 1 455 ? -4.404 -15.083 -3.812 1.00 98.44 455 PRO A CA 1
ATOM 3399 C C . PRO A 1 455 ? -3.748 -13.715 -4.067 1.00 98.44 455 PRO A C 1
ATOM 3401 O O . PRO A 1 455 ? -3.691 -13.261 -5.216 1.00 98.44 455 PRO A O 1
ATOM 3404 N N . THR A 1 456 ? -3.237 -13.050 -3.027 1.00 98.50 456 THR A N 1
ATOM 3405 C CA . THR A 1 456 ? -2.481 -11.792 -3.197 1.00 98.50 456 THR A CA 1
ATOM 3406 C C . THR A 1 456 ? -1.040 -12.046 -3.648 1.00 98.50 456 THR A C 1
ATOM 3408 O O . THR A 1 456 ? -0.491 -11.282 -4.439 1.00 98.50 456 THR A O 1
ATOM 3411 N N . VAL A 1 457 ? -0.409 -13.116 -3.157 1.00 97.62 457 VAL A N 1
ATOM 3412 C CA . VAL A 1 457 ? 0.984 -13.480 -3.467 1.00 97.62 457 VAL A CA 1
ATOM 3413 C C . VAL A 1 457 ? 1.073 -14.962 -3.837 1.00 97.62 457 VAL A C 1
ATOM 3415 O O . VAL A 1 457 ? 0.361 -15.763 -3.243 1.00 97.62 457 VAL A O 1
ATOM 3418 N N . PRO A 1 458 ? 1.931 -15.360 -4.797 1.00 96.94 458 PRO A N 1
ATOM 3419 C CA . PRO A 1 458 ? 2.037 -16.754 -5.233 1.00 96.94 458 PRO A CA 1
ATOM 3420 C C . PRO A 1 458 ? 2.806 -17.655 -4.254 1.00 96.94 458 PRO A C 1
ATOM 3422 O O . PRO A 1 458 ? 2.816 -18.868 -4.433 1.00 96.94 458 PRO A O 1
ATOM 3425 N N . ARG A 1 459 ? 3.481 -17.068 -3.257 1.00 97.06 459 ARG A N 1
ATOM 3426 C CA . ARG A 1 459 ? 4.266 -17.729 -2.202 1.00 97.06 459 ARG A CA 1
ATOM 3427 C C . ARG A 1 459 ? 4.486 -16.775 -1.023 1.00 97.06 459 ARG A C 1
ATOM 3429 O O . ARG A 1 459 ? 4.316 -15.562 -1.190 1.00 97.06 459 ARG A O 1
ATOM 3436 N N . THR A 1 460 ? 4.915 -17.319 0.115 1.00 96.62 460 THR A N 1
ATOM 3437 C CA . THR A 1 460 ? 5.309 -16.572 1.324 1.00 96.62 460 THR A CA 1
ATOM 3438 C C . THR A 1 460 ? 6.480 -15.605 1.083 1.00 96.62 460 THR A C 1
ATOM 3440 O O . THR A 1 460 ? 7.088 -15.580 0.008 1.00 96.62 460 THR A O 1
ATOM 3443 N N . ALA A 1 461 ? 6.787 -14.762 2.076 1.00 96.62 461 ALA A N 1
ATOM 3444 C CA . ALA A 1 461 ? 7.864 -13.778 1.973 1.00 96.62 461 ALA A CA 1
ATOM 3445 C C . ALA A 1 461 ? 9.234 -14.443 1.703 1.00 96.62 461 ALA A C 1
ATOM 3447 O O . ALA A 1 461 ? 9.627 -15.330 2.465 1.00 96.62 461 ALA A O 1
ATOM 3448 N N . PRO A 1 462 ? 9.993 -14.014 0.676 1.00 96.50 462 PRO A N 1
ATOM 3449 C CA . PRO A 1 462 ? 11.362 -14.472 0.477 1.00 96.50 462 PRO A CA 1
ATOM 3450 C C . PRO A 1 462 ? 12.281 -14.021 1.619 1.00 96.50 462 PRO A C 1
ATOM 3452 O O . PRO A 1 462 ? 12.028 -13.014 2.296 1.00 96.50 462 PRO A O 1
ATOM 3455 N N . ARG A 1 463 ? 13.382 -14.752 1.812 1.00 97.06 463 ARG A N 1
ATOM 3456 C CA . ARG A 1 463 ? 14.466 -14.318 2.711 1.00 97.06 463 ARG A CA 1
ATOM 3457 C C . ARG A 1 463 ? 15.249 -13.157 2.088 1.00 97.06 463 ARG A C 1
ATOM 3459 O O . ARG A 1 463 ? 15.254 -12.988 0.867 1.00 97.06 463 ARG A O 1
ATOM 3466 N N . PHE A 1 464 ? 15.924 -12.351 2.908 1.00 95.25 464 PHE A N 1
ATOM 3467 C CA . PHE A 1 464 ? 16.855 -11.345 2.376 1.00 95.25 464 PHE A CA 1
ATOM 3468 C C . PHE A 1 464 ? 17.941 -12.010 1.513 1.00 95.25 464 PHE A C 1
ATOM 3470 O O . PHE A 1 464 ? 18.413 -13.102 1.821 1.00 95.25 464 PHE A O 1
ATOM 3477 N N . GLY A 1 465 ? 18.314 -11.359 0.408 1.00 89.88 465 GLY A N 1
ATOM 3478 C CA . GLY A 1 465 ? 19.270 -11.890 -0.573 1.00 89.88 465 GLY A CA 1
ATOM 3479 C C . GLY A 1 465 ? 18.715 -12.942 -1.548 1.00 89.88 465 GLY A C 1
ATOM 3480 O O . GLY A 1 465 ? 19.406 -13.306 -2.497 1.00 89.88 465 GLY A O 1
ATOM 3481 N N . GLU A 1 466 ? 17.478 -13.415 -1.376 1.00 92.31 466 GLU A N 1
ATOM 3482 C CA . GLU A 1 466 ? 16.847 -14.347 -2.314 1.00 92.31 466 GLU A CA 1
ATOM 3483 C C . GLU A 1 466 ? 16.462 -13.648 -3.634 1.00 92.31 466 GLU A C 1
ATOM 3485 O O . GLU A 1 466 ? 15.890 -12.554 -3.644 1.00 92.31 466 GLU A O 1
ATOM 3490 N N . VAL A 1 467 ? 16.750 -14.280 -4.778 1.00 86.50 467 VAL A N 1
ATOM 3491 C CA . VAL A 1 467 ? 16.483 -13.689 -6.100 1.00 86.50 467 VAL A CA 1
ATOM 3492 C C . VAL A 1 467 ? 14.989 -13.744 -6.432 1.00 86.50 467 VAL A C 1
ATOM 3494 O O . VAL A 1 467 ? 14.423 -14.803 -6.702 1.00 86.50 467 VAL A O 1
ATOM 3497 N N . ILE A 1 468 ? 14.350 -12.576 -6.491 1.00 87.56 468 ILE A N 1
ATOM 3498 C CA . ILE A 1 468 ? 12.959 -12.437 -6.937 1.00 87.56 468 ILE A CA 1
ATOM 3499 C C . ILE A 1 468 ? 12.933 -12.349 -8.468 1.00 87.56 468 ILE A C 1
ATOM 3501 O O . ILE A 1 468 ? 13.351 -11.346 -9.049 1.00 87.56 468 ILE A O 1
ATOM 3505 N N . SER A 1 469 ? 12.426 -13.397 -9.125 1.00 82.31 469 SER A N 1
ATOM 3506 C CA . SER A 1 469 ? 12.286 -13.432 -10.587 1.00 82.31 469 SER A CA 1
ATOM 3507 C C . SER A 1 469 ? 11.379 -12.310 -11.111 1.00 82.31 469 SER A C 1
ATOM 3509 O O . SER A 1 469 ? 10.365 -11.971 -10.497 1.00 82.31 469 SER A O 1
ATOM 3511 N N . ARG A 1 470 ? 11.736 -11.766 -12.282 1.00 78.00 470 ARG A N 1
ATOM 3512 C CA . ARG A 1 470 ? 10.926 -10.820 -13.072 1.00 78.00 470 ARG A CA 1
ATOM 3513 C C . ARG A 1 470 ? 10.158 -11.501 -14.215 1.00 78.00 470 ARG A C 1
ATOM 3515 O O . ARG A 1 470 ? 9.433 -10.828 -14.942 1.00 78.00 470 ARG A O 1
ATOM 3522 N N . GLU A 1 471 ? 10.305 -12.816 -14.393 1.00 79.75 471 GLU A N 1
ATOM 3523 C CA . GLU A 1 471 ? 9.589 -13.570 -15.429 1.00 79.75 471 GLU A CA 1
ATOM 3524 C C . GLU A 1 471 ? 8.066 -13.527 -15.164 1.00 79.75 471 GLU A C 1
ATOM 3526 O O . GLU A 1 471 ? 7.644 -13.906 -14.069 1.00 79.75 471 GLU A O 1
ATOM 3531 N N . PRO A 1 472 ? 7.218 -13.129 -16.136 1.00 75.56 472 PRO A N 1
ATOM 3532 C CA . PRO A 1 472 ? 5.783 -12.898 -15.921 1.00 75.56 472 PRO A CA 1
ATOM 3533 C C . PRO A 1 472 ? 5.017 -14.026 -15.213 1.00 75.56 472 PRO A C 1
ATOM 3535 O O . PRO A 1 472 ? 4.124 -13.761 -14.410 1.00 75.56 472 PRO A O 1
ATOM 3538 N N . THR A 1 473 ? 5.381 -15.284 -15.478 1.00 76.56 473 THR A N 1
ATOM 3539 C CA . THR A 1 473 ? 4.688 -16.475 -14.960 1.00 76.56 473 THR A CA 1
ATOM 3540 C C . THR A 1 473 ? 5.020 -16.809 -13.501 1.00 76.56 473 THR A C 1
ATOM 3542 O O . THR A 1 473 ? 4.283 -17.563 -12.869 1.00 76.56 473 THR A O 1
ATOM 3545 N N . VAL A 1 474 ? 6.111 -16.264 -12.950 1.00 81.19 474 VAL A N 1
ATOM 3546 C CA . VAL A 1 474 ? 6.601 -16.554 -11.584 1.00 81.19 474 VAL A CA 1
ATOM 3547 C C . VAL A 1 474 ? 6.961 -15.299 -10.779 1.00 81.19 474 VAL A C 1
ATOM 3549 O O . VAL A 1 474 ? 7.302 -15.404 -9.601 1.00 81.19 474 VAL A O 1
ATOM 3552 N N . ALA A 1 475 ? 6.852 -14.108 -11.375 1.00 87.69 475 ALA A N 1
ATOM 3553 C CA . ALA A 1 475 ? 7.079 -12.836 -10.701 1.00 87.69 475 ALA A CA 1
ATOM 3554 C C . ALA A 1 475 ? 6.169 -12.684 -9.475 1.00 87.69 475 ALA A C 1
ATOM 3556 O O . ALA A 1 475 ? 4.964 -12.940 -9.525 1.00 87.69 475 ALA A O 1
ATOM 3557 N N . TRP A 1 476 ? 6.743 -12.240 -8.358 1.00 93.00 476 TRP A N 1
ATOM 3558 C CA . TRP A 1 476 ? 6.066 -12.254 -7.057 1.00 93.00 476 TRP A CA 1
ATOM 3559 C C . TRP A 1 476 ? 4.829 -11.338 -6.999 1.00 93.00 476 TRP A C 1
ATOM 3561 O O . TRP A 1 476 ? 3.873 -11.625 -6.286 1.00 93.00 476 TRP A O 1
ATOM 3571 N N . ASN A 1 477 ? 4.801 -10.283 -7.817 1.00 92.88 477 ASN A N 1
ATOM 3572 C CA . ASN A 1 477 ? 3.681 -9.353 -7.962 1.00 92.88 477 ASN A CA 1
ATOM 3573 C C . ASN A 1 477 ? 2.673 -9.708 -9.079 1.00 92.88 477 ASN A C 1
ATOM 3575 O O . ASN A 1 477 ? 1.696 -8.980 -9.255 1.00 92.88 477 ASN A O 1
ATOM 3579 N N . ARG A 1 478 ? 2.845 -10.813 -9.823 1.00 93.19 478 ARG A N 1
ATOM 3580 C CA . ARG A 1 478 ? 2.022 -11.139 -11.015 1.00 93.19 478 ARG A CA 1
ATOM 3581 C C . ARG A 1 478 ? 0.511 -11.258 -10.760 1.00 93.19 478 ARG A C 1
ATOM 3583 O O . ARG A 1 478 ? -0.271 -11.154 -11.701 1.00 93.19 478 ARG A O 1
ATOM 3590 N N . LEU A 1 479 ? 0.111 -11.482 -9.506 1.00 95.56 479 LEU A N 1
ATOM 3591 C CA . LEU A 1 479 ? -1.284 -11.600 -9.065 1.00 95.56 479 LEU A CA 1
ATOM 3592 C C . LEU A 1 479 ? -1.923 -10.246 -8.709 1.00 95.56 479 LEU A C 1
ATOM 3594 O O . LEU A 1 479 ? -3.142 -10.110 -8.727 1.00 95.56 479 LEU A O 1
ATOM 3598 N N . VAL A 1 480 ? -1.113 -9.231 -8.390 1.00 95.31 480 VAL A N 1
ATOM 3599 C CA . VAL A 1 480 ? -1.571 -7.901 -7.945 1.00 95.31 480 VAL A CA 1
ATOM 3600 C C . VAL A 1 480 ? -1.430 -6.838 -9.034 1.00 95.31 480 VAL A C 1
ATOM 3602 O O . VAL A 1 480 ? -2.316 -5.991 -9.163 1.00 95.31 480 VAL A O 1
ATOM 3605 N N . SER A 1 481 ? -0.382 -6.905 -9.862 1.00 92.94 481 SER A N 1
ATOM 3606 C CA . SER A 1 481 ? -0.154 -5.963 -10.969 1.00 92.94 481 SER A CA 1
ATOM 3607 C C . SER A 1 481 ? -1.298 -5.852 -11.995 1.00 92.94 481 SER A C 1
ATOM 3609 O O . SER A 1 481 ? -1.516 -4.734 -12.471 1.00 92.94 481 SER A O 1
ATOM 3611 N N . PRO A 1 482 ? -2.076 -6.916 -12.317 1.00 94.19 482 PRO A N 1
ATOM 3612 C CA . PRO A 1 482 ? -3.228 -6.806 -13.216 1.00 94.19 482 PRO A CA 1
ATOM 3613 C C . PRO A 1 482 ? -4.213 -5.692 -12.836 1.00 94.19 482 PRO A C 1
ATOM 3615 O O . PRO A 1 482 ? -4.736 -4.995 -13.704 1.00 94.19 482 PRO A O 1
ATOM 3618 N N . PHE A 1 483 ? -4.393 -5.467 -11.532 1.00 95.69 483 PHE A N 1
ATOM 3619 C CA . PHE A 1 483 ? -5.382 -4.536 -10.983 1.00 95.69 483 PHE A CA 1
ATOM 3620 C C . PHE A 1 483 ? -4.852 -3.110 -10.767 1.00 95.69 483 PHE A C 1
ATOM 3622 O O . PHE A 1 483 ? -5.608 -2.215 -10.389 1.00 95.69 483 PHE A O 1
ATOM 3629 N N . ASN A 1 484 ? -3.563 -2.870 -11.031 1.00 94.06 484 ASN A N 1
ATOM 3630 C CA . ASN A 1 484 ? -3.039 -1.514 -11.218 1.00 94.06 484 ASN A CA 1
ATOM 3631 C C . ASN A 1 484 ? -3.382 -1.007 -12.623 1.00 94.06 484 ASN A C 1
ATOM 3633 O O . ASN A 1 484 ? -3.913 0.088 -12.753 1.00 94.06 484 ASN A O 1
ATOM 3637 N N . VAL A 1 485 ? -3.172 -1.847 -13.643 1.00 90.75 485 VAL A N 1
ATOM 3638 C CA . VAL A 1 485 ? -3.483 -1.562 -15.058 1.00 90.75 485 VAL A CA 1
ATOM 3639 C C . VAL A 1 485 ? -4.978 -1.402 -15.302 1.00 90.75 485 VAL A C 1
ATOM 3641 O O . VAL A 1 485 ? -5.394 -0.460 -15.966 1.00 90.75 485 VAL A O 1
ATOM 3644 N N . SER A 1 486 ? -5.816 -2.295 -14.764 1.00 93.25 486 SER A N 1
ATOM 3645 C CA . SER A 1 486 ? -7.269 -2.117 -14.882 1.00 93.25 486 SER A CA 1
ATOM 3646 C C . SER A 1 486 ? -7.815 -0.976 -14.019 1.00 93.25 486 SER A C 1
ATOM 3648 O O . SER A 1 486 ? -8.992 -0.640 -14.131 1.00 93.25 486 SER A O 1
ATOM 3650 N N . GLY A 1 487 ? -6.983 -0.388 -13.151 1.00 95.44 487 GLY A N 1
ATOM 3651 C CA . GLY A 1 487 ? -7.358 0.676 -12.224 1.00 95.44 487 GLY A CA 1
ATOM 3652 C C . GLY A 1 487 ? -8.405 0.273 -11.183 1.00 95.44 487 GLY A C 1
ATOM 3653 O O . GLY A 1 487 ? -8.911 1.138 -10.479 1.00 95.44 487 GLY A O 1
ATOM 3654 N N . GLN A 1 488 ? -8.757 -1.008 -11.065 1.00 97.31 488 GLN A N 1
ATOM 3655 C CA . GLN A 1 488 ? -9.852 -1.484 -10.214 1.00 97.31 488 GLN A CA 1
ATOM 3656 C C . GLN A 1 488 ? -9.520 -1.420 -8.720 1.00 97.31 488 GLN A C 1
ATOM 3658 O O . GLN A 1 488 ? -8.365 -1.650 -8.353 1.00 97.31 488 GLN A O 1
ATOM 3663 N N . PRO A 1 489 ? -10.501 -1.169 -7.835 1.00 98.44 489 PRO A N 1
ATOM 3664 C CA . PRO A 1 489 ? -10.273 -1.229 -6.401 1.00 98.44 489 PRO A CA 1
ATOM 3665 C C . PRO A 1 489 ? -9.960 -2.670 -5.980 1.00 98.44 489 PRO A C 1
ATOM 3667 O O . PRO A 1 489 ? -10.635 -3.609 -6.403 1.00 98.44 489 PRO A O 1
ATOM 3670 N N . ALA A 1 490 ? -8.930 -2.850 -5.157 1.00 98.75 490 ALA A N 1
ATOM 3671 C CA . ALA A 1 490 ? -8.447 -4.151 -4.718 1.00 98.75 490 ALA A CA 1
ATOM 3672 C C . ALA A 1 490 ? -7.994 -4.112 -3.250 1.00 98.75 490 ALA A C 1
ATOM 3674 O O . ALA A 1 490 ? -7.146 -3.308 -2.861 1.00 98.75 490 ALA A O 1
ATOM 3675 N N . LEU A 1 491 ? -8.542 -5.010 -2.439 1.00 98.88 491 LEU A N 1
ATOM 3676 C CA . LEU A 1 491 ? -8.212 -5.215 -1.030 1.00 98.88 491 LEU A CA 1
ATOM 3677 C C . LEU A 1 491 ? -7.342 -6.461 -0.887 1.00 98.88 491 LEU A C 1
ATOM 3679 O O . LEU A 1 491 ? -7.650 -7.479 -1.495 1.00 98.88 491 LEU A O 1
ATOM 3683 N N . SER A 1 492 ? -6.304 -6.396 -0.056 1.00 98.88 492 SER A N 1
ATOM 3684 C CA . SER A 1 492 ? -5.630 -7.569 0.504 1.00 98.88 492 SER A CA 1
ATOM 3685 C C . SER A 1 492 ? -5.933 -7.651 1.996 1.00 98.88 492 SER A C 1
ATOM 3687 O O . SER A 1 492 ? -5.825 -6.636 2.689 1.00 98.88 492 SER A O 1
ATOM 3689 N N . LEU A 1 493 ? -6.305 -8.834 2.484 1.00 98.75 493 LEU A N 1
ATOM 3690 C CA . LEU A 1 493 ? -6.535 -9.107 3.906 1.00 98.75 493 LEU A CA 1
ATOM 3691 C C . LEU A 1 493 ? -6.025 -10.505 4.313 1.00 98.75 493 LEU A C 1
ATOM 3693 O O . LEU A 1 493 ? -5.949 -11.393 3.456 1.00 98.75 493 LEU A O 1
ATOM 3697 N N . PRO A 1 494 ? -5.677 -10.736 5.596 1.00 98.56 494 PRO A N 1
ATOM 3698 C CA . PRO A 1 494 ? -5.107 -12.007 6.046 1.00 98.56 494 PRO A CA 1
ATOM 3699 C C . PRO A 1 494 ? -6.085 -13.174 5.887 1.00 98.56 494 PRO A C 1
ATOM 3701 O O . PRO A 1 494 ? -7.227 -13.103 6.341 1.00 98.56 494 PRO A O 1
ATOM 3704 N N . CYS A 1 495 ? -5.632 -14.279 5.294 1.00 98.19 495 CYS A N 1
ATOM 3705 C CA . CYS A 1 495 ? -6.469 -15.462 5.049 1.00 98.19 495 CYS A CA 1
ATOM 3706 C C . CYS A 1 495 ? -5.953 -16.752 5.698 1.00 98.19 495 CYS A C 1
ATOM 3708 O O . CYS A 1 495 ? -6.740 -17.647 6.017 1.00 98.19 495 CYS A O 1
ATOM 3710 N N . GLY A 1 496 ? -4.662 -16.807 6.010 1.00 97.31 496 GLY A N 1
ATOM 3711 C CA . GLY A 1 496 ? -4.030 -17.925 6.693 1.00 97.31 496 GLY A CA 1
ATOM 3712 C C . GLY A 1 496 ? -2.526 -17.729 6.797 1.00 97.31 496 GLY A C 1
ATOM 3713 O O . GLY A 1 496 ? -2.032 -16.606 6.698 1.00 97.31 496 GLY A O 1
ATOM 3714 N N . PHE A 1 497 ? -1.828 -18.841 6.984 1.00 97.94 497 PHE A N 1
ATOM 3715 C CA . PHE A 1 497 ? -0.380 -18.908 7.118 1.00 97.94 497 PHE A CA 1
ATOM 3716 C C . PHE A 1 497 ? 0.162 -19.968 6.163 1.00 97.94 497 PHE A C 1
ATOM 3718 O O . PHE A 1 497 ? -0.515 -20.972 5.919 1.00 97.94 497 PHE A O 1
ATOM 3725 N N . GLY A 1 498 ? 1.355 -19.731 5.626 1.00 96.75 498 GLY A N 1
ATOM 3726 C CA . GLY A 1 498 ? 2.094 -20.733 4.868 1.00 96.75 498 GLY A CA 1
ATOM 3727 C C . GLY A 1 498 ? 2.644 -21.844 5.763 1.00 96.75 498 GLY A C 1
ATOM 3728 O O . GLY A 1 498 ? 2.582 -21.764 6.993 1.00 96.75 498 GLY A O 1
ATOM 3729 N N . ASP A 1 499 ? 3.235 -22.868 5.148 1.00 96.38 499 ASP A N 1
ATOM 3730 C CA . ASP A 1 499 ? 3.847 -23.996 5.878 1.00 96.38 499 ASP A CA 1
ATOM 3731 C C . ASP A 1 499 ? 5.077 -23.564 6.708 1.00 96.38 499 ASP A C 1
ATOM 3733 O O . ASP A 1 499 ? 5.498 -24.266 7.625 1.00 96.38 499 ASP A O 1
ATOM 3737 N N . ASP A 1 500 ? 5.621 -22.374 6.433 1.00 94.25 500 ASP A N 1
ATOM 3738 C CA . ASP A 1 500 ? 6.683 -21.728 7.208 1.00 94.25 500 ASP A CA 1
ATOM 3739 C C . ASP A 1 500 ? 6.188 -20.822 8.354 1.00 94.25 500 ASP A C 1
ATOM 3741 O O . ASP A 1 500 ? 6.994 -20.148 8.996 1.00 94.25 500 ASP A O 1
ATOM 3745 N N . GLY A 1 501 ? 4.876 -20.793 8.611 1.00 95.06 501 GLY A N 1
ATOM 3746 C CA . GLY A 1 501 ? 4.259 -20.001 9.676 1.00 95.06 501 GLY A CA 1
ATOM 3747 C C . GLY A 1 501 ? 4.110 -18.506 9.374 1.00 95.06 501 GLY A C 1
ATOM 3748 O O . GLY A 1 501 ? 3.629 -17.773 10.238 1.00 95.06 501 GLY A O 1
ATOM 3749 N N . THR A 1 502 ? 4.482 -18.031 8.180 1.00 96.19 502 THR A N 1
ATOM 3750 C CA . THR A 1 502 ? 4.335 -16.613 7.805 1.00 96.19 502 THR A CA 1
ATOM 3751 C C . THR A 1 502 ? 2.975 -16.310 7.152 1.00 96.19 502 THR A C 1
ATOM 3753 O O . THR A 1 502 ? 2.352 -17.215 6.587 1.00 96.19 502 THR A O 1
ATOM 3756 N N . PRO A 1 503 ? 2.455 -15.068 7.241 1.00 98.00 503 PRO A N 1
ATOM 3757 C CA . PRO A 1 503 ? 1.114 -14.740 6.754 1.00 98.00 503 PRO A CA 1
ATOM 3758 C C . PRO A 1 503 ? 0.930 -14.851 5.238 1.00 98.00 503 PRO A C 1
ATOM 3760 O O . PRO A 1 503 ? 1.840 -14.588 4.449 1.00 98.00 503 PRO A O 1
ATOM 3763 N N . LEU A 1 504 ? -0.310 -15.147 4.846 1.00 98.25 504 LEU A N 1
ATOM 3764 C CA . LEU A 1 504 ? -0.790 -15.121 3.468 1.00 98.25 504 LEU A CA 1
ATOM 3765 C C . LEU A 1 504 ? -2.035 -14.234 3.328 1.00 98.25 504 LEU A C 1
ATOM 3767 O O . LEU A 1 504 ? -2.913 -14.207 4.199 1.00 98.25 504 LEU A O 1
ATOM 3771 N N . GLY A 1 505 ? -2.134 -13.541 2.191 1.00 98.31 505 GLY A N 1
ATOM 3772 C CA . GLY A 1 505 ? -3.232 -12.627 1.871 1.00 98.31 505 GLY A CA 1
ATOM 3773 C C . GLY A 1 505 ? -4.184 -13.160 0.800 1.00 98.31 505 GLY A C 1
ATOM 3774 O O . GLY A 1 505 ? -3.743 -13.697 -0.219 1.00 98.31 505 GLY A O 1
ATOM 3775 N N . LEU A 1 506 ? -5.480 -12.945 1.024 1.00 98.69 506 LEU A N 1
ATOM 3776 C CA . LEU A 1 506 ? -6.529 -13.052 0.013 1.00 98.69 506 LEU A CA 1
ATOM 3777 C C . LEU A 1 506 ? -6.696 -11.684 -0.648 1.00 98.69 506 LEU A C 1
ATOM 3779 O O . LEU A 1 506 ? -6.742 -10.673 0.054 1.00 98.69 506 LEU A O 1
ATOM 3783 N N . GLN A 1 507 ? -6.832 -11.650 -1.970 1.00 98.81 507 GLN A N 1
ATOM 3784 C CA . GLN A 1 507 ? -7.141 -10.439 -2.717 1.00 98.81 507 GLN A CA 1
ATOM 3785 C C . GLN A 1 507 ? -8.605 -10.453 -3.162 1.00 98.81 507 GLN A C 1
ATOM 3787 O O . GLN A 1 507 ? -9.067 -11.421 -3.764 1.00 98.81 507 GLN A O 1
ATOM 3792 N N . ILE A 1 508 ? -9.316 -9.355 -2.905 1.00 98.88 508 ILE A N 1
ATOM 3793 C CA . ILE A 1 508 ? -10.691 -9.105 -3.353 1.00 98.88 508 ILE A CA 1
ATOM 3794 C C . ILE A 1 508 ? -10.662 -7.882 -4.270 1.00 98.88 508 ILE A C 1
ATOM 3796 O O . ILE A 1 508 ? -10.219 -6.813 -3.852 1.00 98.88 508 ILE A O 1
ATOM 3800 N N . VAL A 1 509 ? -11.130 -8.024 -5.508 1.00 98.75 509 VAL A N 1
ATOM 3801 C CA . VAL A 1 509 ? -11.124 -6.978 -6.543 1.00 98.75 509 VAL A CA 1
ATOM 3802 C C . VAL A 1 509 ? -12.553 -6.620 -6.921 1.00 98.75 509 VAL A C 1
ATOM 3804 O O . VAL A 1 509 ? -13.355 -7.512 -7.181 1.00 98.75 509 VAL A O 1
ATOM 3807 N N . GLY A 1 510 ? -12.871 -5.330 -6.968 1.00 98.31 510 GLY A N 1
ATOM 3808 C CA . GLY A 1 510 ? -14.196 -4.819 -7.318 1.00 98.31 510 GLY A CA 1
ATOM 3809 C C . GLY A 1 510 ? -14.284 -4.256 -8.730 1.00 98.31 510 GLY A C 1
ATOM 3810 O O . GLY A 1 510 ? -13.292 -4.115 -9.453 1.00 98.31 510 GLY A O 1
ATOM 3811 N N . ARG A 1 511 ? -15.497 -3.863 -9.112 1.00 97.12 511 ARG A N 1
ATOM 3812 C CA . ARG A 1 511 ? -15.720 -3.037 -10.304 1.00 97.12 511 ARG A CA 1
ATOM 3813 C C . ARG A 1 511 ? -15.122 -1.631 -10.079 1.00 97.12 511 ARG A C 1
ATOM 3815 O O . ARG A 1 511 ? -15.021 -1.197 -8.928 1.00 97.12 511 ARG A O 1
ATOM 3822 N N . PRO A 1 512 ? -14.699 -0.904 -11.132 1.00 95.75 512 PRO A N 1
ATOM 3823 C CA . PRO A 1 512 ? -14.242 0.479 -10.987 1.00 95.75 512 PRO A CA 1
ATOM 3824 C C . PRO A 1 512 ? -15.273 1.329 -10.235 1.00 95.75 512 PRO A C 1
ATOM 3826 O O . PRO A 1 512 ? -16.460 1.270 -10.547 1.00 95.75 512 PRO A O 1
ATOM 3829 N N . PHE A 1 513 ? -14.812 2.112 -9.259 1.00 96.19 513 PHE A N 1
ATOM 3830 C CA . PHE A 1 513 ? -15.626 2.966 -8.386 1.00 96.19 513 PHE A CA 1
ATOM 3831 C C . PHE A 1 513 ? -16.614 2.240 -7.443 1.00 96.19 513 PHE A C 1
ATOM 3833 O O . PHE A 1 513 ? -17.450 2.903 -6.829 1.00 96.19 513 PHE A O 1
ATOM 3840 N N . ASP A 1 514 ? -16.488 0.917 -7.266 1.00 96.25 514 ASP A N 1
ATOM 3841 C CA . ASP A 1 514 ? -17.251 0.113 -6.293 1.00 96.25 514 ASP A CA 1
ATOM 3842 C C . ASP A 1 514 ? -16.382 -0.312 -5.090 1.00 96.25 514 ASP A C 1
ATOM 3844 O O . ASP A 1 514 ? -16.231 -1.490 -4.753 1.00 96.25 514 ASP A O 1
ATOM 3848 N N . GLU A 1 515 ? -15.759 0.667 -4.427 1.00 98.25 515 GLU A N 1
ATOM 3849 C CA . GLU A 1 515 ? -14.984 0.434 -3.201 1.00 98.25 515 GLU A CA 1
ATOM 3850 C C . GLU A 1 515 ? -15.837 -0.164 -2.066 1.00 98.25 515 GLU A C 1
ATOM 3852 O O . GLU A 1 515 ? -15.346 -0.980 -1.281 1.00 98.25 515 GLU A O 1
ATOM 3857 N N . ALA A 1 516 ? -17.122 0.200 -2.005 1.00 97.81 516 ALA A N 1
ATOM 3858 C CA . ALA A 1 516 ? -18.055 -0.256 -0.979 1.00 97.81 516 ALA A CA 1
ATOM 3859 C C . ALA A 1 516 ? -18.285 -1.774 -1.029 1.00 97.81 516 ALA A C 1
ATOM 3861 O O . ALA A 1 516 ? -18.268 -2.421 0.020 1.00 97.81 516 ALA A O 1
ATOM 3862 N N . THR A 1 517 ? -18.450 -2.376 -2.215 1.00 98.19 517 THR A N 1
ATOM 3863 C CA . THR A 1 517 ? -18.594 -3.836 -2.325 1.00 98.19 517 THR A CA 1
ATOM 3864 C C . THR A 1 517 ? -17.311 -4.562 -1.939 1.00 98.19 517 THR A C 1
ATOM 3866 O O . THR A 1 517 ? -17.387 -5.544 -1.201 1.00 98.19 517 THR A O 1
ATOM 3869 N N . VAL A 1 518 ? -16.134 -4.070 -2.343 1.00 98.69 518 VAL A N 1
ATOM 3870 C CA . VAL A 1 518 ? -14.847 -4.691 -1.971 1.00 98.69 518 VAL A CA 1
ATOM 3871 C C . VAL A 1 518 ? -14.671 -4.732 -0.454 1.00 98.69 518 VAL A C 1
ATOM 3873 O O . VAL A 1 518 ? -14.398 -5.793 0.113 1.00 98.69 518 VAL A O 1
ATOM 3876 N N . LEU A 1 519 ? -14.875 -3.594 0.215 1.00 98.81 519 LEU A N 1
ATOM 3877 C CA . LEU A 1 519 ? -14.735 -3.486 1.667 1.00 98.81 519 LEU A CA 1
ATOM 3878 C C . LEU A 1 519 ? -15.833 -4.269 2.405 1.00 98.81 519 LEU A C 1
ATOM 3880 O O . LEU A 1 519 ? -15.543 -4.918 3.408 1.00 98.81 519 LEU A O 1
ATOM 3884 N N . ARG A 1 520 ? -17.069 -4.315 1.885 1.00 98.62 520 ARG A N 1
ATOM 3885 C CA . ARG A 1 520 ? -18.151 -5.162 2.420 1.00 98.62 520 ARG A CA 1
ATOM 3886 C C . ARG A 1 520 ? -17.808 -6.651 2.374 1.00 98.62 520 ARG A C 1
ATOM 3888 O O . ARG A 1 520 ? -18.011 -7.338 3.376 1.00 98.62 520 ARG A O 1
ATOM 3895 N N . VAL A 1 521 ? -17.293 -7.158 1.250 1.00 98.75 521 VAL A N 1
ATOM 3896 C CA . VAL A 1 521 ? -16.906 -8.576 1.130 1.00 98.75 521 VAL A CA 1
ATOM 3897 C C . VAL A 1 521 ? -15.708 -8.884 2.027 1.00 98.75 521 VAL A C 1
ATOM 3899 O O . VAL A 1 521 ? -15.736 -9.881 2.749 1.00 98.75 521 VAL A O 1
ATOM 3902 N N . GLY A 1 522 ? -14.711 -7.994 2.068 1.00 98.75 522 GLY A N 1
ATOM 3903 C CA . GLY A 1 522 ? -13.581 -8.097 2.992 1.00 98.75 522 GLY A CA 1
ATOM 3904 C C . GLY A 1 522 ? -14.018 -8.165 4.453 1.00 98.75 522 GLY A C 1
ATOM 3905 O O . GLY A 1 522 ? -13.622 -9.080 5.165 1.00 98.75 522 GLY A O 1
ATOM 3906 N N . ALA A 1 523 ? -14.894 -7.260 4.891 1.00 98.69 523 ALA A N 1
ATOM 3907 C CA . ALA A 1 523 ? -15.371 -7.214 6.271 1.00 98.69 523 ALA A CA 1
ATOM 3908 C C . ALA A 1 523 ? -16.256 -8.421 6.637 1.00 98.69 523 ALA A C 1
ATOM 3910 O O . ALA A 1 523 ? -16.237 -8.876 7.780 1.00 98.69 523 ALA A O 1
ATOM 3911 N N . ALA A 1 524 ? -17.016 -8.975 5.685 1.00 98.56 524 ALA A N 1
ATOM 3912 C CA . ALA A 1 524 ? -17.770 -10.209 5.901 1.00 98.56 524 ALA A CA 1
ATOM 3913 C C . ALA A 1 524 ? -16.843 -11.423 6.099 1.00 98.56 524 ALA A C 1
ATOM 3915 O O . ALA A 1 524 ? -17.049 -12.192 7.037 1.00 98.56 524 ALA A O 1
ATOM 3916 N N . TYR A 1 525 ? -15.799 -11.555 5.275 1.00 98.75 525 TYR A N 1
ATOM 3917 C CA . TYR A 1 525 ? -14.761 -12.579 5.441 1.00 98.75 525 TYR A CA 1
ATOM 3918 C C . TYR A 1 525 ? -13.974 -12.400 6.751 1.00 98.75 525 TYR A C 1
ATOM 3920 O O . TYR A 1 525 ? -13.746 -13.355 7.493 1.00 98.75 525 TYR A O 1
ATOM 3928 N N . GLU A 1 526 ? -13.591 -11.162 7.069 1.00 98.31 526 GLU A N 1
ATOM 3929 C CA . GLU A 1 526 ? -12.842 -10.823 8.277 1.00 98.31 526 GLU A CA 1
ATOM 3930 C C . GLU A 1 526 ? -13.614 -11.179 9.551 1.00 98.31 526 GLU A C 1
ATOM 3932 O O . GLU A 1 526 ? -13.028 -11.761 10.458 1.00 98.31 526 GLU A O 1
ATOM 3937 N N . ARG A 1 527 ? -14.926 -10.906 9.612 1.00 97.25 527 ARG A N 1
ATOM 3938 C CA . ARG A 1 527 ? -15.779 -11.278 10.758 1.00 97.25 527 ARG A CA 1
ATOM 3939 C C . ARG A 1 527 ? -16.022 -12.781 10.890 1.00 97.25 527 ARG A C 1
ATOM 3941 O O . ARG A 1 527 ? -16.283 -13.248 11.993 1.00 97.25 527 ARG A O 1
ATOM 3948 N N . ALA A 1 528 ? -15.963 -13.524 9.788 1.00 97.62 528 ALA A N 1
ATOM 3949 C CA . ALA A 1 528 ? -16.140 -14.976 9.774 1.00 97.62 528 ALA A CA 1
ATOM 3950 C C . ALA A 1 528 ? -14.869 -15.752 10.160 1.00 97.62 528 ALA A C 1
ATOM 3952 O O . ALA A 1 528 ? -14.890 -16.981 10.223 1.00 97.62 528 ALA A O 1
ATOM 3953 N N . THR A 1 529 ? -13.753 -15.057 10.398 1.00 96.06 529 THR A N 1
ATOM 3954 C CA . THR A 1 529 ? -12.458 -15.663 10.708 1.00 96.06 529 THR A CA 1
ATOM 3955 C C . THR A 1 529 ? -11.741 -14.906 11.828 1.00 96.06 529 THR A C 1
ATOM 3957 O O . THR A 1 529 ? -12.112 -13.800 12.207 1.00 96.06 529 THR A O 1
ATOM 3960 N N . GLU A 1 530 ? -10.665 -15.484 12.361 1.00 92.00 530 GLU A N 1
ATOM 3961 C CA . GLU A 1 530 ? -9.814 -14.815 13.360 1.00 92.00 530 GLU A CA 1
ATOM 3962 C C . GLU A 1 530 ? -8.414 -14.485 12.823 1.00 92.00 530 GLU A C 1
ATOM 3964 O O . GLU A 1 530 ? -7.503 -14.165 13.586 1.00 92.00 530 GLU A O 1
ATOM 3969 N N . ARG A 1 531 ? -8.208 -14.556 11.500 1.00 92.00 531 ARG A N 1
ATOM 3970 C CA . ARG A 1 531 ? -6.881 -14.398 10.873 1.00 92.00 531 ARG A CA 1
ATOM 3971 C C . ARG A 1 531 ? -6.245 -13.045 11.197 1.00 92.00 531 ARG A C 1
ATOM 3973 O O . ARG A 1 531 ? -5.099 -13.010 11.625 1.00 92.00 531 ARG A O 1
ATOM 3980 N N . HIS A 1 532 ? -7.027 -11.968 11.116 1.00 90.69 532 HIS A N 1
ATOM 3981 C CA . HIS A 1 532 ? -6.629 -10.599 11.472 1.00 90.69 532 HIS A CA 1
ATOM 3982 C C . HIS A 1 532 ? -6.255 -10.404 12.960 1.00 90.69 532 HIS A C 1
ATOM 3984 O O . HIS A 1 532 ? -5.662 -9.392 13.319 1.00 90.69 532 HIS A O 1
ATOM 3990 N N . ARG A 1 533 ? -6.616 -11.347 13.848 1.00 91.50 533 ARG A N 1
ATOM 3991 C CA . ARG A 1 533 ? -6.336 -11.277 15.297 1.00 91.50 533 ARG A CA 1
ATOM 3992 C C . ARG A 1 533 ? -4.988 -11.874 15.683 1.00 91.50 533 ARG A C 1
ATOM 3994 O O . ARG A 1 533 ? -4.522 -11.634 16.796 1.00 91.50 533 ARG A O 1
ATOM 4001 N N . HIS A 1 534 ? -4.394 -12.673 14.800 1.00 93.44 534 HIS A N 1
ATOM 4002 C CA . HIS A 1 534 ? -3.100 -13.298 15.040 1.00 93.44 534 HIS A CA 1
ATOM 4003 C C . HIS A 1 534 ? -2.005 -12.224 15.011 1.00 93.44 534 HIS A C 1
ATOM 4005 O O . HIS A 1 534 ? -2.049 -11.302 14.200 1.00 93.44 534 HIS A O 1
ATOM 4011 N N . ARG A 1 535 ? -1.023 -12.338 15.908 1.00 93.88 535 ARG A N 1
ATOM 4012 C CA . ARG A 1 535 ? 0.050 -11.349 16.087 1.00 93.88 535 ARG A CA 1
ATOM 4013 C C . ARG A 1 535 ? 1.413 -12.035 15.969 1.00 93.88 535 ARG A C 1
ATOM 4015 O O . ARG A 1 535 ? 1.522 -13.182 16.407 1.00 93.88 535 ARG A O 1
ATOM 4022 N N . PRO A 1 536 ? 2.439 -11.353 15.435 1.00 94.12 536 PRO A N 1
ATOM 4023 C CA . PRO A 1 536 ? 3.804 -11.861 15.464 1.00 94.12 536 PRO A CA 1
ATOM 4024 C C . PRO A 1 536 ? 4.296 -12.036 16.908 1.00 94.12 536 PRO A C 1
ATOM 4026 O O . PRO A 1 536 ? 3.923 -11.274 17.805 1.00 94.12 536 PRO A O 1
ATOM 4029 N N . ALA A 1 537 ? 5.175 -13.015 17.124 1.00 89.56 537 ALA A N 1
ATOM 4030 C CA . ALA A 1 537 ? 5.897 -13.179 18.382 1.00 89.56 537 ALA A CA 1
ATOM 4031 C C . ALA A 1 537 ? 7.055 -12.169 18.440 1.00 89.56 537 ALA A C 1
ATOM 4033 O O . ALA A 1 537 ? 8.151 -12.422 17.946 1.00 89.56 537 ALA A O 1
ATOM 4034 N N . LEU A 1 538 ? 6.777 -10.997 19.008 1.00 85.75 538 LEU A N 1
ATOM 4035 C CA . LEU A 1 538 ? 7.747 -9.917 19.187 1.00 85.75 538 LEU A CA 1
ATOM 4036 C C . LEU A 1 538 ? 8.529 -10.182 20.481 1.00 85.75 538 LEU A C 1
ATOM 4038 O O . LEU A 1 538 ? 7.937 -10.145 21.561 1.00 85.75 538 LEU A O 1
ATOM 4042 N N . ALA A 1 539 ? 9.816 -10.503 20.334 1.00 57.16 539 ALA A N 1
ATOM 4043 C CA . ALA A 1 539 ? 10.746 -10.833 21.417 1.00 57.16 539 ALA A CA 1
ATOM 4044 C C . ALA A 1 539 ? 11.542 -9.609 21.887 1.00 57.16 539 ALA A C 1
ATOM 4046 O O . ALA A 1 539 ? 11.945 -8.824 20.997 1.00 57.16 539 ALA A O 1
#

Mean predicted aligned error: 5.91 Å

Solvent-accessible surface area (backbone atoms only — not comparable to full-atom values): 27249 Å² total; per-residue (Å²): 98,55,70,56,33,50,54,44,22,48,78,57,59,35,82,72,59,68,78,54,42,55,52,34,30,52,51,47,47,53,30,48,51,33,36,52,53,47,53,74,77,54,76,95,72,88,86,90,86,82,85,88,84,87,85,90,85,90,90,90,89,88,92,89,89,91,84,90,88,83,86,85,74,90,75,59,72,80,52,62,45,69,46,52,34,60,57,44,15,50,33,34,76,70,69,75,42,56,28,46,58,51,49,53,46,33,54,56,49,36,68,77,44,33,90,79,28,36,21,61,76,43,73,41,65,66,64,25,43,55,44,14,55,47,40,48,54,31,46,77,71,66,59,71,56,51,61,40,30,41,32,46,27,34,32,27,24,43,47,28,31,55,80,36,71,32,27,28,40,34,62,91,27,60,80,39,56,35,91,47,53,7,52,46,52,48,31,37,48,67,29,32,34,28,58,43,35,28,14,25,25,7,41,59,55,63,41,61,38,10,68,14,88,72,78,49,50,23,24,13,55,74,45,67,67,20,31,9,20,10,13,21,9,10,36,21,23,27,42,43,67,32,54,33,42,36,26,37,30,44,30,51,44,32,10,29,34,42,2,7,10,40,32,33,17,22,8,38,41,53,26,59,27,48,34,38,55,43,49,42,73,77,44,24,90,90,34,53,34,49,27,28,27,16,55,38,54,68,37,26,32,53,51,40,54,50,37,53,46,73,37,96,83,26,93,62,29,42,93,64,92,87,74,77,34,62,84,45,33,78,74,55,40,65,74,38,33,35,24,33,36,52,58,62,56,60,50,79,46,38,74,45,45,51,55,39,43,54,55,47,51,50,52,45,41,77,52,41,26,46,81,42,81,34,76,42,53,76,45,52,54,37,51,30,30,50,50,35,46,41,18,42,42,32,21,58,79,37,39,69,55,49,38,74,46,53,83,67,46,50,73,65,49,39,51,46,36,56,32,15,46,41,55,52,74,63,52,39,54,48,20,56,58,45,42,59,55,48,18,52,50,54,56,54,45,40,72,89,26,61,30,39,46,44,46,29,45,44,54,68,62,53,46,72,91,59,86,80,53,81,52,53,83,68,21,64,40,53,57,38,30,51,42,28,63,42,24,22,15,34,37,14,34,38,54,44,55,35,92,85,71,39,29,32,17,38,24,35,31,22,50,73,82,35,56,41,59,34,46,11,50,48,31,40,54,52,72,74,48,63,49,56,72,61,70,52,83,81,130

Nearest PDB structures (foldseek):
  2df4-assembly1_A  TM=9.610E-01  e=2.229E-42  Staphylococcus aureus
  4wj3-assembly2_D  TM=9.558E-01  e=2.113E-40  Pseudomonas aeruginosa PAO1
  3a1i-assembly1_A-2  TM=8.791E-01  e=2.204E-33  Rhodococcus sp. N-771
  4cp8-assembly1_F  TM=9.070E-01  e=7.503E-31  Pseudomonas sp. ADP
  8es6-assembly1_A  TM=8.660E-01  e=1.610E-27  Escherichia coli

Radius of gyration: 22.8 Å; Cα contacts (8 Å, |Δi|>4): 1210; chains: 1; bounding box: 64×49×69 Å

Secondary structure (DSSP, 8-state):
-HHHHHHHHHTTT----HHHHHHHHHHHHHHHHHHHHHHHTS--------PPPP-----------------PPPPPHHHHTTS-HHHHHHHHHTTSS-HHHHHHHHHHHHHHHHHHH--EEEE-HHHHHHHHHHHHHHHHTT----TTTT-EEEEETTB-BTTB---TTSSTTTT---SS--HHHHHHHHTTPEEEEEEP-SGGG--SS---TTT-PPPBTTBTTB---SSSHHHHHHHHTTS-SEEEEE-SSSTTHHHHHHHT-EEEE--TTSB--TTB--S-TTT--EEEEESSHHHHHHHHHHH-B--TT-TTS-------SGGGTTS--TT-EEEE-HHHHTTT--HHHHHHHHHHHHHHHHTT-EEEE---GGGGGHHHHHHHHHHHHHHHHTHHHHHH-GGGS-HHHHHHHHHHHT--HHHHHHHHHHHHHHHHHHHHTTTT-SEEEEES-SSSPPBTT------TTT-TTTTTTHHHHT---EEEEEEEE-TTS-EEEEEEEE-TT-HHHHHHHHHHHHHT--GGG------

pLDDT: mean 91.43, std 15.58, range [25.45, 98.94]

Sequence (539 aa):
MIDEVRARLARRGIAPPEERLTRIAAEVAAIHDGVARAGALLEPSDSPWTPPREENAPAAAPTGTARPDRAARAVDSSEIAWLSAAELGRRIRDGAVSPVEVVRSLLARIDALDGALNCYVAIDGDRALEAAETSERELSAGNWRGPLHGVPMALKDIYDTAGMATCVGSDFLRHRVPDRDAFSVTRLRQAGAILLGKLNMHEFAYGLTSDNPHFGPTRNPWDRERVPGGSSGGSAAALAAGLCHISLGTDTGASIRLPAAVCGVVGFKPTFGRVSRTGVFPLSWSLDHVGPMARSVEDAALVYDAIVSHDPNDPWCARASVAPTVPHLQAGIAGCRVGVPRRHFYERLAPDVERVTDAALDVLRSLGATIVEVDCSIAADIVPIVLAIIGAEASDVHAEWLAAHPERYGADVRHRLETGAALDALDYARAQRLHRRVAQRIVAAMADVDVMVTPTVPRTAPRFGEVISREPTVAWNRLVSPFNVSGQPALSLPCGFGDDGTPLGLQIVGRPFDEATVLRVGAAYERATERHRHRPALA

Foldseek 3Di:
DLVLLCVLQVVLLFDDPPVLSVVLVVLQVVLLVLLVVLVVVDDPDDDDDDDDDDDDDDDDDDDDDDDDDDDDDQDDLVCLLVDALQVNLVCCLVVNDQLLSSLVSLVVLCVVFCVLFVFAPDFDSPQLNVLSVVLSVCSVVVNQLDSQASFEEEEALQWADAQAQRQQLFPVRRPPHDNDTFLLRVLSVSSRYGYGHHTQFDHNQPFWFSCRPRRGRGAQLQGRLFGLTHRNSSQLRCQQSSSGAKYKWKCQQQHFQNSCQFSFWKGKFAFWLQFDCGRGRDLFLLQMTIAMIGLALLSRLVSCLRRGDADPVRPRRDPDDDDRQNVLQPVFQAAAEEEEACALQVPLFDPQLNVLQVVLVVLSVVSRYHYDYFHLNSLLSLLSLSLQRSQQRNLVSCSVVLSPPLVRDDPVSSSSSSSSSSHDPCSNVSSVVSLVVSLVSNLVSCPPGFKYKGWQFRYHTDGPPDDQDSNSSRHGSSNRRSCSSNSWMKMWHWRAAGPVRTTTTMIITGRRPPNNSSSNSRSNSCVSDCSSVDHHPRD